Protein 5TED (pdb70)

Solvent-accessible surface area: 18696 Å² total; per-residue (Å²): 62,147,36,64,0,36,0,0,1,14,19,23,7,1,18,92,19,1,1,62,0,0,66,35,0,30,124,71,141,62,24,102,107,9,64,4,20,3,70,21,6,8,1,80,62,2,8,67,34,2,92,77,107,128,14,59,0,0,0,0,4,112,16,133,139,38,101,87,3,48,28,58,64,0,10,93,28,86,14,1,0,0,0,6,96,139,15,63,8,17,157,106,112,45,4,47,0,100,66,1,37,113,61,49,1,1,6,6,20,110,56,12,9,7,37,78,35,1,55,56,4,4,72,97,36,138,33,172,31,118,64,27,4,80,0,35,3,11,23,1,0,0,0,1,0,24,31,84,44,8,1,0,4,0,2,118,36,68,28,3,85,90,31,85,21,59,41,0,46,29,86,99,2,54,104,102,16,79,0,42,1,0,7,37,99,158,87,170,52,34,92,0,1,96,27,0,28,46,26,0,34,157,33,0,163,163,98,32,34,107,69,171,20,69,0,38,0,0,0,14,20,26,6,0,20,91,20,1,2,57,0,0,78,24,0,22,135,70,142,63,29,99,101,7,58,4,22,4,53,18,8,7,1,90,55,5,10,69,33,1,93,94,100,104,11,52,0,0,0,0,3,67,35,134,138,38,100,85,5,52,21,31,0,0,10,106,27,72,0,0,0,0,0,2,104,104,19,71,8,16,145,105,107,44,5,37,0,97,72,0,32,107,56,50,2,1,6,6,18,98,51,12,12,7,33,80,42,2,56,56,5,6,71,120,36,117,41,150,29,110,67,31,3,78,0,32,4,12,25,1,0,0,0,2,0,30,43,58,50,7,1,0,4,0,2,116,36,65,29,4,88,91,33,83,22,55,40,0,44,19,62,82,4,139,42,108,17,30,0,9,0,0,6,37,96,161,85,66,67,48,119,6,0,96,35,0,28,50,21,0,19,154,26,0,88,170,97,32,30,98,27,42,46,66,0,90,80,133

Radius of gyration: 21.79 Å; Cα contacts (8 Å, |Δi|>4): 888; chains: 3; bounding box: 47×62×54 Å

Secondary structure (DSSP, 8-state):
---EEEEEEEGGGTTTHHHHHHHHHHTSGGGTT-EEEEEEE-HHHHHHHHHTTS-SEEEE---SS-TTEEEEEEEEE-EEEEEETTSGGGG-SEE-GGGGTTSEEEEEPTT-TTHHHHHHHHHHTT---EEEEEESSHHHHHHHHHTTS-BEEEE--GGGGGSSEEEEEE-SS---EEEEEEEETT----HHHHHHHHHHHHHHHHHT-/--SEEEEEEEGGGTTTHHHHHHHHHHTSGGGTT-EEEEEEE-HHHHHHHHHTTS-SEEEE---SS-TTEEEEEEEEE-EEEEEETTSGGGG-SEE-GGGGTTSEEEEEPTT-TTHHHHHHHHHHTT---EEEEEESSHHHHHHHHHTTS-BEEEE--GGGGGSSEEEEEE-SS---EEEEEEEETT----HHHHHHHHHHHHHIIIII--/--HHHHT--

Nearest PDB structures (foldseek):
  5ted-assembly1_A  TM=1.002E+00  e=2.212E-44  Listeria monocytogenes EGD-e
  5y2w-assembly1_A-2  TM=8.712E-01  e=2.936E-18  Synechocystis sp. PCC 6803 substr. Kazusa
  2hxr-assembly1_B  TM=7.813E-01  e=2.391E-17  Escherichia coli K-12
  5z49-assembly1_A  TM=7.690E-01  e=1.213E-17  Synechococcus elongatus PCC 7942 = FACHB-805
  5y2v-assembly1_C  TM=7.749E-01  e=4.084E-16  Synechocystis sp. PCC 6803 substr. Kazusa

Organism: Listeria monocytogenes serovar 1/2a (strain ATCC BAA-679 / EGD-e) (NCBI:txid169963)

Foldseek 3Di:
DAEEFEEEEEPQCPPPPVVVLVVVLCVDPVQVHYYYDYHYDAPLVVVVCQVVVVGQKYKYADDPPPVQKDWDFFFWFAKWKKAACPDPVVVDQADAPVVCQVWEEAEEDPSHSCVVVVVVQCVVVPGDHHYPHYDHHDVVRLVCRLVRVTMYIDTDHPCNVVGRIRIHHHDPPDDIGTMTIMHGPPDDHDPNRVSSVVSSRVCRVVPGYD/DAEEFEEEEEDQCPPPPVVVLCVVLCVPPVNVHYYYDYHYDAPLVVVVCQVVPVGQKYKYADDPPPVQKDWAFQFWFAKWKKAACPDPCVVDAADAPVVCQVWEEAAEDPSHSCCVQVVVQCVVVVGDHHYDYYDHHDVVRLVCRLVRVTMYIDTDHPCNVVGNMHIHHHDPDDDIGTMTIMHGPPDDHDPSSVSSVVSSRVVRVVPHD/DCPVVVVDD

InterPro domains:
  IPR000847 LysR, HTH, N-terminal domain [PF00126] (3-62)
  IPR000847 LysR, HTH, N-terminal domain [PR00039] (18-29)
  IPR000847 LysR, HTH, N-terminal domain [PR00039] (29-39)
  IPR000847 LysR, HTH, N-terminal domain [PR00039] (39-50)
  IPR000847 LysR, HTH, N-terminal domain [PS50931] (1-58)
  IPR005119 LysR, substrate-binding [PF03466] (89-290)
  IPR036388 Winged helix-like DNA-binding domain superfamily [G3DSA:1.10.10.10] (1-90)
  IPR036390 Winged helix DNA-binding domain superfamily [SSF46785] (1-85)
  IPR050950 HTH-type LysR transcriptional regulators [PTHR30419] (1-294)

Sequence (428 aa):
SHGNIDLGFIYTMGAHTVPELVQNFTKVESHKDITFSFFQGATKSIIPDLKNEKFDLAICSYVENEPDIEFLPLTKQELVVVVAENHPLAKYDSIDLQDTADYSYIFFSDTSGLRPLIDSLFAEINIQPKIGCYVEEDTAMVGLVSVDYGISIMPKISSLAHYNVKVLSINEPKHDRFIYLASLKNHYISPASKAFKDFALRYGKKHFLRSHGNIDLGFIYTMGAHTVPELVQNFTKVESHKDITFSFFQGATKSIIPDLKNEKFDLAICSYVENEPDIEFLPLTKQELVVVVAENHPLAKYDSIDLQDTADYSYIFFSDTSGLRPLIDSLFAEINIQPKIGCYVEEDTAMVGLVSVDYGISIMPKISSLAHYNVKVLSINEPKHDRFIYLASLKNHYISPASKAFKDFALRYGKKHFLGAYGAGLAH

B-factor: mean 26.2, std 11.28, range [9.27, 82.82]

Structure (mmCIF, N/CA/C/O backbone):
data_5TED
#
_entry.id   5TED
#
_cell.length_a   50.890
_cell.length_b   92.849
_cell.length_c   113.915
_cell.angle_alpha   90.00
_cell.angle_beta   90.00
_cell.angle_gamma   90.00
#
_symmetry.space_group_name_H-M   'P 21 21 21'
#
loop_
_entity.id
_entity.type
_entity.pdbx_description
1 polymer 'Lmo0488 protein'
2 polymer 'His Tag peptide'
3 non-polymer '(3R,4S,5R)-3,4,5-TRIHYDROXYCYCLOHEX-1-ENE-1-CARBOXYLIC ACID'
4 water water
#
loop_
_atom_site.group_PDB
_atom_site.id
_atom_site.type_symbol
_atom_site.label_atom_id
_atom_site.label_alt_id
_atom_site.label_comp_id
_atom_site.label_asym_id
_atom_site.label_entity_id
_atom_site.label_seq_id
_atom_site.pdbx_PDB_ins_code
_atom_site.Cartn_x
_atom_site.Cartn_y
_atom_site.Cartn_z
_atom_site.occupancy
_atom_site.B_iso_or_equiv
_atom_site.auth_seq_id
_atom_site.auth_comp_id
_atom_site.auth_asym_id
_atom_site.auth_atom_id
_atom_site.pdbx_PDB_model_num
ATOM 1 N N . SER A 1 1 ? -27.200 32.679 -0.998 1.00 41.39 89 SER B N 1
ATOM 2 C CA . SER A 1 1 ? -27.966 31.446 -1.123 1.00 41.69 89 SER B CA 1
ATOM 3 C C . SER A 1 1 ? -28.529 30.973 0.220 1.00 37.06 89 SER B C 1
ATOM 4 O O . SER A 1 1 ? -27.926 31.176 1.277 1.00 40.56 89 SER B O 1
ATOM 7 N N . HIS A 1 2 ? -29.703 30.349 0.177 1.00 27.87 90 HIS B N 1
ATOM 8 C CA . HIS A 1 2 ? -30.290 29.776 1.379 1.00 25.96 90 HIS B CA 1
ATOM 9 C C . HIS A 1 2 ? -31.133 28.576 0.966 1.00 24.12 90 HIS B C 1
ATOM 10 O O . HIS A 1 2 ? -31.134 28.163 -0.194 1.00 26.34 90 HIS B O 1
ATOM 17 N N . GLY A 1 3 ? -31.840 27.996 1.914 1.00 24.26 91 GLY B N 1
ATOM 18 C CA . GLY A 1 3 ? -32.528 26.756 1.630 1.00 20.33 91 GLY B CA 1
ATOM 19 C C . GLY A 1 3 ? -31.733 25.554 2.092 1.00 19.34 91 GLY B C 1
ATOM 20 O O . GLY A 1 3 ? -30.603 25.647 2.586 1.00 18.75 91 GLY B O 1
ATOM 21 N N . ASN A 1 4 ? -32.362 24.403 1.901 1.00 19.44 92 ASN B N 1
ATOM 22 C CA . ASN A 1 4 ? -31.852 23.124 2.352 1.00 18.43 92 ASN B CA 1
ATOM 23 C C . ASN A 1 4 ? -31.506 22.249 1.160 1.00 21.45 92 ASN B C 1
ATOM 24 O O . ASN A 1 4 ? -32.108 22.366 0.092 1.00 17.78 92 ASN B O 1
ATOM 29 N N . ILE A 1 5 ? -30.519 21.379 1.355 1.00 19.44 93 ILE B N 1
ATOM 30 C CA . ILE A 1 5 ? -30.124 20.393 0.360 1.00 16.53 93 ILE B CA 1
ATOM 31 C C . ILE A 1 5 ? -30.226 19.022 1.005 1.00 15.75 93 ILE B C 1
ATOM 32 O O . ILE A 1 5 ? -29.573 18.753 2.024 1.00 19.20 93 ILE B O 1
ATOM 37 N N . ASP A 1 6 ? -31.047 18.159 0.425 1.00 16.25 94 ASP B N 1
ATOM 38 C CA . ASP A 1 6 ? -31.105 16.771 0.862 1.00 17.03 94 ASP B CA 1
ATOM 39 C C . ASP A 1 6 ? -30.176 15.968 -0.030 1.00 16.59 94 ASP B C 1
ATOM 40 O O . ASP A 1 6 ? -30.449 15.782 -1.221 1.00 12.87 94 ASP B O 1
ATOM 45 N N . LEU A 1 7 ? -29.091 15.472 0.552 1.00 11.42 95 LEU B N 1
ATOM 46 C CA . LEU A 1 7 ? -28.055 14.786 -0.208 1.00 11.11 95 LEU B CA 1
ATOM 47 C C . LEU A 1 7 ? -27.999 13.330 0.231 1.00 10.88 95 LEU B C 1
ATOM 48 O O . LEU A 1 7 ? -27.721 13.041 1.401 1.00 17.37 95 LEU B O 1
ATOM 53 N N . GLY A 1 8 ? -28.225 12.418 -0.705 1.00 13.19 96 GLY B N 1
ATOM 54 C CA . GLY A 1 8 ? -28.115 10.984 -0.451 1.00 16.10 96 GLY B CA 1
ATOM 55 C C . GLY A 1 8 ? -26.855 10.436 -1.096 1.00 17.50 96 GLY B C 1
ATOM 56 O O . GLY A 1 8 ? -26.498 10.844 -2.197 1.00 18.16 96 GLY B O 1
ATOM 57 N N . PHE A 1 9 ? -26.189 9.507 -0.409 1.00 17.29 97 PHE B N 1
ATOM 58 C CA . PHE A 1 9 ? -24.930 9.007 -0.945 1.00 14.00 97 PHE B CA 1
ATOM 59 C C . PHE A 1 9 ? -24.621 7.590 -0.475 1.00 16.13 97 PHE B C 1
ATOM 60 O O . PHE A 1 9 ? -25.116 7.117 0.555 1.00 15.37 97 PHE B O 1
ATOM 68 N N . ILE A 1 10 ? -23.780 6.918 -1.267 1.00 14.81 98 ILE B N 1
ATOM 69 C CA . ILE A 1 10 ? -23.343 5.568 -0.937 1.00 10.13 98 ILE B CA 1
ATOM 70 C C . ILE A 1 10 ? -22.370 5.635 0.232 1.00 13.98 98 ILE B C 1
ATOM 71 O O . ILE A 1 10 ? -21.625 6.611 0.399 1.00 10.76 98 ILE B O 1
ATOM 76 N N . TYR A 1 11 ? -22.384 4.575 1.047 1.00 11.26 99 TYR B N 1
ATOM 77 C CA . TYR A 1 11 ? -21.757 4.591 2.363 1.00 13.20 99 TYR B CA 1
ATOM 78 C C . TYR A 1 11 ? -20.322 5.101 2.337 1.00 13.12 99 TYR B C 1
ATOM 79 O O . TYR A 1 11 ? -19.891 5.824 3.249 1.00 15.44 99 TYR B O 1
ATOM 88 N N . THR A 1 12 ? -19.520 4.640 1.376 1.00 12.92 100 THR B N 1
ATOM 89 C CA . THR A 1 12 ? -18.108 4.987 1.512 1.00 9.71 100 THR B CA 1
ATOM 90 C C . THR A 1 12 ? -17.876 6.488 1.387 1.00 10.02 100 THR B C 1
ATOM 91 O O . THR A 1 12 ? -16.783 6.952 1.711 1.00 13.66 100 THR B O 1
ATOM 95 N N . MET A 1 13 ? -18.861 7.255 0.924 1.00 13.19 101 MET B N 1
ATOM 96 C CA . MET A 1 13 ? -18.631 8.688 0.784 1.00 17.04 101 MET B CA 1
ATOM 97 C C . MET A 1 13 ? -18.729 9.447 2.107 1.00 15.08 101 MET B C 1
ATOM 98 O O . MET A 1 13 ? -18.350 10.622 2.149 1.00 15.58 101 MET B O 1
ATOM 103 N N . GLY A 1 14 ? -19.199 8.809 3.184 1.00 10.20 102 GLY B N 1
ATOM 104 C CA . GLY A 1 14 ? -19.399 9.541 4.437 1.00 9.27 102 GLY B CA 1
ATOM 105 C C . GLY A 1 14 ? -18.108 9.868 5.159 1.00 15.20 102 GLY B C 1
ATOM 106 O O . GLY A 1 14 ? -17.982 10.929 5.775 1.00 14.39 102 GLY B O 1
ATOM 107 N N . ALA A 1 15 ? -17.128 8.969 5.089 1.00 13.64 103 ALA B N 1
ATOM 108 C CA . ALA A 1 15 ? -15.928 9.118 5.913 1.00 15.42 103 ALA B CA 1
ATOM 109 C C . ALA A 1 15 ? -15.163 10.394 5.569 1.00 15.49 103 ALA B C 1
ATOM 110 O O . ALA A 1 15 ? -14.713 11.116 6.466 1.00 17.50 103 ALA B O 1
ATOM 112 N N . HIS A 1 16 ? -14.984 10.678 4.274 1.00 13.87 104 HIS B N 1
ATOM 113 C CA . HIS A 1 16 ? -14.096 11.763 3.855 1.00 18.90 104 HIS B CA 1
ATOM 114 C C . HIS A 1 16 ? -14.616 12.624 2.712 1.00 13.50 104 HIS B C 1
ATOM 115 O O . HIS A 1 16 ? -14.412 13.845 2.724 1.00 17.19 104 HIS B O 1
ATOM 122 N N . THR A 1 17 ? -15.221 12.010 1.690 1.00 12.04 105 THR B N 1
ATOM 123 C CA . THR A 1 17 ? -15.535 12.764 0.474 1.00 15.12 105 THR B CA 1
ATOM 124 C C . THR A 1 17 ? -16.633 13.791 0.715 1.00 14.53 105 THR B C 1
ATOM 125 O O . THR A 1 17 ? -16.466 14.971 0.388 1.00 13.39 105 THR B O 1
ATOM 129 N N . VAL A 1 18 ? -17.775 13.370 1.266 1.00 12.09 106 VAL B N 1
ATOM 130 C CA . VAL A 1 18 ? -18.839 14.334 1.565 1.00 12.53 106 VAL B CA 1
ATOM 131 C C . VAL A 1 18 ? -18.377 15.389 2.564 1.00 9.71 106 VAL B C 1
ATOM 132 O O . VAL A 1 18 ? -18.585 16.585 2.303 1.00 14.02 106 VAL B O 1
ATOM 136 N N . PRO A 1 19 ? -17.725 15.038 3.683 1.00 13.61 107 PRO B N 1
ATOM 137 C CA . PRO A 1 19 ? -17.183 16.074 4.583 1.00 9.88 107 PRO B CA 1
ATOM 138 C C . PRO A 1 19 ? -16.287 17.079 3.877 1.00 16.02 107 PRO B C 1
ATOM 139 O O . PRO A 1 19 ? -16.398 18.288 4.123 1.00 14.63 107 PRO B O 1
ATOM 143 N N . GLU A 1 20 ? -15.405 16.604 2.988 1.00 12.59 108 GLU B N 1
ATOM 144 C CA . GLU A 1 20 ? -14.508 17.502 2.261 1.00 11.74 108 GLU B CA 1
ATOM 145 C C . GLU A 1 20 ? -15.283 18.463 1.368 1.00 10.27 108 GLU B C 1
ATOM 146 O O . GLU A 1 20 ? -14.982 19.663 1.314 1.00 11.65 108 GLU B O 1
ATOM 152 N N . LEU A 1 21 ? -16.276 17.948 0.645 1.00 14.09 109 LEU B N 1
ATOM 153 C CA . LEU A 1 21 ? -17.111 18.788 -0.212 1.00 13.68 109 LEU B CA 1
ATOM 154 C C . LEU A 1 21 ? -17.909 19.800 0.604 1.00 18.06 109 LEU B C 1
ATOM 155 O O . LEU A 1 21 ? -17.971 20.987 0.260 1.00 14.42 109 LEU B O 1
ATOM 160 N N . VAL A 1 22 ? -18.537 19.347 1.690 1.00 14.94 110 VAL B N 1
ATOM 161 C CA . VAL A 1 22 ? -19.384 20.236 2.488 1.00 14.57 110 VAL B CA 1
ATOM 162 C C . VAL A 1 22 ? -18.549 21.310 3.167 1.00 13.62 110 VAL B C 1
ATOM 163 O O . VAL A 1 22 ? -18.919 22.490 3.189 1.00 15.15 110 VAL B O 1
ATOM 167 N N . GLN A 1 23 ? -17.405 20.924 3.726 1.00 12.25 111 GLN B N 1
ATOM 168 C CA . GLN A 1 23 ? -16.556 21.895 4.403 1.00 12.20 111 GLN B CA 1
ATOM 169 C C . GLN A 1 23 ? -16.071 22.967 3.425 1.00 15.81 111 GLN B C 1
ATOM 170 O O . GLN A 1 23 ? -16.139 24.165 3.720 1.00 15.62 111 GLN B O 1
ATOM 176 N N . ASN A 1 24 ? -15.597 22.555 2.242 1.00 16.59 112 ASN B N 1
ATOM 177 C CA . ASN A 1 24 ? -15.095 23.530 1.276 1.00 19.79 112 ASN B CA 1
ATOM 178 C C . ASN A 1 24 ? -16.226 24.375 0.691 1.00 15.71 112 ASN B C 1
ATOM 179 O O . ASN A 1 24 ? -16.078 25.594 0.533 1.00 16.75 112 ASN B O 1
ATOM 184 N N . PHE A 1 25 ? -17.376 23.766 0.413 1.00 13.81 113 PHE B N 1
ATOM 185 C CA . PHE A 1 25 ? -18.532 24.536 -0.046 1.00 13.40 113 PHE B CA 1
ATOM 186 C C . PHE A 1 25 ? -18.915 25.632 0.945 1.00 17.97 113 PHE B C 1
ATOM 187 O O . PHE A 1 25 ? -19.188 26.779 0.555 1.00 15.34 113 PHE B O 1
ATOM 195 N N . THR A 1 26 ? -18.923 25.304 2.233 1.00 18.27 114 THR B N 1
ATOM 196 C CA . THR A 1 26 ? -19.458 26.180 3.271 1.00 19.18 114 THR B CA 1
ATOM 197 C C . THR A 1 26 ? -18.493 27.280 3.681 1.00 22.56 114 THR B C 1
ATOM 198 O O . THR A 1 26 ? -18.883 28.166 4.460 1.00 19.20 114 THR B O 1
ATOM 202 N N . LYS A 1 27 ? -17.248 27.252 3.193 1.00 19.24 115 LYS B N 1
ATOM 203 C CA . LYS A 1 27 ? -16.340 28.358 3.468 1.00 22.03 115 LYS B CA 1
ATOM 204 C C . LYS A 1 27 ? -16.799 29.632 2.784 1.00 23.01 115 LYS B C 1
ATOM 205 O O . LYS A 1 27 ? -16.519 30.732 3.275 1.00 25.06 115 LYS B O 1
ATOM 211 N N . VAL A 1 28 ? -17.521 29.503 1.670 1.00 18.39 116 VAL B N 1
ATOM 212 C CA . VAL A 1 28 ? -17.989 30.668 0.918 1.00 29.26 116 VAL B CA 1
ATOM 213 C C . VAL A 1 28 ? -19.084 31.395 1.684 1.00 31.52 116 VAL B C 1
ATOM 214 O O . VAL A 1 28 ? -20.037 30.777 2.178 1.00 24.09 116 VAL B O 1
ATOM 218 N N . GLU A 1 29 ? -18.967 32.727 1.759 1.00 24.04 117 GLU B N 1
ATOM 219 C CA . GLU A 1 29 ? -19.908 33.513 2.552 1.00 28.10 117 GLU B CA 1
ATOM 220 C C . GLU A 1 29 ? -21.350 33.284 2.107 1.00 25.72 117 GLU B C 1
ATOM 221 O O . GLU A 1 29 ? -22.247 33.149 2.944 1.00 22.20 117 GLU B O 1
ATOM 227 N N . SER A 1 30 ? -21.595 33.247 0.792 1.00 20.37 118 SER B N 1
ATOM 228 C CA . SER A 1 30 ? -22.950 33.092 0.256 1.00 25.43 118 SER B CA 1
ATOM 229 C C . SER A 1 30 ? -23.513 31.684 0.441 1.00 27.23 118 SER B C 1
ATOM 230 O O . SER A 1 30 ? -24.653 31.432 0.031 1.00 29.61 118 SER B O 1
ATOM 233 N N . HIS A 1 31 ? -22.739 30.761 1.005 1.00 23.85 119 HIS B N 1
ATOM 234 C CA . HIS A 1 31 ? -23.202 29.414 1.298 1.00 21.80 119 HIS B CA 1
ATOM 235 C C . HIS A 1 31 ? -23.399 29.136 2.786 1.00 23.42 119 HIS B C 1
ATOM 236 O O . HIS A 1 31 ? -23.897 28.060 3.138 1.00 22.08 119 HIS B O 1
ATOM 243 N N . LYS A 1 32 ? -23.026 30.069 3.666 1.00 20.24 120 LYS B N 1
ATOM 244 C CA . LYS A 1 32 ? -23.076 29.809 5.103 1.00 20.15 120 LYS B CA 1
ATOM 245 C C . LYS A 1 32 ? -24.480 29.438 5.575 1.00 23.11 120 LYS B C 1
ATOM 246 O O . LYS A 1 32 ? -24.625 28.676 6.534 1.00 21.72 120 LYS B O 1
ATOM 252 N N . ASP A 1 33 ? -25.515 30.010 4.969 1.00 19.27 121 ASP B N 1
ATOM 253 C CA . ASP A 1 33 ? -26.876 29.814 5.449 1.00 23.84 121 ASP B CA 1
ATOM 254 C C . ASP A 1 33 ? -27.560 28.593 4.843 1.00 22.84 121 ASP B C 1
ATOM 255 O O . ASP A 1 33 ? -28.705 28.309 5.199 1.00 28.74 121 ASP B O 1
ATOM 260 N N . ILE A 1 34 ? -26.918 27.901 3.902 1.00 16.11 122 ILE B N 1
ATOM 261 C CA . ILE A 1 34 ? -27.520 26.695 3.342 1.00 13.92 122 ILE B CA 1
ATOM 262 C C . ILE A 1 34 ? -27.486 25.586 4.390 1.00 23.67 122 ILE B C 1
ATOM 263 O O . ILE A 1 34 ? -26.532 25.479 5.170 1.00 20.75 122 ILE B O 1
ATOM 268 N N . THR A 1 35 ? -28.533 24.770 4.447 1.00 18.45 123 THR B N 1
ATOM 269 C CA . THR A 1 35 ? -28.526 23.646 5.374 1.00 17.00 123 THR B CA 1
ATOM 270 C C . THR A 1 35 ? -28.571 22.340 4.592 1.00 20.54 123 THR B C 1
ATOM 271 O O . THR A 1 35 ? -28.952 22.315 3.422 1.00 20.34 123 THR B O 1
ATOM 275 N N . PHE A 1 36 ? -28.181 21.247 5.250 1.00 19.07 124 PHE B N 1
ATOM 276 C CA . PHE A 1 36 ? -28.151 19.930 4.631 1.00 17.15 124 PHE B CA 1
ATOM 277 C C . PHE A 1 36 ? -28.842 18.909 5.524 1.00 16.51 124 PHE B C 1
ATOM 278 O O . PHE A 1 36 ? -28.837 19.027 6.754 1.00 17.97 124 PHE B O 1
ATOM 286 N N . SER A 1 37 ? -29.395 17.879 4.889 1.00 16.06 125 SER B N 1
ATOM 287 C CA . SER A 1 37 ? -29.656 16.598 5.533 1.00 19.67 125 SER B CA 1
ATOM 288 C C . SER A 1 37 ? -28.972 15.522 4.704 1.00 22.37 125 SER B C 1
ATOM 289 O O . SER A 1 37 ? -28.967 15.604 3.472 1.00 20.67 125 SER B O 1
ATOM 292 N N . PHE A 1 38 ? -28.302 14.586 5.378 1.00 16.71 126 PHE B N 1
ATOM 293 C CA . PHE A 1 38 ? -27.456 13.590 4.731 1.00 13.96 126 PHE B CA 1
ATOM 294 C C . PHE A 1 38 ? -28.041 12.196 4.904 1.00 20.00 126 PHE B C 1
ATOM 295 O O . PHE A 1 38 ? -28.296 11.765 6.034 1.00 24.37 126 PHE B O 1
ATOM 303 N N . PHE A 1 39 ? -28.198 11.478 3.800 1.00 15.66 127 PHE B N 1
ATOM 304 C CA . PHE A 1 39 ? -28.745 10.126 3.802 1.00 16.88 127 PHE B CA 1
ATOM 305 C C . PHE A 1 39 ? -27.710 9.149 3.249 1.00 18.13 127 PHE B C 1
ATOM 306 O O . PHE A 1 39 ? -26.947 9.503 2.348 1.00 15.54 127 PHE B O 1
ATOM 314 N N . GLN A 1 40 ? -27.663 7.930 3.814 1.00 11.33 128 GLN B N 1
ATOM 315 C CA . GLN A 1 40 ? -26.686 6.902 3.449 1.00 11.60 128 GLN B CA 1
ATOM 316 C C . GLN A 1 40 ? -27.407 5.649 2.958 1.00 19.54 128 GLN B C 1
ATOM 317 O O . GLN A 1 40 ? -28.446 5.271 3.509 1.00 21.86 128 GLN B O 1
ATOM 323 N N . GLY A 1 41 ? -26.865 5.002 1.928 1.00 15.86 129 GLY B N 1
ATOM 324 C CA . GLY A 1 41 ? -27.460 3.759 1.459 1.00 17.72 129 GLY B CA 1
ATOM 325 C C . GLY A 1 41 ? -26.733 3.201 0.249 1.00 19.05 129 GLY B C 1
ATOM 326 O O . GLY A 1 41 ? -25.679 3.707 -0.158 1.00 18.31 129 GLY B O 1
ATOM 327 N N . ALA A 1 42 ? -27.300 2.129 -0.309 1.00 15.46 130 ALA B N 1
ATOM 328 C CA . ALA A 1 42 ? -26.791 1.508 -1.531 1.00 17.56 130 ALA B CA 1
ATOM 329 C C . ALA A 1 42 ? -27.457 2.135 -2.763 1.00 12.31 130 ALA B C 1
ATOM 330 O O . ALA A 1 42 ? -28.557 2.692 -2.688 1.00 15.98 130 ALA B O 1
ATOM 332 N N . THR A 1 43 ? -26.766 2.031 -3.907 1.00 15.33 131 THR B N 1
ATOM 333 C CA . THR A 1 43 ? -27.206 2.690 -5.137 1.00 18.62 131 THR B CA 1
ATOM 334 C C . THR A 1 43 ? -28.636 2.316 -5.516 1.00 23.91 131 THR B C 1
ATOM 335 O O . THR A 1 43 ? -29.415 3.166 -5.969 1.00 20.16 131 THR B O 1
ATOM 339 N N . LYS A 1 44 ? -28.995 1.043 -5.381 1.00 25.64 132 LYS B N 1
ATOM 340 C CA . LYS A 1 44 ? -30.303 0.632 -5.876 1.00 26.03 132 LYS B CA 1
ATOM 341 C C . LYS A 1 44 ? -31.439 1.237 -5.044 1.00 24.79 132 LYS B C 1
ATOM 342 O O . LYS A 1 44 ? -32.500 1.552 -5.590 1.00 19.22 132 LYS B O 1
ATOM 348 N N . SER A 1 45 ? -31.218 1.484 -3.749 1.00 22.18 133 SER B N 1
ATOM 349 C CA . SER A 1 45 ? -32.211 2.222 -2.970 1.00 26.88 133 SER B CA 1
ATOM 350 C C . SER A 1 45 ? -32.169 3.723 -3.262 1.00 27.36 133 SER B C 1
ATOM 351 O O . SER A 1 45 ? -33.217 4.379 -3.278 1.00 26.76 133 SER B O 1
ATOM 354 N N . ILE A 1 46 ? -30.979 4.271 -3.528 1.00 21.79 134 ILE B N 1
ATOM 355 C CA . ILE A 1 46 ? -30.811 5.714 -3.708 1.00 21.59 134 ILE B CA 1
ATOM 356 C C . ILE A 1 46 ? -31.564 6.208 -4.938 1.00 19.49 134 ILE B C 1
ATOM 357 O O . ILE A 1 46 ? -32.129 7.311 -4.936 1.00 19.26 134 ILE B O 1
ATOM 362 N N . ILE A 1 47 ? -31.566 5.420 -6.013 1.00 20.51 135 ILE B N 1
ATOM 363 C CA . ILE A 1 47 ? -32.196 5.869 -7.258 1.00 25.25 135 ILE B CA 1
ATOM 364 C C . ILE A 1 47 ? -33.673 6.199 -7.070 1.00 26.31 135 ILE B C 1
ATOM 365 O O . ILE A 1 47 ? -34.100 7.286 -7.499 1.00 23.55 135 ILE B O 1
ATOM 370 N N . PRO A 1 48 ? -34.506 5.321 -6.490 1.00 27.18 136 PRO B N 1
ATOM 371 C CA . PRO A 1 48 ? -35.914 5.696 -6.267 1.00 25.71 136 PRO B CA 1
ATOM 372 C C . PRO A 1 48 ? -36.076 6.951 -5.429 1.00 24.25 136 PRO B C 1
ATOM 373 O O . PRO A 1 48 ? -37.031 7.709 -5.645 1.00 21.36 136 PRO B O 1
ATOM 377 N N . ASP A 1 49 ? -35.194 7.176 -4.446 1.00 20.28 137 ASP B N 1
ATOM 378 C CA . ASP A 1 49 ? -35.328 8.360 -3.601 1.00 20.98 137 ASP B CA 1
ATOM 379 C C . ASP A 1 49 ? -34.909 9.632 -4.317 1.00 20.94 137 ASP B C 1
ATOM 380 O O . ASP A 1 49 ? -35.280 10.731 -3.878 1.00 23.01 137 ASP B O 1
ATOM 385 N N . LEU A 1 50 ? -34.157 9.517 -5.412 1.00 22.38 138 LEU B N 1
ATOM 386 C CA . LEU A 1 50 ? -33.980 10.662 -6.296 1.00 22.75 138 LEU B CA 1
ATOM 387 C C . LEU A 1 50 ? -35.251 10.913 -7.089 1.00 25.39 138 LEU B C 1
ATOM 388 O O . LEU A 1 50 ? -35.706 12.058 -7.206 1.00 20.84 138 LEU B O 1
ATOM 393 N N . LYS A 1 51 ? -35.847 9.845 -7.635 1.00 27.90 139 LYS B N 1
ATOM 394 C CA . LYS A 1 51 ? -37.037 10.003 -8.464 1.00 28.91 139 LYS B CA 1
ATOM 395 C C . LYS A 1 51 ? -38.212 10.530 -7.651 1.00 25.83 139 LYS B C 1
ATOM 396 O O . LYS A 1 51 ? -39.001 11.337 -8.153 1.00 24.31 139 LYS B O 1
ATOM 402 N N . ASN A 1 52 ? -38.361 10.071 -6.408 1.00 17.45 140 ASN B N 1
ATOM 403 C CA . ASN A 1 52 ? -39.443 10.542 -5.555 1.00 24.97 140 ASN B CA 1
ATOM 404 C C . ASN A 1 52 ? -39.079 11.818 -4.817 1.00 26.69 140 ASN B C 1
ATOM 405 O O . ASN A 1 52 ? -39.826 12.245 -3.934 1.00 23.93 140 ASN B O 1
ATOM 410 N N . GLU A 1 53 ? -37.938 12.421 -5.149 1.00 19.43 141 GLU B N 1
ATOM 411 C CA . GLU A 1 53 ? -37.526 13.739 -4.684 1.00 16.82 141 GLU B CA 1
ATOM 412 C C . GLU A 1 53 ? -37.212 13.785 -3.199 1.00 24.53 141 GLU B C 1
ATOM 413 O O . GLU A 1 53 ? -37.105 14.882 -2.641 1.00 22.02 141 GLU B O 1
ATOM 419 N N . LYS A 1 54 ? -37.044 12.632 -2.540 1.00 25.26 142 LYS B N 1
ATOM 420 C CA . LYS A 1 54 ? -36.548 12.651 -1.167 1.00 27.27 142 LYS B CA 1
ATOM 421 C C . LYS A 1 54 ? -35.160 13.271 -1.102 1.00 21.47 142 LYS B C 1
ATOM 422 O O . LYS A 1 54 ? -34.827 13.969 -0.134 1.00 16.77 142 LYS B O 1
ATOM 428 N N . PHE A 1 55 ? -34.332 13.010 -2.116 1.00 20.09 143 PHE B N 1
ATOM 429 C CA . PHE A 1 55 ? -33.018 13.617 -2.270 1.00 14.71 143 PHE B CA 1
ATOM 430 C C . PHE A 1 55 ? -33.077 14.665 -3.380 1.00 16.62 143 PHE B C 1
ATOM 431 O O . PHE A 1 55 ? -33.702 14.442 -4.424 1.00 19.57 143 PHE B O 1
ATOM 439 N N . ASP A 1 56 ? -32.440 15.816 -3.143 1.00 19.32 144 ASP B N 1
ATOM 440 C CA . ASP A 1 56 ? -32.210 16.799 -4.202 1.00 20.09 144 ASP B CA 1
ATOM 441 C C . ASP A 1 56 ? -31.089 16.348 -5.136 1.00 19.52 144 ASP B C 1
ATOM 442 O O . ASP A 1 56 ? -31.130 16.604 -6.346 1.00 15.20 144 ASP B O 1
ATOM 447 N N . LEU A 1 57 ? -30.076 15.694 -4.575 1.00 14.54 145 LEU B N 1
ATOM 448 C CA . LEU A 1 57 ? -28.899 15.239 -5.306 1.00 13.43 145 LEU B CA 1
ATOM 449 C C . LEU A 1 57 ? -28.438 13.934 -4.682 1.00 11.88 145 LEU B C 1
ATOM 450 O O . LEU A 1 57 ? -28.658 13.698 -3.492 1.00 20.78 145 LEU B O 1
ATOM 455 N N . ALA A 1 58 ? -27.748 13.111 -5.470 1.00 12.36 146 ALA B N 1
ATOM 456 C CA . ALA A 1 58 ? -27.204 11.876 -4.932 1.00 18.00 146 ALA B CA 1
ATOM 457 C C . ALA A 1 58 ? -25.784 11.679 -5.439 1.00 15.25 146 ALA B C 1
ATOM 458 O O . ALA A 1 58 ? -25.396 12.205 -6.482 1.00 17.43 146 ALA B O 1
ATOM 460 N N . ILE A 1 59 ? -25.006 10.937 -4.663 1.00 15.91 147 ILE B N 1
ATOM 461 C CA . ILE A 1 59 ? -23.677 10.495 -5.049 1.00 15.11 147 ILE B CA 1
ATOM 462 C C . ILE A 1 59 ? -23.692 8.973 -5.016 1.00 17.70 147 ILE B C 1
ATOM 463 O O . ILE A 1 59 ? -23.864 8.378 -3.938 1.00 11.47 147 ILE B O 1
ATOM 468 N N . CYS A 1 60 ? -23.516 8.341 -6.177 1.00 13.11 148 CYS B N 1
ATOM 469 C CA . CYS A 1 60 ? -23.722 6.894 -6.238 1.00 15.25 148 CYS B CA 1
ATOM 470 C C . CYS A 1 60 ? -23.077 6.317 -7.501 1.00 15.03 148 CYS B C 1
ATOM 471 O O . CYS A 1 60 ? -22.382 7.015 -8.250 1.00 16.58 148 CYS B O 1
ATOM 474 N N . SER A 1 61 ? -23.301 5.018 -7.722 1.00 15.47 149 SER B N 1
ATOM 475 C CA . SER A 1 61 ? -22.803 4.323 -8.902 1.00 17.03 149 SER B CA 1
ATOM 476 C C . SER A 1 61 ? -23.679 4.635 -10.108 1.00 19.94 149 SER B C 1
ATOM 477 O O . SER A 1 61 ? -24.874 4.929 -9.983 1.00 16.55 149 SER B O 1
ATOM 480 N N . TYR A 1 62 ? -23.076 4.562 -11.286 1.00 23.92 150 TYR B N 1
ATOM 481 C CA . TYR A 1 62 ? -23.848 4.641 -12.518 1.00 20.61 150 TYR B CA 1
ATOM 482 C C . TYR A 1 62 ? -24.786 3.444 -12.627 1.00 27.47 150 TYR B C 1
ATOM 483 O O . TYR A 1 62 ? -24.434 2.324 -12.246 1.00 24.53 150 TYR B O 1
ATOM 492 N N . VAL A 1 63 ? -25.981 3.673 -13.169 1.00 22.80 151 VAL B N 1
ATOM 493 C CA . VAL A 1 63 ? -26.960 2.614 -13.380 1.00 25.43 151 VAL B CA 1
ATOM 494 C C . VAL A 1 63 ? -27.443 2.706 -14.817 1.00 23.66 151 VAL B C 1
ATOM 495 O O . VAL A 1 63 ? -27.911 3.760 -15.252 1.00 26.72 151 VAL B O 1
ATOM 499 N N . GLU A 1 64 ? -27.333 1.603 -15.553 1.00 21.92 152 GLU B N 1
ATOM 500 C CA . GLU A 1 64 ? -27.764 1.604 -16.939 1.00 22.27 152 GLU B CA 1
ATOM 501 C C . GLU A 1 64 ? -29.283 1.669 -17.036 1.00 31.05 152 GLU B C 1
ATOM 502 O O . GLU A 1 64 ? -30.007 1.239 -16.131 1.00 29.28 152 GLU B O 1
ATOM 508 N N . ASN A 1 65 ? -29.758 2.234 -18.150 1.00 34.22 153 ASN B N 1
ATOM 509 C CA . ASN A 1 65 ? -31.184 2.303 -18.470 1.00 38.84 153 ASN B C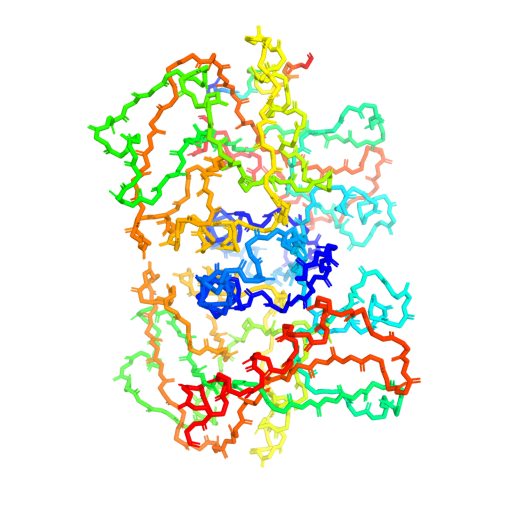A 1
ATOM 510 C C . ASN A 1 65 ? -31.958 3.112 -17.437 1.00 33.95 153 ASN B C 1
ATOM 511 O O . ASN A 1 65 ? -33.047 2.731 -17.009 1.00 31.57 153 ASN B O 1
ATOM 516 N N . GLU A 1 66 ? -31.400 4.256 -17.058 1.00 32.49 154 GLU B N 1
ATOM 517 C CA . GLU A 1 66 ? -32.068 5.223 -16.193 1.00 27.71 154 GLU B CA 1
ATOM 518 C C . GLU A 1 66 ? -32.070 6.563 -16.908 1.00 28.19 154 GLU B C 1
ATOM 519 O O . GLU A 1 66 ? -31.401 7.513 -16.487 1.00 30.84 154 GLU B O 1
ATOM 525 N N . PRO A 1 67 ? -32.828 6.673 -18.001 1.00 28.45 155 PRO B N 1
ATOM 526 C CA . PRO A 1 67 ? -32.770 7.892 -18.821 1.00 22.87 155 PRO B CA 1
ATOM 527 C C . PRO A 1 67 ? -33.262 9.141 -18.104 1.00 28.25 155 PRO B C 1
ATOM 528 O O . PRO A 1 67 ? -32.959 10.254 -18.552 1.00 30.40 155 PRO B O 1
ATOM 532 N N . ASP A 1 68 ? -34.027 8.994 -17.021 1.00 29.06 156 ASP B N 1
ATOM 533 C CA . ASP A 1 68 ? -34.498 10.142 -16.258 1.00 28.63 156 ASP B CA 1
ATOM 534 C C . ASP A 1 68 ? -33.442 10.715 -15.327 1.00 27.83 156 ASP B C 1
ATOM 535 O O . ASP A 1 68 ? -33.652 11.803 -14.773 1.00 24.03 156 ASP B O 1
ATOM 540 N N . ILE A 1 69 ? -32.324 10.020 -15.133 1.00 24.47 157 ILE B N 1
ATOM 541 C CA . ILE A 1 69 ? -31.300 10.441 -14.185 1.00 19.84 157 ILE B CA 1
ATOM 542 C C . ILE A 1 69 ? -30.067 10.866 -14.960 1.00 20.93 157 ILE B C 1
ATOM 543 O O . ILE A 1 69 ? -29.625 10.159 -15.873 1.00 22.21 157 ILE B O 1
ATOM 548 N N . GLU A 1 70 ? -29.527 12.025 -14.609 1.00 22.86 158 GLU B N 1
ATOM 549 C CA . GLU A 1 70 ? -28.270 12.497 -15.166 1.00 19.81 158 GLU B CA 1
ATOM 550 C C . GLU A 1 70 ? -27.138 12.089 -14.237 1.00 20.76 158 GLU B C 1
ATOM 551 O O . GLU A 1 70 ? -27.150 12.446 -13.059 1.00 21.88 158 GLU B O 1
ATOM 557 N N . PHE A 1 71 ? -26.158 11.358 -14.763 1.00 19.67 159 PHE B N 1
ATOM 558 C CA . PHE A 1 71 ? -24.975 10.959 -14.009 1.00 18.30 159 PHE B CA 1
ATOM 559 C C . PHE A 1 71 ? -23.775 11.730 -14.550 1.00 22.41 159 PHE B C 1
ATOM 560 O O . PHE A 1 71 ? -23.514 11.689 -15.755 1.00 19.46 159 PHE B O 1
ATOM 568 N N . LEU A 1 72 ? -23.079 12.464 -13.681 1.00 17.28 160 LEU B N 1
ATOM 569 C CA . LEU A 1 72 ? -21.864 13.177 -14.063 1.00 19.80 160 LEU B CA 1
ATOM 570 C C . LEU A 1 72 ? -20.708 12.730 -13.177 1.00 18.67 160 LEU B C 1
ATOM 571 O O . LEU A 1 72 ? -20.865 12.651 -11.947 1.00 15.10 160 LEU B O 1
ATOM 576 N N . PRO A 1 73 ? -19.534 12.462 -13.748 1.00 25.27 161 PRO B N 1
ATOM 577 C CA . PRO A 1 73 ? -18.440 11.888 -12.954 1.00 13.53 161 PRO B CA 1
ATOM 578 C C . PRO A 1 73 ? -18.038 12.822 -11.819 1.00 15.31 161 PRO B C 1
ATOM 579 O O . PRO A 1 73 ? -17.918 14.033 -12.004 1.00 16.12 161 PRO B O 1
ATOM 583 N N . LEU A 1 74 ? -17.868 12.256 -10.622 1.00 16.01 162 LEU B N 1
ATOM 584 C CA . LEU A 1 74 ? -17.494 13.042 -9.448 1.00 13.39 162 LEU B CA 1
ATOM 585 C C . LEU A 1 74 ? -16.184 12.584 -8.831 1.00 11.92 162 LEU B C 1
ATOM 586 O O . LEU A 1 74 ? -15.301 13.416 -8.600 1.00 15.93 162 LEU B O 1
ATOM 591 N N . THR A 1 75 ? -16.012 11.287 -8.580 1.00 14.96 163 THR B N 1
ATOM 592 C CA . THR A 1 75 ? -14.766 10.783 -8.000 1.00 12.41 163 THR B CA 1
ATOM 593 C C . THR A 1 75 ? -14.578 9.338 -8.460 1.00 15.38 163 THR B C 1
ATOM 594 O O . THR A 1 75 ? -15.303 8.849 -9.328 1.00 13.99 163 THR B O 1
ATOM 598 N N . LYS A 1 76 ? -13.586 8.653 -7.893 1.00 15.57 164 LYS B N 1
ATOM 599 C CA . LYS A 1 76 ? -13.303 7.279 -8.295 1.00 16.73 164 LYS B CA 1
ATOM 600 C C . LYS A 1 76 ? -12.719 6.519 -7.116 1.00 13.67 164 LYS B C 1
ATOM 601 O O . LYS A 1 76 ? -12.287 7.114 -6.126 1.00 14.37 164 LYS B O 1
ATOM 607 N N . GLN A 1 77 ? -12.706 5.189 -7.231 1.00 16.90 165 GLN B N 1
ATOM 608 C CA . GLN A 1 77 ? -12.091 4.347 -6.210 1.00 12.62 165 GLN B CA 1
ATOM 609 C C . GLN A 1 77 ? -11.273 3.257 -6.877 1.00 13.20 165 GLN B C 1
ATOM 610 O O . GLN A 1 77 ? -11.461 2.941 -8.055 1.00 14.65 165 GLN B O 1
ATOM 616 N N . GLU A 1 78 ? -10.361 2.683 -6.101 1.00 16.71 166 GLU B N 1
ATOM 617 C CA . GLU A 1 78 ? -9.563 1.547 -6.533 1.00 15.07 166 GLU B CA 1
ATOM 618 C C . GLU A 1 78 ? -10.135 0.286 -5.890 1.00 15.91 166 GLU B C 1
ATOM 619 O O . GLU A 1 78 ? -10.255 0.214 -4.664 1.00 21.59 166 GLU B O 1
ATOM 625 N N . LEU A 1 79 ? -10.478 -0.703 -6.709 1.00 20.36 167 LEU B N 1
ATOM 626 C CA . LEU A 1 79 ? -10.877 -1.998 -6.177 1.00 17.89 167 LEU B CA 1
ATOM 627 C C . LEU A 1 79 ? -9.648 -2.801 -5.758 1.00 16.90 167 LEU B C 1
ATOM 628 O O . LEU A 1 79 ? -8.647 -2.842 -6.475 1.00 21.16 167 LEU B O 1
ATOM 633 N N . VAL A 1 80 ? -9.725 -3.421 -4.573 1.00 14.67 168 VAL B N 1
ATOM 634 C CA . VAL A 1 80 ? -8.657 -4.249 -4.032 1.00 15.15 168 VAL B CA 1
ATOM 635 C C . VAL A 1 80 ? -9.260 -5.562 -3.552 1.00 21.29 168 VAL B C 1
ATOM 636 O O . VAL A 1 80 ? -10.469 -5.680 -3.360 1.00 16.55 168 VAL B O 1
ATOM 640 N N . VAL A 1 81 ? -8.396 -6.546 -3.327 1.00 19.51 169 VAL B N 1
ATOM 641 C CA . VAL A 1 81 ? -8.793 -7.785 -2.668 1.00 18.13 169 VAL B CA 1
ATOM 642 C C . VAL A 1 81 ? -8.284 -7.738 -1.231 1.00 18.89 169 VAL B C 1
ATOM 643 O O . VAL A 1 81 ? -7.121 -7.376 -0.987 1.00 16.86 169 VAL B O 1
ATOM 647 N N . VAL A 1 82 ? -9.165 -8.072 -0.278 1.00 17.70 170 VAL B N 1
ATOM 648 C CA . VAL A 1 82 ? -8.882 -7.988 1.149 1.00 18.96 170 VAL B CA 1
ATOM 649 C C . VAL A 1 82 ? -9.009 -9.386 1.749 1.00 18.71 170 VAL B C 1
ATOM 650 O O . VAL A 1 82 ? -10.001 -10.084 1.518 1.00 18.13 170 VAL B O 1
ATOM 654 N N . VAL A 1 83 ? -8.001 -9.793 2.516 1.00 16.77 171 VAL B N 1
ATOM 655 C CA . VAL A 1 83 ? -7.931 -11.137 3.062 1.00 17.12 171 VAL B CA 1
ATOM 656 C C . VAL A 1 83 ? -7.476 -11.030 4.502 1.00 22.33 171 VAL B C 1
ATOM 657 O O . VAL A 1 83 ? -6.840 -10.046 4.890 1.00 21.02 171 VAL B O 1
ATOM 661 N N . ALA A 1 84 ? -7.826 -12.034 5.307 1.00 18.11 172 ALA B N 1
ATOM 662 C CA . ALA A 1 84 ? -7.348 -12.034 6.681 1.00 19.78 172 ALA B CA 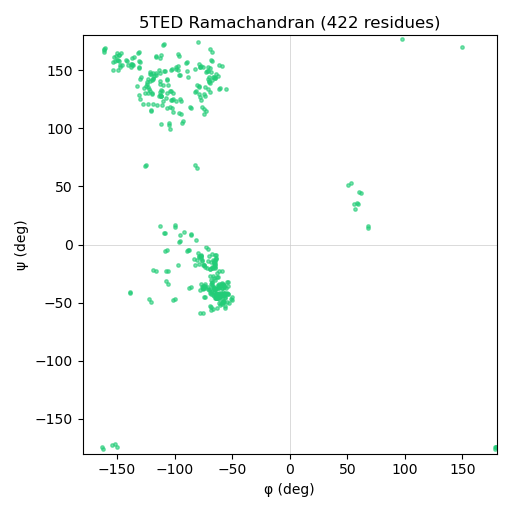1
ATOM 663 C C . ALA A 1 84 ? -5.822 -12.028 6.685 1.00 22.89 172 ALA B C 1
ATOM 664 O O . ALA A 1 84 ? -5.172 -12.489 5.745 1.00 24.55 172 ALA B O 1
ATOM 666 N N . GLU A 1 85 ? -5.246 -11.501 7.761 1.00 23.53 173 GLU B N 1
ATOM 667 C CA . GLU A 1 85 ? -3.809 -11.268 7.778 1.00 32.52 173 GLU B CA 1
ATOM 668 C C . GLU A 1 85 ? -2.995 -12.557 7.736 1.00 27.33 173 GLU B C 1
ATOM 669 O O . GLU A 1 85 ? -1.811 -12.508 7.400 1.00 32.63 173 GLU B O 1
ATOM 675 N N . ASN A 1 86 ? -3.598 -13.712 8.011 1.00 25.82 174 ASN B N 1
ATOM 676 C CA . ASN A 1 86 ? -2.886 -14.982 7.916 1.00 33.85 174 ASN B CA 1
ATOM 677 C C . ASN A 1 86 ? -3.421 -15.856 6.791 1.00 35.03 174 ASN B C 1
ATOM 678 O O . ASN A 1 86 ? -3.139 -17.058 6.751 1.00 34.95 174 ASN B O 1
ATOM 683 N N . HIS A 1 87 ? -4.182 -15.267 5.875 1.00 30.10 175 HIS B N 1
ATOM 684 C CA . HIS A 1 87 ? -4.716 -15.991 4.739 1.00 27.11 175 HIS B CA 1
ATOM 685 C C . HIS A 1 87 ? -3.583 -16.395 3.793 1.00 27.59 175 HIS B C 1
ATOM 686 O O . HIS A 1 87 ? -2.563 -15.702 3.695 1.00 29.15 175 HIS B O 1
ATOM 693 N N . PRO A 1 88 ? -3.722 -17.525 3.098 1.00 24.95 176 PRO B N 1
ATOM 694 C CA . PRO A 1 88 ? -2.679 -17.903 2.130 1.00 25.39 176 PRO B CA 1
ATOM 695 C C . PRO A 1 88 ? -2.364 -16.811 1.125 1.00 26.25 176 PRO B C 1
ATOM 696 O O . PRO A 1 88 ? -1.214 -16.705 0.697 1.00 24.92 176 PRO B O 1
ATOM 700 N N . LEU A 1 89 ? -3.336 -15.985 0.734 1.00 27.91 177 LEU B N 1
ATOM 701 C CA . LEU A 1 89 ? -3.029 -14.950 -0.245 1.00 30.36 177 LEU B CA 1
ATOM 702 C C . LEU A 1 89 ? -2.269 -13.780 0.364 1.00 25.76 177 LEU B C 1
ATOM 703 O O . LEU A 1 89 ? -1.709 -12.964 -0.380 1.00 23.67 177 LEU B O 1
ATOM 708 N N . ALA A 1 90 ? -2.223 -13.688 1.694 1.00 29.52 178 ALA B N 1
ATOM 709 C CA . ALA A 1 90 ? -1.526 -12.586 2.347 1.00 33.73 178 ALA B CA 1
ATOM 710 C C . ALA A 1 90 ? -0.021 -12.611 2.080 1.00 38.53 178 ALA B C 1
ATOM 711 O O . ALA A 1 90 ? 0.662 -11.615 2.351 1.00 32.94 178 ALA B O 1
ATOM 713 N N . LYS A 1 91 ? 0.521 -13.730 1.579 1.00 33.51 179 LYS B N 1
ATOM 714 C CA . LYS A 1 91 ? 1.945 -13.769 1.264 1.00 39.45 179 LYS B CA 1
ATOM 715 C C . LYS A 1 91 ? 2.302 -12.808 0.144 1.00 36.39 179 LYS B C 1
ATOM 716 O O . LYS A 1 91 ? 3.478 -12.474 -0.015 1.00 35.87 179 LYS B O 1
ATOM 722 N N . TYR A 1 92 ? 1.328 -12.398 -0.658 1.00 30.78 180 TYR B N 1
ATOM 723 C CA . TYR A 1 92 ? 1.556 -11.539 -1.807 1.00 28.51 180 TYR B CA 1
ATOM 724 C C . TYR A 1 92 ? 1.283 -10.083 -1.453 1.00 37.65 180 TYR B C 1
ATOM 725 O O . TYR A 1 92 ? 0.650 -9.770 -0.441 1.00 33.51 180 TYR B O 1
ATOM 734 N N . ASP A 1 93 ? 1.768 -9.189 -2.315 1.00 35.54 181 ASP B N 1
ATOM 735 C CA . ASP A 1 93 ? 1.401 -7.785 -2.235 1.00 31.17 181 ASP B CA 1
ATOM 736 C C . ASP A 1 93 ? 0.440 -7.390 -3.337 1.00 31.23 181 ASP B C 1
ATOM 737 O O . ASP A 1 93 ? -0.295 -6.416 -3.172 1.00 31.18 181 ASP B O 1
ATOM 742 N N . SER A 1 94 ? 0.420 -8.130 -4.442 1.00 35.32 182 SER B N 1
ATOM 743 C CA . SER A 1 94 ? -0.513 -7.911 -5.536 1.00 34.17 182 SER B CA 1
ATOM 744 C C . SER A 1 94 ? -0.836 -9.260 -6.157 1.00 37.89 182 SER B C 1
ATOM 745 O O . SER A 1 94 ? -0.009 -10.175 -6.138 1.00 35.25 182 SER B O 1
ATOM 748 N N . ILE A 1 95 ? -2.023 -9.366 -6.752 1.00 21.57 183 ILE B N 1
ATOM 749 C CA . ILE A 1 95 ? -2.515 -10.622 -7.311 1.00 31.10 183 ILE B CA 1
ATOM 750 C C . ILE A 1 95 ? -3.355 -10.305 -8.537 1.00 22.17 183 ILE B C 1
ATOM 751 O O . ILE A 1 95 ? -3.744 -9.166 -8.769 1.00 24.18 183 ILE B O 1
ATOM 756 N N . ASP A 1 96 ? -3.608 -11.331 -9.334 1.00 26.94 184 ASP B N 1
ATOM 757 C CA . ASP A 1 96 ? -4.624 -11.317 -10.372 1.00 27.39 184 ASP B CA 1
ATOM 758 C C . ASP A 1 96 ? -5.924 -11.790 -9.751 1.00 29.70 184 ASP B C 1
ATOM 759 O O . ASP A 1 96 ? -5.914 -12.568 -8.793 1.00 26.11 184 ASP B O 1
ATOM 764 N N . LEU A 1 97 ? -7.049 -11.283 -10.262 1.00 24.99 185 LEU B N 1
ATOM 765 C CA . LEU A 1 97 ? -8.322 -11.683 -9.666 1.00 25.47 185 LEU B CA 1
ATOM 766 C C . LEU A 1 97 ? -8.494 -13.197 -9.718 1.00 28.69 185 LEU B C 1
ATOM 767 O O . LEU A 1 97 ? -9.029 -13.803 -8.779 1.00 22.45 185 LEU B O 1
ATOM 772 N N . GLN A 1 98 ? -8.003 -13.836 -10.786 1.00 31.58 186 GLN B N 1
ATOM 773 C CA . GLN A 1 98 ? -8.145 -15.282 -10.874 1.00 32.36 186 GLN B CA 1
ATOM 774 C C . GLN A 1 98 ? -7.351 -16.007 -9.791 1.00 30.60 186 GLN B C 1
ATOM 775 O O . GLN A 1 98 ? -7.593 -17.195 -9.560 1.00 30.68 186 GLN B O 1
ATOM 781 N N . ASP A 1 99 ? -6.399 -15.339 -9.134 1.00 24.90 187 ASP B N 1
ATOM 782 C CA . ASP A 1 99 ? -5.696 -16.000 -8.037 1.00 27.06 187 ASP B CA 1
ATOM 783 C C . ASP A 1 99 ? -6.603 -16.263 -6.843 1.00 27.35 187 ASP B C 1
ATOM 784 O O . ASP A 1 99 ? -6.173 -16.950 -5.906 1.00 23.20 187 ASP B O 1
ATOM 789 N N . THR A 1 100 ? -7.831 -15.734 -6.850 1.00 23.06 188 THR B N 1
ATOM 790 C CA . THR A 1 100 ? -8.780 -15.908 -5.749 1.00 24.78 188 THR B CA 1
ATOM 791 C C . THR A 1 100 ? -9.752 -17.054 -5.981 1.00 29.94 188 THR B C 1
ATOM 792 O O . THR A 1 100 ? -10.638 -17.272 -5.144 1.00 27.24 188 THR B O 1
ATOM 796 N N . ALA A 1 101 ? -9.608 -17.781 -7.094 1.00 27.73 189 ALA B N 1
ATOM 797 C CA . ALA A 1 101 ? -10.641 -18.719 -7.524 1.00 28.94 189 ALA B CA 1
ATOM 798 C C . ALA A 1 101 ? -10.993 -19.730 -6.441 1.00 24.90 189 ALA B C 1
ATOM 799 O O . ALA A 1 101 ? -12.159 -20.113 -6.298 1.00 29.14 189 ALA B O 1
ATOM 801 N N . ASP A 1 102 ? -10.003 -20.183 -5.671 1.00 31.21 190 ASP B N 1
ATOM 802 C CA . ASP A 1 102 ? -10.243 -21.256 -4.712 1.00 29.88 190 ASP B CA 1
ATOM 803 C C . ASP A 1 102 ? -10.954 -20.799 -3.437 1.00 33.03 190 ASP B C 1
ATOM 804 O O . ASP A 1 102 ? -11.374 -21.653 -2.652 1.00 29.45 190 ASP B O 1
ATOM 809 N N . TYR A 1 103 ? -11.107 -19.496 -3.206 1.00 27.13 191 TYR B N 1
ATOM 810 C CA . TYR A 1 103 ? -11.450 -18.987 -1.883 1.00 27.74 191 TYR B CA 1
ATOM 811 C C . TYR A 1 103 ? -12.869 -18.439 -1.810 1.00 24.03 191 TYR B C 1
ATOM 812 O O . TYR A 1 103 ? -13.416 -17.936 -2.794 1.00 25.88 191 TYR B O 1
ATOM 821 N N . SER A 1 104 ? -13.462 -18.558 -0.620 1.00 26.32 192 SER B N 1
ATOM 822 C CA . SER A 1 104 ? -14.845 -18.142 -0.393 1.00 26.85 192 SER B CA 1
ATOM 823 C C . SER A 1 104 ? -14.955 -16.635 -0.144 1.00 23.34 192 SER B C 1
ATOM 824 O O . SER A 1 104 ? -14.251 -16.077 0.709 1.00 18.85 192 SER B O 1
ATOM 827 N N . TYR A 1 105 ? -15.884 -15.986 -0.852 1.00 19.42 193 TYR B N 1
ATOM 828 C CA . TYR A 1 105 ? -16.048 -14.543 -0.787 1.00 22.52 193 TYR B CA 1
ATOM 829 C C . TYR A 1 105 ? -17.124 -14.127 0.201 1.00 18.88 193 TYR B C 1
ATOM 830 O O . TYR A 1 105 ? -18.142 -14.805 0.382 1.00 18.63 193 TYR B O 1
ATOM 839 N N . ILE A 1 106 ? -16.874 -12.980 0.820 1.00 18.49 194 ILE B N 1
ATOM 840 C CA . ILE A 1 106 ? -17.901 -12.126 1.397 1.00 16.48 194 ILE B CA 1
ATOM 841 C C . ILE A 1 106 ? -18.215 -11.137 0.282 1.00 22.55 194 ILE B C 1
ATOM 842 O O . ILE A 1 106 ? -17.414 -10.246 -0.017 1.00 20.73 194 ILE B O 1
ATOM 847 N N . PHE A 1 107 ? -19.353 -11.335 -0.374 1.00 18.94 195 PHE B N 1
ATOM 848 C CA . PHE A 1 107 ? -19.714 -10.655 -1.610 1.00 16.68 195 PHE B CA 1
ATOM 849 C C . PHE A 1 107 ? -20.706 -9.532 -1.337 1.00 23.44 195 PHE B C 1
ATOM 850 O O . PHE A 1 107 ? -21.474 -9.587 -0.373 1.00 20.48 195 PHE B O 1
ATOM 858 N N . PHE A 1 108 ? -20.676 -8.500 -2.182 1.00 21.37 196 PHE B N 1
ATOM 859 C CA . PHE A 1 108 ? -21.687 -7.452 -2.087 1.00 21.95 196 PHE B CA 1
ATOM 860 C C . PHE A 1 108 ? -23.044 -7.972 -2.538 1.00 19.52 196 PHE B C 1
ATOM 861 O O . PHE A 1 108 ? -23.144 -8.710 -3.522 1.00 19.68 196 PHE B O 1
ATOM 869 N N . SER A 1 109 ? -24.095 -7.575 -1.821 1.00 19.86 197 SER B N 1
ATOM 870 C CA . SER A 1 109 ? -25.451 -7.956 -2.201 1.00 27.36 197 SER B CA 1
ATOM 871 C C . SER A 1 109 ? -25.862 -7.255 -3.495 1.00 24.84 197 SER B C 1
ATOM 872 O O . SER A 1 109 ? -25.211 -6.321 -3.961 1.00 17.77 197 SER B O 1
ATOM 875 N N . ASP A 1 110 ? -26.980 -7.722 -4.067 1.00 19.55 198 ASP B N 1
ATOM 876 C CA . ASP A 1 110 ? -27.509 -7.195 -5.322 1.00 22.24 198 ASP B CA 1
ATOM 877 C C . ASP A 1 110 ? -27.874 -5.720 -5.241 1.00 17.97 198 ASP B C 1
ATOM 878 O O . ASP A 1 110 ? -27.994 -5.072 -6.283 1.00 24.42 198 ASP B O 1
ATOM 883 N N . THR A 1 111 ? -28.129 -5.195 -4.040 1.00 21.69 199 THR B N 1
ATOM 884 C CA . THR A 1 111 ? -28.442 -3.777 -3.902 1.00 26.43 199 THR B CA 1
ATOM 885 C C . THR A 1 111 ? -27.241 -2.881 -4.201 1.00 22.36 199 THR B C 1
ATOM 886 O O . THR A 1 111 ? -27.417 -1.674 -4.401 1.00 21.74 199 THR B O 1
ATOM 890 N N . SER A 1 112 ? -26.033 -3.439 -4.247 1.00 21.75 200 SER B N 1
ATOM 891 C CA . SER A 1 112 ? -24.819 -2.639 -4.385 1.00 17.29 200 SER B CA 1
ATOM 892 C C . SER A 1 112 ? -24.636 -2.180 -5.826 1.00 17.57 200 SER B C 1
ATOM 893 O O . SER A 1 112 ? -24.569 -3.006 -6.744 1.00 19.14 200 SER B O 1
ATOM 896 N N . GLY A 1 113 ? -24.512 -0.865 -6.020 1.00 17.19 201 GLY B N 1
ATOM 897 C CA . GLY A 1 113 ? -24.165 -0.333 -7.322 1.00 14.80 201 GLY B CA 1
ATOM 898 C C . GLY A 1 113 ? -22.781 -0.725 -7.804 1.00 13.46 201 GLY B C 1
ATOM 899 O O . GLY A 1 113 ? -22.468 -0.493 -8.977 1.00 18.91 201 GLY B O 1
ATOM 900 N N . LEU A 1 114 ? -21.958 -1.338 -6.945 1.00 18.25 202 LEU B N 1
ATOM 901 C CA . LEU A 1 114 ? -20.667 -1.867 -7.375 1.00 20.35 202 LEU B CA 1
ATOM 902 C C . LEU A 1 114 ? -20.788 -3.203 -8.102 1.00 20.63 202 LEU B C 1
ATOM 903 O O . LEU A 1 114 ? -19.841 -3.613 -8.781 1.00 19.59 202 LEU B O 1
ATOM 908 N N . ARG A 1 115 ? -21.921 -3.903 -7.976 1.00 18.76 203 ARG B N 1
ATOM 909 C CA . ARG A 1 115 ? -21.962 -5.274 -8.480 1.00 22.87 203 ARG B CA 1
ATOM 910 C C . ARG A 1 115 ? -21.820 -5.390 -9.994 1.00 23.40 203 ARG B C 1
ATOM 911 O O . ARG A 1 115 ? -21.177 -6.337 -10.460 1.00 26.81 203 ARG B O 1
ATOM 919 N N . PRO A 1 116 ? -22.376 -4.476 -10.805 1.00 23.56 204 PRO B N 1
ATOM 920 C CA . PRO A 1 116 ? -22.108 -4.556 -12.255 1.00 24.03 204 PRO B CA 1
ATOM 921 C C . PRO A 1 116 ? -20.627 -4.609 -12.603 1.00 24.00 204 PRO B C 1
ATOM 922 O O . PRO A 1 116 ? -20.206 -5.486 -13.366 1.00 21.88 204 PRO B O 1
ATOM 926 N N . LEU A 1 117 ? -19.819 -3.697 -12.057 1.00 23.43 205 LEU B N 1
ATOM 927 C CA . LEU A 1 117 ? -18.377 -3.733 -12.299 1.00 23.11 205 LEU B CA 1
ATOM 928 C C . LEU A 1 117 ? -17.759 -5.031 -11.790 1.00 25.50 205 LEU B C 1
ATOM 929 O O . LEU A 1 117 ? -17.011 -5.707 -12.511 1.00 26.00 205 LEU B O 1
ATOM 934 N N . ILE A 1 118 ? -18.042 -5.389 -10.539 1.00 17.05 206 ILE B N 1
ATOM 935 C CA . ILE A 1 118 ? -17.435 -6.587 -9.965 1.00 19.83 206 ILE B CA 1
ATOM 936 C C . ILE A 1 118 ? -17.806 -7.817 -10.785 1.00 21.12 206 ILE B C 1
ATOM 937 O O . ILE A 1 118 ? -16.939 -8.613 -11.167 1.00 20.11 206 ILE B O 1
ATOM 942 N N . ASP A 1 119 ? -19.100 -7.997 -11.068 1.00 23.11 207 ASP B N 1
ATOM 943 C CA . ASP A 1 119 ? -19.512 -9.162 -11.852 1.00 24.57 207 ASP B CA 1
ATOM 944 C C . ASP A 1 119 ? -18.833 -9.179 -13.218 1.00 32.47 207 ASP B C 1
ATOM 945 O O . ASP A 1 119 ? -18.474 -10.248 -13.731 1.00 31.86 207 ASP B O 1
ATOM 950 N N . SER A 1 120 ? -18.661 -8.010 -13.836 1.00 28.34 208 SER B N 1
ATOM 951 C CA . SER A 1 120 ? -18.023 -8.010 -15.147 1.00 27.08 208 SER B CA 1
ATOM 952 C C . SER A 1 120 ? -16.555 -8.408 -15.050 1.00 26.43 208 SER B C 1
ATOM 953 O O . SER A 1 120 ? -16.045 -9.098 -15.941 1.00 27.43 208 SER B O 1
ATOM 956 N N . LEU A 1 121 ? -15.877 -8.044 -13.958 1.00 24.68 209 LEU B N 1
ATOM 957 C CA . LEU A 1 121 ? -14.484 -8.447 -13.786 1.00 22.98 209 LEU B CA 1
ATOM 958 C C . LEU A 1 121 ? -14.357 -9.966 -13.699 1.00 28.54 209 LEU B C 1
ATOM 959 O O . LEU A 1 121 ? -13.444 -10.555 -14.288 1.00 27.05 209 LEU B O 1
ATOM 964 N N . PHE A 1 122 ? -15.255 -10.616 -12.955 1.00 25.31 210 PHE B N 1
ATOM 965 C CA . PHE A 1 122 ? -15.209 -12.073 -12.856 1.00 26.70 210 PHE B CA 1
ATOM 966 C C . PHE A 1 122 ? -15.628 -12.726 -14.164 1.00 31.87 210 PHE B C 1
ATOM 967 O O . PHE A 1 122 ? -15.066 -13.755 -14.560 1.00 33.77 210 PHE B O 1
ATOM 975 N N . ALA A 1 123 ? -16.629 -12.160 -14.839 1.00 30.16 211 ALA B N 1
ATOM 976 C CA . ALA A 1 123 ? -17.030 -12.707 -16.131 1.00 34.08 211 ALA B CA 1
ATOM 977 C C . ALA A 1 123 ? -15.920 -12.540 -17.164 1.00 38.21 211 ALA B C 1
ATOM 978 O O . ALA A 1 123 ? -15.708 -13.421 -18.006 1.00 39.50 211 ALA B O 1
ATOM 980 N N . GLU A 1 124 ? -15.202 -11.416 -17.118 1.00 36.68 212 GLU B N 1
ATOM 981 C CA . GLU A 1 124 ? -14.112 -11.195 -18.066 1.00 36.42 212 GLU B CA 1
ATOM 982 C C . GLU A 1 124 ? -13.069 -12.301 -17.981 1.00 37.19 212 GLU B C 1
ATOM 983 O O . GLU A 1 124 ? -12.576 -12.780 -19.008 1.00 39.88 212 GLU B O 1
ATOM 989 N N . ILE A 1 125 ? -12.713 -12.711 -16.765 1.00 34.91 213 ILE B N 1
ATOM 990 C CA . ILE A 1 125 ? -11.705 -13.745 -16.560 1.00 38.31 213 ILE B CA 1
ATOM 991 C C . ILE A 1 125 ? -12.389 -15.108 -16.473 1.00 39.69 213 ILE B C 1
ATOM 992 O O . ILE A 1 125 ? -11.768 -16.106 -16.089 1.00 39.61 213 ILE B O 1
ATOM 997 N N . ASN A 1 126 ? -13.678 -15.149 -16.815 1.00 38.70 214 ASN B N 1
ATOM 998 C CA . ASN A 1 126 ? -14.455 -16.392 -16.887 1.00 46.25 214 ASN B CA 1
ATOM 999 C C . ASN A 1 126 ? -14.321 -17.228 -15.612 1.00 44.39 214 ASN B C 1
ATOM 1000 O O . ASN A 1 126 ? -14.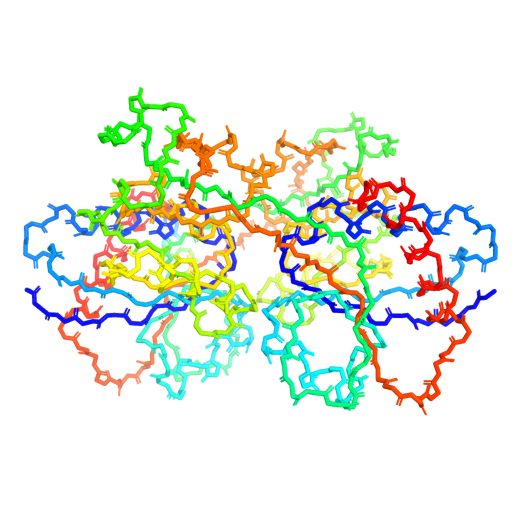039 -18.425 -15.651 1.00 45.42 214 ASN B O 1
ATOM 1005 N N . ILE A 1 127 ? -14.553 -16.591 -14.468 1.00 41.65 215 ILE B N 1
ATOM 1006 C CA . ILE A 1 127 ? -14.504 -17.243 -13.164 1.00 36.99 215 ILE B CA 1
ATOM 1007 C C . ILE A 1 127 ? -15.833 -17.028 -12.458 1.00 33.27 215 ILE B C 1
ATOM 1008 O O . ILE A 1 127 ? -16.401 -15.929 -12.504 1.00 26.23 215 ILE B O 1
ATOM 1013 N N . GLN A 1 128 ? -16.326 -18.086 -11.812 1.00 29.80 216 GLN B N 1
ATOM 1014 C CA . GLN A 1 128 ? -17.550 -18.049 -11.020 1.00 31.36 216 GLN B CA 1
ATOM 1015 C C . GLN A 1 128 ? -17.141 -18.039 -9.555 1.00 31.63 216 GLN B C 1
ATOM 1016 O O . GLN A 1 128 ? -16.815 -19.097 -8.993 1.00 32.54 216 GLN B O 1
ATOM 1022 N N . PRO A 1 129 ? -17.125 -16.890 -8.888 1.00 24.66 217 PRO B N 1
ATOM 1023 C CA . PRO A 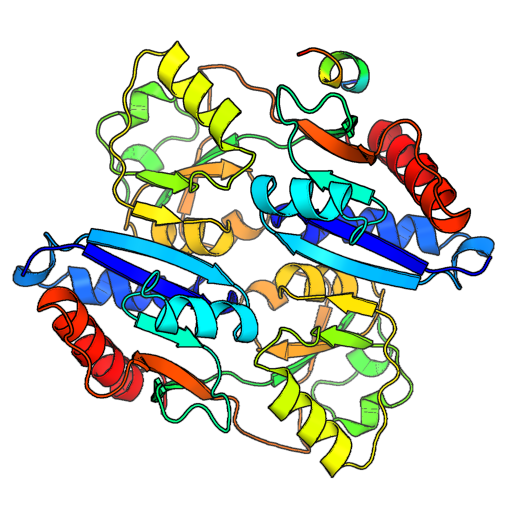1 129 ? -16.570 -16.857 -7.532 1.00 24.18 217 PRO B CA 1
ATOM 1024 C C . PRO A 1 129 ? -17.399 -17.703 -6.571 1.00 22.08 217 PRO B C 1
ATOM 1025 O O . PRO A 1 129 ? -18.621 -17.797 -6.695 1.00 28.57 217 PRO B O 1
ATOM 1029 N N . LYS A 1 130 ? -16.715 -18.357 -5.635 1.00 25.77 218 LYS B N 1
ATOM 1030 C CA . LYS A 1 130 ? -17.401 -19.030 -4.532 1.00 30.43 218 LYS B CA 1
ATOM 1031 C C . LYS A 1 130 ? -17.847 -17.977 -3.533 1.00 24.88 218 LYS B C 1
ATOM 1032 O O . LYS A 1 130 ? -17.012 -17.255 -2.983 1.00 30.22 218 LYS B O 1
ATOM 1038 N N . ILE A 1 131 ? -19.153 -17.870 -3.317 1.00 28.06 219 ILE B N 1
ATOM 1039 C CA . ILE A 1 131 ? -19.720 -16.859 -2.432 1.00 28.09 219 ILE B CA 1
ATOM 1040 C C . ILE A 1 131 ? -20.192 -17.530 -1.152 1.00 24.09 219 ILE B C 1
ATOM 1041 O O . ILE A 1 131 ? -21.092 -18.380 -1.177 1.00 23.03 219 ILE B O 1
ATOM 1046 N N . GLY A 1 132 ? -19.583 -17.145 -0.035 1.00 20.35 220 GLY B N 1
ATOM 1047 C CA . GLY A 1 132 ? -19.931 -17.683 1.260 1.00 24.69 220 GLY B CA 1
ATOM 1048 C C . GLY A 1 132 ? -21.089 -16.941 1.896 1.00 23.97 220 GLY B C 1
ATOM 1049 O O . GLY A 1 132 ? -21.937 -17.559 2.544 1.00 23.99 220 GLY B O 1
ATOM 1050 N N . CYS A 1 133 ? -21.153 -15.626 1.706 1.00 24.41 221 CYS B N 1
ATOM 1051 C CA . CYS A 1 133 ? -22.222 -14.820 2.285 1.00 27.17 221 CYS B CA 1
ATOM 1052 C C . CYS A 1 133 ? -22.305 -13.498 1.533 1.00 29.38 221 CYS B C 1
ATOM 1053 O O . CYS A 1 133 ? -21.416 -13.145 0.755 1.00 22.53 221 CYS B O 1
ATOM 1056 N N . TYR A 1 134 ? -23.394 -12.770 1.763 1.00 25.85 222 TYR B N 1
ATOM 1057 C CA . TYR A 1 134 ? -23.546 -11.433 1.207 1.00 19.50 222 TYR B CA 1
ATOM 1058 C C . TYR A 1 134 ? -23.623 -10.405 2.327 1.00 22.38 222 TYR B C 1
ATOM 1059 O O . TYR A 1 134 ? -24.132 -10.688 3.423 1.00 16.73 222 TYR B O 1
ATOM 1068 N N . VAL A 1 135 ? -23.099 -9.206 2.043 1.00 16.43 223 VAL B N 1
ATOM 1069 C CA . VAL A 1 135 ? -23.258 -8.035 2.905 1.00 17.46 223 VAL B CA 1
ATOM 1070 C C . VAL A 1 135 ? -23.457 -6.825 2.001 1.00 20.72 223 VAL B C 1
ATOM 1071 O O . VAL A 1 135 ? -23.054 -6.814 0.834 1.00 17.70 223 VAL B O 1
ATOM 1075 N N . GLU A 1 136 ? -24.054 -5.779 2.565 1.00 14.14 224 GLU B N 1
ATOM 1076 C CA . GLU A 1 136 ? -24.276 -4.545 1.823 1.00 25.90 224 GLU B CA 1
ATOM 1077 C C . GLU A 1 136 ? -23.238 -3.474 2.131 1.00 25.09 224 GLU B C 1
ATOM 1078 O O . GLU A 1 136 ? -22.677 -2.874 1.212 1.00 34.12 224 GLU B O 1
ATOM 1084 N N . GLU A 1 137 ? -22.951 -3.242 3.399 1.00 20.11 225 GLU B N 1
ATOM 1085 C CA . GLU A 1 137 ? -22.134 -2.113 3.812 1.00 17.35 225 GLU B CA 1
ATOM 1086 C C . GLU A 1 137 ? -20.682 -2.534 4.060 1.00 17.90 225 GLU B C 1
ATOM 1087 O O . GLU A 1 137 ? -20.396 -3.683 4.402 1.00 14.62 225 GLU B O 1
ATOM 1093 N N . ASP A 1 138 ? -19.757 -1.581 3.883 1.00 16.36 226 ASP B N 1
ATOM 1094 C CA . ASP A 1 138 ? -18.343 -1.937 3.757 1.00 16.92 226 ASP B CA 1
ATOM 1095 C C . ASP A 1 138 ? -17.725 -2.317 5.088 1.00 14.84 226 ASP B C 1
ATOM 1096 O O . ASP A 1 138 ? -16.881 -3.215 5.136 1.00 16.31 226 ASP B O 1
ATOM 1101 N N . THR A 1 139 ? -18.101 -1.648 6.183 1.00 11.02 227 THR B N 1
ATOM 1102 C CA . THR A 1 139 ? -17.455 -2.025 7.436 1.00 14.44 227 THR B CA 1
ATOM 1103 C C . THR A 1 139 ? -17.869 -3.430 7.857 1.00 13.25 227 THR B C 1
ATOM 1104 O O . THR A 1 139 ? -17.042 -4.163 8.406 1.00 12.44 227 THR B O 1
ATOM 1108 N N . ALA A 1 140 ? -19.116 -3.840 7.563 1.00 12.46 228 ALA B N 1
ATOM 1109 C CA . ALA A 1 140 ? -19.524 -5.221 7.828 1.00 15.18 228 ALA B CA 1
ATOM 1110 C C . ALA A 1 140 ? -18.691 -6.205 7.010 1.00 20.31 228 ALA B C 1
ATOM 1111 O O . ALA A 1 140 ? -18.396 -7.317 7.467 1.00 16.59 228 ALA B O 1
ATOM 1113 N N . MET A 1 141 ? -18.315 -5.817 5.789 1.00 13.35 229 MET B N 1
ATOM 1114 C CA . MET A 1 141 ? -17.512 -6.690 4.938 1.00 15.56 229 MET B CA 1
ATOM 1115 C C . MET A 1 141 ? -16.106 -6.872 5.499 1.00 11.81 229 MET B C 1
ATOM 1116 O O . MET A 1 141 ? -15.651 -8.002 5.707 1.00 16.48 229 MET B O 1
ATOM 1121 N N . VAL A 1 142 ? -15.377 -5.771 5.721 1.00 14.38 230 VAL B N 1
ATOM 1122 C CA . VAL A 1 142 ? -14.027 -5.949 6.249 1.00 16.43 230 VAL B CA 1
ATOM 1123 C C . VAL A 1 142 ? -14.071 -6.539 7.662 1.00 15.92 230 VAL B C 1
ATOM 1124 O O . VAL A 1 142 ? -13.160 -7.285 8.067 1.00 15.92 230 VAL B O 1
ATOM 1128 N N . GLY A 1 143 ? -15.141 -6.270 8.413 1.00 12.84 231 GLY B N 1
ATOM 1129 C CA . GLY A 1 143 ? -15.290 -6.902 9.717 1.00 13.45 231 GLY B CA 1
ATOM 1130 C C . GLY A 1 143 ? -15.235 -8.415 9.621 1.00 14.94 231 GLY B C 1
ATOM 1131 O O . GLY A 1 143 ? -14.526 -9.075 10.387 1.00 17.74 231 GLY B O 1
ATOM 1132 N N . LEU A 1 144 ? -15.954 -8.985 8.649 1.00 14.76 232 LEU B N 1
ATOM 1133 C CA . LEU A 1 144 ? -15.963 -10.437 8.485 1.00 19.05 232 LEU B CA 1
ATOM 1134 C C . LEU A 1 144 ? -14.651 -10.945 7.894 1.00 14.50 232 LEU B C 1
ATOM 1135 O O . LEU A 1 144 ? -14.198 -12.043 8.258 1.00 15.23 232 LEU B O 1
ATOM 1140 N N . VAL A 1 145 ? -14.009 -10.174 7.004 1.00 16.51 233 VAL B N 1
ATOM 1141 C CA . VAL A 1 145 ? -12.707 -10.617 6.503 1.00 13.76 233 VAL B CA 1
ATOM 1142 C C . VAL A 1 145 ? -11.719 -10.708 7.650 1.00 16.64 233 VAL B C 1
ATOM 1143 O O . VAL A 1 145 ? -10.900 -11.632 7.717 1.00 17.40 233 VAL B O 1
ATOM 1147 N N . SER A 1 146 ? -11.816 -9.765 8.595 1.00 17.67 234 SER B N 1
ATOM 1148 C CA . SER A 1 146 ? -10.883 -9.677 9.708 1.00 23.65 234 SER B CA 1
ATOM 1149 C C . SER A 1 146 ? -10.934 -10.902 10.618 1.00 25.32 234 SER B C 1
ATOM 1150 O O . SER A 1 146 ? -9.941 -11.195 11.299 1.00 20.45 234 SER B O 1
ATOM 1153 N N . VAL A 1 147 ? -12.050 -11.627 10.643 1.00 17.24 235 VAL B N 1
ATOM 1154 C CA . VAL A 1 147 ? -12.129 -12.886 11.374 1.00 19.07 235 VAL B CA 1
ATOM 1155 C C . VAL A 1 147 ? -11.956 -14.078 10.433 1.00 22.43 235 VAL B C 1
ATOM 1156 O O . VAL A 1 147 ? -12.306 -15.207 10.782 1.00 20.08 235 VAL B O 1
ATOM 1160 N N . ASP A 1 148 ? -11.438 -13.833 9.228 1.00 21.01 236 ASP B N 1
ATOM 1161 C CA . ASP A 1 148 ? -11.167 -14.879 8.244 1.00 16.35 236 ASP B CA 1
ATOM 1162 C C . ASP A 1 148 ? -12.415 -15.700 7.941 1.00 23.10 236 ASP B C 1
ATOM 1163 O O . ASP A 1 148 ? -12.340 -16.908 7.692 1.00 25.98 236 ASP B O 1
ATOM 1168 N N . TYR A 1 149 ? -13.573 -15.040 7.960 1.00 22.42 237 TYR B N 1
ATOM 1169 C CA . TYR A 1 149 ? -14.803 -15.675 7.517 1.00 20.58 237 TYR B CA 1
ATOM 1170 C C . TYR A 1 149 ? -14.859 -15.780 5.995 1.00 23.83 237 TYR B C 1
ATOM 1171 O O . TYR A 1 149 ? -15.634 -16.581 5.464 1.00 17.53 237 TYR B O 1
ATOM 1180 N N . GLY A 1 150 ? -14.034 -15.014 5.293 1.00 18.50 238 GLY B N 1
ATOM 1181 C CA . GLY A 1 150 ? -13.957 -15.079 3.847 1.00 19.69 238 GLY B CA 1
ATOM 1182 C C . GLY A 1 150 ? -12.955 -14.051 3.370 1.00 23.34 238 GLY B C 1
ATOM 1183 O O . GLY A 1 150 ? -12.295 -13.380 4.171 1.00 15.40 238 GLY B O 1
ATOM 1184 N N . ILE A 1 151 ? -12.842 -13.930 2.050 1.00 21.14 239 ILE B N 1
ATOM 1185 C CA . ILE A 1 151 ? -12.081 -12.848 1.435 1.00 15.84 239 ILE B CA 1
ATOM 1186 C C . ILE A 1 151 ? -13.073 -11.904 0.764 1.00 17.26 239 ILE B C 1
ATOM 1187 O O . ILE A 1 151 ? -14.257 -12.205 0.635 1.00 17.13 239 ILE B O 1
ATOM 1192 N N . SER A 1 152 ? -12.574 -10.764 0.286 1.00 15.06 240 SER B N 1
ATOM 1193 C CA . SER A 1 152 ? -13.490 -9.864 -0.405 1.00 18.33 240 SER B CA 1
ATOM 1194 C C . SER A 1 152 ? -12.755 -9.057 -1.471 1.00 21.42 240 SER B C 1
ATOM 1195 O O . SER A 1 152 ? -11.534 -8.906 -1.432 1.00 19.16 240 SER B O 1
ATOM 1198 N N . ILE A 1 153 ? -13.530 -8.554 -2.436 1.00 15.81 241 ILE B N 1
ATOM 1199 C CA . ILE A 1 153 ? -13.113 -7.476 -3.328 1.00 18.77 241 ILE B CA 1
ATOM 1200 C C . ILE A 1 153 ? -13.966 -6.261 -2.990 1.00 19.25 241 ILE B C 1
ATOM 1201 O O . ILE A 1 153 ? -15.194 -6.365 -2.922 1.00 16.56 241 ILE B O 1
ATOM 1206 N N . MET A 1 154 ? -13.331 -5.116 -2.763 1.00 14.66 242 MET B N 1
ATOM 1207 C CA . MET A 1 154 ? -14.054 -3.950 -2.264 1.00 12.89 242 MET B CA 1
ATOM 1208 C C . MET A 1 154 ? -13.226 -2.708 -2.556 1.00 17.03 242 MET B C 1
ATOM 1209 O O . MET A 1 154 ? -12.055 -2.811 -2.924 1.00 14.33 242 MET B O 1
ATOM 1214 N N . PRO A 1 155 ? -13.805 -1.517 -2.389 1.00 13.85 243 PRO B N 1
ATOM 1215 C CA . PRO A 1 155 ? -13.024 -0.290 -2.593 1.00 20.37 243 PRO B CA 1
ATOM 1216 C C . PRO A 1 155 ? -11.932 -0.162 -1.547 1.00 18.45 243 PRO B C 1
ATOM 1217 O O . PRO A 1 155 ? -12.128 -0.488 -0.375 1.00 14.59 243 PRO B O 1
ATOM 1221 N N . LYS A 1 156 ? -10.786 0.372 -1.962 1.00 13.34 244 LYS B N 1
ATOM 1222 C CA . LYS A 1 156 ? -9.748 0.694 -0.997 1.00 12.79 244 LYS B CA 1
ATOM 1223 C C . LYS A 1 156 ? -10.191 1.922 -0.205 1.00 15.77 244 LYS B C 1
ATOM 1224 O O . LYS A 1 156 ? -10.401 2.991 -0.778 1.00 20.73 244 LYS B O 1
ATOM 1230 N N . ILE A 1 157 ? -10.421 1.748 1.097 1.00 20.63 245 ILE B N 1
ATOM 1231 C CA . ILE A 1 157 ? -10.898 2.811 1.968 1.00 18.19 245 ILE B CA 1
ATOM 1232 C C . ILE A 1 157 ? -10.014 2.848 3.204 1.00 22.81 245 ILE B C 1
ATOM 1233 O O . ILE A 1 157 ? -9.351 1.866 3.557 1.00 15.33 245 ILE B O 1
ATOM 1238 N N . SER A 1 158 ? -10.006 4.016 3.862 1.00 24.11 246 SER B N 1
ATOM 1239 C CA . SER A 1 158 ? -9.018 4.281 4.906 1.00 23.13 246 SER B CA 1
ATOM 1240 C C . SER A 1 158 ? -9.149 3.324 6.085 1.00 19.87 246 SER B C 1
ATOM 1241 O O . SER A 1 158 ? -8.161 3.079 6.787 1.00 23.34 246 SER B O 1
ATOM 1244 N N . SER A 1 159 ? -10.354 2.801 6.338 1.00 18.03 247 SER B N 1
ATOM 1245 C CA . SER A 1 159 ? -10.577 1.940 7.496 1.00 21.90 247 SER B CA 1
ATOM 1246 C C . SER A 1 159 ? -9.890 0.578 7.379 1.00 16.21 247 SER B C 1
ATOM 1247 O O . SER A 1 159 ? -9.676 -0.082 8.401 1.00 18.46 247 SER B O 1
ATOM 1250 N N . LEU A 1 160 ? -9.550 0.134 6.166 1.00 16.77 248 LEU B N 1
ATOM 1251 C CA . LEU A 1 160 ? -8.983 -1.205 6.008 1.00 15.13 248 LEU B CA 1
ATOM 1252 C C . LEU A 1 160 ? -7.687 -1.354 6.803 1.00 16.30 248 LEU B C 1
ATOM 1253 O O . LEU A 1 160 ? -7.407 -2.428 7.349 1.00 17.75 248 LEU B O 1
ATOM 1258 N N . ALA A 1 161 ? -6.906 -0.280 6.915 1.00 21.27 249 ALA B N 1
ATOM 1259 C CA . ALA A 1 161 ? -5.630 -0.347 7.622 1.00 20.95 249 ALA B CA 1
ATOM 1260 C C . ALA A 1 161 ? -5.780 -0.661 9.108 1.00 23.16 249 ALA B C 1
ATOM 1261 O O . ALA A 1 161 ? -4.781 -1.006 9.748 1.00 27.68 249 ALA B O 1
ATOM 1263 N N . HIS A 1 162 ? -6.994 -0.598 9.664 1.00 24.81 250 HIS B N 1
ATOM 1264 C CA . HIS A 1 162 ? -7.199 -0.766 11.097 1.00 26.01 250 HIS B CA 1
ATOM 1265 C C . HIS A 1 162 ? -7.877 -2.083 11.450 1.00 24.78 250 HIS B C 1
ATOM 1266 O O . HIS A 1 162 ? -8.244 -2.297 12.611 1.00 23.19 250 HIS B O 1
ATOM 1273 N N . TYR A 1 163 ? -8.011 -2.986 10.491 1.00 20.65 251 TYR B N 1
ATOM 1274 C CA . TYR A 1 163 ? -8.455 -4.344 10.746 1.00 20.86 251 TYR B CA 1
ATOM 1275 C C . TYR A 1 163 ? -7.297 -5.300 10.496 1.00 26.67 251 TYR B C 1
ATOM 1276 O O . TYR A 1 163 ? -6.295 -4.945 9.875 1.00 27.01 251 TYR B O 1
ATOM 1285 N N . ASN A 1 164 ? -7.436 -6.520 11.008 1.00 22.44 252 ASN B N 1
ATOM 1286 C CA . ASN A 1 164 ? -6.384 -7.532 10.879 1.00 24.35 252 ASN B CA 1
ATOM 1287 C C . ASN A 1 164 ? -6.471 -8.180 9.498 1.00 25.32 252 ASN B C 1
ATOM 1288 O O . ASN A 1 164 ? -6.766 -9.370 9.349 1.00 27.65 252 ASN B O 1
ATOM 1293 N N . VAL A 1 165 ? -6.196 -7.365 8.472 1.00 20.03 253 VAL B N 1
ATOM 1294 C CA . VAL A 1 165 ? -6.334 -7.785 7.080 1.00 21.27 253 VAL B CA 1
ATOM 1295 C C . VAL A 1 165 ? -5.148 -7.284 6.267 1.00 23.38 253 VAL B C 1
ATOM 1296 O O . VAL A 1 165 ? -4.492 -6.297 6.616 1.00 23.96 253 VAL B O 1
ATOM 1300 N N . LYS A 1 166 ? -4.876 -7.984 5.175 1.00 21.54 254 LYS B N 1
ATOM 1301 C CA . LYS A 1 166 ? -3.894 -7.578 4.180 1.00 19.09 254 LYS B CA 1
ATOM 1302 C C . LYS A 1 166 ? -4.645 -7.087 2.955 1.00 19.60 254 LYS B C 1
ATOM 1303 O O . LYS A 1 166 ? -5.534 -7.787 2.462 1.00 23.70 254 LYS B O 1
ATOM 1309 N N . VAL A 1 167 ? -4.284 -5.906 2.450 1.00 16.94 255 VAL B N 1
ATOM 1310 C CA . VAL A 1 167 ? -4.935 -5.333 1.276 1.00 22.43 255 VAL B CA 1
ATOM 1311 C C . VAL A 1 167 ? -4.056 -5.615 0.065 1.00 21.58 255 VAL B C 1
ATOM 1312 O O . VAL A 1 167 ? -2.871 -5.255 0.052 1.00 24.00 255 VAL B O 1
ATOM 1316 N N . LEU A 1 168 ? -4.623 -6.265 -0.951 1.00 20.15 256 LEU B N 1
ATOM 1317 C CA . LEU A 1 168 ? -3.882 -6.686 -2.139 1.00 22.58 256 LEU B CA 1
ATOM 1318 C C . LEU A 1 168 ? -4.346 -5.881 -3.335 1.00 17.39 256 LEU B C 1
ATOM 1319 O O . LEU A 1 168 ? -5.546 -5.840 -3.632 1.00 17.98 256 LEU B O 1
ATOM 1324 N N . SER A 1 169 ? -3.401 -5.272 -4.043 1.00 18.46 257 SER B N 1
ATOM 1325 C CA . SER A 1 169 ? -3.769 -4.588 -5.270 1.00 23.19 257 SER B CA 1
ATOM 1326 C C . SER A 1 169 ? -4.026 -5.621 -6.361 1.00 24.69 257 SER B C 1
ATOM 1327 O O . SER A 1 169 ? -3.483 -6.731 -6.333 1.00 23.56 257 SER B O 1
ATOM 1330 N N . ILE A 1 170 ? -4.883 -5.252 -7.311 1.00 22.67 258 ILE B N 1
ATOM 1331 C CA . ILE A 1 170 ? -5.332 -6.138 -8.378 1.00 21.78 258 ILE B CA 1
ATOM 1332 C C . ILE A 1 170 ? -4.565 -5.783 -9.647 1.00 30.35 258 ILE B C 1
ATOM 1333 O O . ILE A 1 170 ? -4.759 -4.709 -10.230 1.00 26.73 258 ILE B O 1
ATOM 1338 N N . ASN A 1 171 ? -3.735 -6.711 -10.116 1.00 28.31 259 ASN B N 1
ATOM 1339 C CA . ASN A 1 171 ? -3.019 -6.477 -11.365 1.00 29.62 259 ASN B CA 1
ATOM 1340 C C . ASN A 1 171 ? -3.956 -6.639 -12.557 1.00 32.31 259 ASN B C 1
ATOM 1341 O O . ASN A 1 171 ? -4.169 -5.696 -13.320 1.00 36.76 259 ASN B O 1
ATOM 1346 N N . GLU A 1 172 ? -4.550 -7.819 -12.705 1.00 34.84 260 GLU B N 1
ATOM 1347 C CA . GLU A 1 172 ? -5.481 -8.106 -13.793 1.00 32.23 260 GLU B CA 1
ATOM 1348 C C . GLU A 1 172 ? -6.784 -8.742 -13.258 1.00 30.96 260 GLU B C 1
ATOM 1349 O O . GLU A 1 172 ? -6.747 -9.528 -12.309 1.00 32.84 260 GLU B O 1
ATOM 1355 N N . PRO A 1 173 ? -7.941 -8.385 -13.840 1.00 33.55 261 PRO B N 1
ATOM 1356 C CA . PRO A 1 173 ? -8.156 -7.357 -14.864 1.00 39.70 261 PRO B CA 1
ATOM 1357 C C . PRO A 1 173 ? -8.266 -5.970 -14.223 1.00 38.93 261 PRO B C 1
ATOM 1358 O O . PRO A 1 173 ? -8.687 -5.878 -13.080 1.00 31.84 261 PRO B O 1
ATOM 1362 N N . LYS A 1 174 ? -7.889 -4.912 -14.933 1.00 46.76 262 LYS B N 1
ATOM 1363 C CA . LYS A 1 174 ? -7.934 -3.563 -14.397 1.00 52.54 262 LYS B CA 1
ATOM 1364 C C . LYS A 1 174 ? -9.071 -2.784 -15.036 1.00 50.91 262 LYS B C 1
ATOM 1365 O O . LYS A 1 174 ? -9.169 -2.710 -16.263 1.00 51.97 262 LYS B O 1
ATOM 1366 N N . HIS A 1 175 ? -9.929 -2.217 -14.191 1.00 42.18 263 HIS B N 1
ATOM 1367 C CA . HIS A 1 175 ? -11.000 -1.367 -14.693 1.00 42.15 263 HIS B CA 1
ATOM 1368 C C . HIS A 1 175 ? -11.331 -0.301 -13.654 1.00 41.87 263 HIS B C 1
ATOM 1369 O O . HIS A 1 175 ? -11.197 -0.515 -12.445 1.00 48.03 263 HIS B O 1
ATOM 1376 N N . ASP A 1 176 ? -11.774 0.849 -14.150 1.00 31.56 264 ASP B N 1
ATOM 1377 C CA . ASP A 1 176 ? -12.011 2.013 -13.316 1.00 27.70 264 ASP B CA 1
ATOM 1378 C C . ASP A 1 176 ? -13.355 1.904 -12.606 1.00 18.33 264 ASP B C 1
ATOM 1379 O O . ASP A 1 176 ? -14.344 1.445 -13.182 1.00 23.95 264 ASP B O 1
ATOM 1384 N N . ARG A 1 177 ? -13.367 2.271 -11.333 1.00 19.67 265 ARG B N 1
ATOM 1385 C CA . ARG A 1 177 ? -14.587 2.372 -10.534 1.00 17.13 265 ARG B CA 1
ATOM 1386 C C . ARG A 1 177 ? -14.864 3.865 -10.395 1.00 15.81 265 ARG B C 1
ATOM 1387 O O . ARG A 1 177 ? -14.178 4.554 -9.647 1.00 13.40 265 ARG B O 1
ATOM 1395 N N . PHE A 1 178 ? -15.843 4.370 -11.137 1.00 19.54 266 PHE B N 1
ATOM 1396 C CA . PHE A 1 178 ? -16.228 5.771 -11.050 1.00 17.13 266 PHE B CA 1
ATOM 1397 C C . PHE A 1 178 ? -17.457 5.928 -10.165 1.00 21.96 266 PHE B C 1
ATOM 1398 O O . PHE A 1 178 ? -18.290 5.021 -10.066 1.00 15.10 266 PHE B O 1
ATOM 1406 N N . ILE A 1 179 ? -17.551 7.094 -9.529 1.00 17.00 267 ILE B N 1
ATOM 1407 C CA . ILE A 1 179 ? -18.692 7.485 -8.706 1.00 15.32 267 ILE B CA 1
ATOM 1408 C C . ILE A 1 179 ? -19.234 8.802 -9.248 1.00 16.73 267 ILE B C 1
ATOM 1409 O O . ILE A 1 179 ? -18.460 9.697 -9.614 1.00 16.24 267 ILE B O 1
ATOM 1414 N N . TYR A 1 180 ? -20.559 8.929 -9.281 1.00 12.92 268 TYR B N 1
ATOM 1415 C CA . TYR A 1 180 ? -21.225 9.989 -10.023 1.00 14.81 268 TYR B CA 1
ATOM 1416 C C . TYR A 1 180 ? -22.092 10.841 -9.114 1.00 18.39 268 TYR B C 1
ATOM 1417 O O . TYR A 1 180 ? -22.620 10.367 -8.108 1.00 16.52 268 TYR B O 1
ATOM 1426 N N . LEU A 1 181 ? -22.203 12.117 -9.468 1.00 14.47 269 LEU B N 1
ATOM 1427 C CA . LEU A 1 181 ? -23.210 12.993 -8.903 1.00 12.07 269 LEU B CA 1
ATOM 1428 C C . LEU A 1 181 ? -24.462 12.824 -9.755 1.00 17.74 269 LEU B C 1
ATOM 1429 O O . LEU A 1 181 ? -24.426 13.045 -10.972 1.00 17.10 269 LEU B O 1
ATOM 1434 N N . ALA A 1 182 ? -25.541 12.365 -9.137 1.00 14.95 270 ALA B N 1
ATOM 1435 C CA . ALA A 1 182 ? -26.759 12.029 -9.862 1.00 14.80 270 ALA B CA 1
ATOM 1436 C C . ALA A 1 182 ? -27.875 13.000 -9.491 1.00 18.00 270 ALA B C 1
ATOM 1437 O O . ALA A 1 182 ? -27.998 13.402 -8.327 1.00 14.85 270 ALA B O 1
ATOM 1439 N N . SER A 1 183 ? -28.673 13.386 -10.495 1.00 18.66 271 SER B N 1
ATOM 1440 C CA . SER A 1 183 ? -29.803 14.289 -10.313 1.00 18.60 271 SER B CA 1
ATOM 1441 C C . SER A 1 183 ? -30.867 13.971 -11.359 1.00 26.67 271 SER B C 1
ATOM 1442 O O . SER A 1 183 ? -30.594 13.307 -12.365 1.00 24.80 271 SER B O 1
ATOM 1445 N N . LEU A 1 184 ? -32.091 14.449 -11.109 1.00 20.64 272 LEU B N 1
ATOM 1446 C CA . LEU A 1 184 ? -33.179 14.245 -12.063 1.00 21.98 272 LEU B CA 1
ATOM 1447 C C . LEU A 1 184 ? -32.978 15.139 -13.273 1.00 26.37 272 LEU B C 1
ATOM 1448 O O . LEU A 1 184 ? -32.842 16.357 -13.142 1.00 30.50 272 LEU B O 1
ATOM 1453 N N . LYS A 1 185 ? -33.012 14.539 -14.458 1.00 26.66 273 LYS B N 1
ATOM 1454 C CA . LYS A 1 185 ? -32.784 15.290 -15.679 1.00 22.41 273 LYS B CA 1
ATOM 1455 C C . LYS A 1 185 ? -33.925 16.272 -15.947 1.00 24.20 273 LYS B C 1
ATOM 1456 O O . LYS A 1 185 ? -35.100 15.966 -15.723 1.00 30.01 273 LYS B O 1
ATOM 1462 N N . ASN A 1 186 ? -33.564 17.459 -16.439 1.00 27.13 274 ASN B N 1
ATOM 1463 C CA . ASN A 1 186 ? -34.511 18.487 -16.892 1.00 29.30 274 ASN B CA 1
ATOM 1464 C C . ASN A 1 186 ? -35.502 18.892 -15.799 1.00 27.17 274 ASN B C 1
ATOM 1465 O O . ASN A 1 186 ? -36.599 19.367 -16.084 1.00 29.78 274 ASN B O 1
ATOM 1470 N N . HIS A 1 187 ? -35.091 18.828 -14.545 1.00 34.52 275 HIS B N 1
ATOM 1471 C CA . HIS A 1 187 ? -35.977 19.074 -13.421 1.00 24.31 275 HIS B CA 1
ATOM 1472 C C . HIS A 1 187 ? -35.547 20.358 -12.726 1.00 26.98 275 HIS B C 1
ATOM 1473 O O . HIS A 1 187 ? -34.359 20.693 -12.698 1.00 26.26 275 HIS B O 1
ATOM 1480 N N . TYR A 1 188 ? -36.518 21.085 -12.177 1.00 25.41 276 TYR B N 1
ATOM 1481 C CA . TYR A 1 188 ? -36.178 22.264 -11.397 1.00 23.14 276 TYR B CA 1
ATOM 1482 C C . TYR A 1 188 ? -35.202 21.881 -10.291 1.00 22.90 276 TYR B C 1
ATOM 1483 O O . TYR A 1 188 ? -35.395 20.879 -9.596 1.00 23.48 276 TYR B O 1
ATOM 1492 N N . ILE A 1 189 ? -34.150 22.679 -10.135 1.00 20.90 277 ILE B N 1
ATOM 1493 C CA . ILE A 1 189 ? -33.171 22.495 -9.070 1.00 26.18 277 ILE B CA 1
ATOM 1494 C C . ILE A 1 189 ? -33.051 23.826 -8.334 1.00 23.31 277 ILE B C 1
ATOM 1495 O O . ILE A 1 189 ? -33.015 24.887 -8.964 1.00 21.21 277 ILE B O 1
ATOM 1500 N N . SER A 1 190 ? -33.048 23.778 -7.001 1.00 18.20 278 SER B N 1
ATOM 1501 C CA . SER A 1 190 ? -33.045 25.000 -6.209 1.00 23.39 278 SER B CA 1
ATOM 1502 C C . SER A 1 190 ? -31.721 25.747 -6.356 1.00 19.70 278 SER B C 1
ATOM 1503 O O . SER A 1 190 ? -30.705 25.162 -6.739 1.00 19.36 278 SER B O 1
ATOM 1506 N N . PRO A 1 191 ? -31.706 27.051 -6.058 1.00 18.61 279 PRO B N 1
ATOM 1507 C CA . PRO A 1 191 ? -30.440 27.789 -6.154 1.00 23.80 279 PRO B CA 1
ATOM 1508 C C . PRO A 1 191 ? -29.336 27.181 -5.305 1.00 21.72 279 PRO B C 1
ATOM 1509 O O . PRO A 1 191 ? -28.191 27.099 -5.764 1.00 20.14 279 PRO B O 1
ATOM 1513 N N . ALA A 1 192 ? -29.648 26.748 -4.078 1.00 19.89 280 ALA B N 1
ATOM 1514 C CA . ALA A 1 192 ? -28.640 26.117 -3.227 1.00 19.29 280 ALA B CA 1
ATOM 1515 C C . ALA A 1 192 ? -28.160 24.796 -3.815 1.00 18.02 280 ALA B C 1
ATOM 1516 O O . ALA A 1 192 ? -26.948 24.534 -3.863 1.00 17.09 280 ALA B O 1
ATOM 1518 N N . SER A 1 193 ? -29.095 23.947 -4.275 1.00 15.79 281 SER B N 1
ATOM 1519 C CA . SER A 1 193 ? -28.708 22.645 -4.821 1.00 20.87 281 SER B CA 1
ATOM 1520 C C . SER A 1 193 ? -27.877 22.811 -6.076 1.00 18.35 281 SER B C 1
ATOM 1521 O O . SER A 1 193 ? -26.907 22.077 -6.289 1.00 16.99 281 SER B O 1
ATOM 1524 N N . LYS A 1 194 ? -28.269 23.750 -6.938 1.00 21.88 282 LYS B N 1
ATOM 1525 C CA . LYS A 1 194 ? -27.482 24.034 -8.129 1.00 22.08 282 LYS B CA 1
ATOM 1526 C C . LYS A 1 194 ? -26.090 24.531 -7.763 1.00 21.04 282 LYS B C 1
ATOM 1527 O O . LYS A 1 194 ? -25.092 24.089 -8.338 1.00 19.46 282 LYS B O 1
ATOM 1533 N N . ALA A 1 195 ? -25.997 25.430 -6.788 1.00 17.64 283 ALA B N 1
ATOM 1534 C CA . ALA A 1 195 ? -24.688 25.912 -6.381 1.00 21.59 283 ALA B CA 1
ATOM 1535 C C . ALA A 1 195 ? -23.829 24.758 -5.894 1.00 19.57 283 ALA B C 1
ATOM 1536 O O . ALA A 1 195 ? -22.650 24.663 -6.249 1.00 19.80 283 ALA B O 1
ATOM 1538 N N . PHE A 1 196 ? -24.416 23.843 -5.115 1.00 13.84 284 PHE B N 1
ATOM 1539 C CA . PHE A 1 196 ? -23.636 22.717 -4.626 1.00 12.20 284 PHE B CA 1
ATOM 1540 C C . PHE A 1 196 ? -23.263 21.745 -5.741 1.00 21.90 284 PHE B C 1
ATOM 1541 O O . PHE A 1 196 ? -22.140 21.226 -5.762 1.00 19.27 284 PHE B O 1
ATOM 1549 N N . LYS A 1 197 ? -24.199 21.451 -6.647 1.00 24.25 285 LYS B N 1
ATOM 1550 C CA . LYS A 1 197 ? -23.887 20.570 -7.768 1.00 20.35 285 LYS B CA 1
ATOM 1551 C C . LYS A 1 197 ? -22.707 21.106 -8.569 1.00 15.67 285 LYS B C 1
ATOM 1552 O O . LYS A 1 197 ? -21.736 20.382 -8.820 1.00 16.45 285 LYS B O 1
ATOM 1558 N N . ASP A 1 198 ? -22.779 22.374 -8.988 1.00 20.57 286 ASP B N 1
ATOM 1559 C CA . ASP A 1 198 ? -21.690 22.953 -9.771 1.00 24.01 286 ASP B CA 1
ATOM 1560 C C . ASP A 1 198 ? -20.379 22.950 -8.991 1.00 15.91 286 ASP B C 1
ATOM 1561 O O . ASP A 1 198 ? -19.316 22.618 -9.538 1.00 19.96 286 ASP B O 1
ATOM 1566 N N . PHE A 1 199 ? -20.432 23.329 -7.716 1.00 16.07 287 PHE B N 1
ATOM 1567 C CA . PHE A 1 199 ? -19.230 23.307 -6.894 1.00 12.27 287 PHE B CA 1
ATOM 1568 C C . PHE A 1 199 ? -18.618 21.916 -6.843 1.00 11.96 287 PHE B C 1
ATOM 1569 O O . PHE A 1 199 ? -17.400 21.747 -7.024 1.00 12.59 287 PHE B O 1
ATOM 1577 N N . ALA A 1 200 ? -19.449 20.903 -6.574 1.00 14.95 288 ALA B N 1
ATOM 1578 C CA . ALA A 1 200 ? -18.933 19.551 -6.387 1.00 12.93 288 ALA B CA 1
ATOM 1579 C C . ALA A 1 200 ? -18.331 18.993 -7.666 1.00 15.77 288 ALA B C 1
ATOM 1580 O O . ALA A 1 200 ? -17.284 18.342 -7.625 1.00 13.80 288 ALA B O 1
ATOM 1582 N N . LEU A 1 201 ? -18.969 19.233 -8.813 1.00 12.13 289 LEU B N 1
ATOM 1583 C CA . LEU A 1 201 ? -18.404 18.725 -10.064 1.00 18.72 289 LEU B CA 1
ATOM 1584 C C . LEU A 1 201 ? -17.061 19.380 -10.379 1.00 22.62 289 LEU B C 1
ATOM 1585 O O . LEU A 1 201 ? -16.113 18.707 -10.828 1.00 15.74 289 LEU B O 1
ATOM 1590 N N . ARG A 1 202 ? -16.970 20.699 -10.179 1.00 12.73 290 ARG B N 1
ATOM 1591 C CA . ARG A 1 202 ? -15.702 21.400 -10.368 1.00 17.34 290 ARG B CA 1
ATOM 1592 C C . ARG A 1 202 ? -14.634 20.852 -9.434 1.00 15.57 290 ARG B C 1
ATOM 1593 O O . ARG A 1 202 ? -13.485 20.636 -9.840 1.00 13.65 290 ARG B O 1
ATOM 1601 N N . TYR A 1 203 ? -14.995 20.654 -8.163 1.00 17.15 291 TYR B N 1
ATOM 1602 C CA . TYR A 1 203 ? -14.050 20.157 -7.165 1.00 13.38 291 TYR B CA 1
ATOM 1603 C C . TYR A 1 203 ? -13.563 18.753 -7.517 1.00 16.23 291 TYR B C 1
ATOM 1604 O O . TYR A 1 203 ? -12.363 18.461 -7.446 1.00 17.41 291 TYR B O 1
ATOM 1613 N N . GLY A 1 204 ? -14.492 17.867 -7.885 1.00 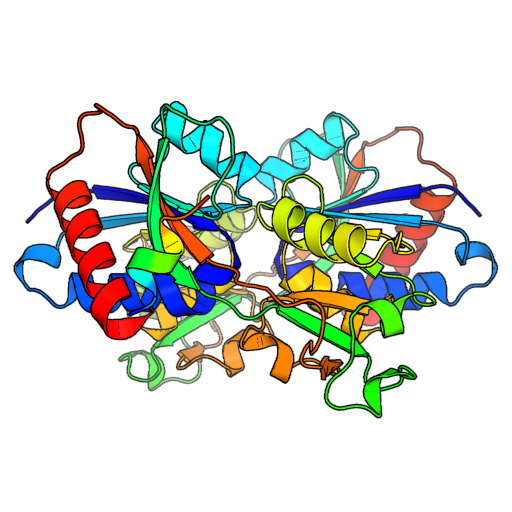13.96 292 GLY B N 1
ATOM 1614 C CA . GLY A 1 204 ? -14.112 16.510 -8.264 1.00 11.96 292 GLY B CA 1
ATOM 1615 C C . GLY A 1 204 ? -13.202 16.480 -9.479 1.00 18.78 292 GLY B C 1
ATOM 1616 O O . GLY A 1 204 ? -12.240 15.709 -9.534 1.00 16.32 292 GLY B O 1
ATOM 1617 N N . LYS A 1 205 ? -13.499 17.312 -10.475 1.00 13.40 293 LYS B N 1
ATOM 1618 C CA . LYS A 1 205 ? -12.624 17.401 -11.637 1.00 15.54 293 LYS B CA 1
ATOM 1619 C C . LYS A 1 205 ? -11.213 17.796 -11.220 1.00 14.51 293 LYS B C 1
ATOM 1620 O O . LYS A 1 205 ? -10.235 17.229 -11.705 1.00 16.88 293 LYS B O 1
ATOM 1626 N N . LYS A 1 206 ? -11.095 18.758 -10.301 1.00 16.24 294 LYS B N 1
ATOM 1627 C CA . LYS A 1 206 ? -9.793 19.286 -9.913 1.00 16.43 294 LYS B CA 1
ATOM 1628 C C . LYS A 1 206 ? -9.048 18.349 -8.966 1.00 16.57 294 LYS B C 1
ATOM 1629 O O . LYS A 1 206 ? -7.829 18.178 -9.096 1.00 20.19 294 LYS B O 1
ATOM 1635 N N . HIS A 1 207 ? -9.751 17.712 -8.024 1.00 14.60 295 HIS B N 1
ATOM 1636 C CA . HIS A 1 207 ? -9.076 17.005 -6.947 1.00 19.38 295 HIS B CA 1
ATOM 1637 C C . HIS A 1 207 ? -9.337 15.513 -6.876 1.00 23.94 295 HIS B C 1
ATOM 1638 O O . HIS A 1 207 ? -8.548 14.814 -6.234 1.00 20.17 295 HIS B O 1
ATOM 1645 N N . PHE A 1 208 ? -10.435 15.014 -7.450 1.00 12.81 296 PHE B N 1
ATOM 1646 C CA . PHE A 1 208 ? -10.826 13.616 -7.278 1.00 20.13 296 PHE B CA 1
ATOM 1647 C C . PHE A 1 208 ? -10.577 12.741 -8.503 1.00 23.05 296 PHE B C 1
ATOM 1648 O O . PHE A 1 208 ? -10.226 11.567 -8.348 1.00 24.20 296 PHE B O 1
ATOM 1656 N N . LEU A 1 209 ? -10.708 13.277 -9.715 1.00 17.99 297 LEU B N 1
ATOM 1657 C CA . LEU A 1 209 ? -10.752 12.416 -10.891 1.00 18.26 297 LEU B CA 1
ATOM 1658 C C . LEU A 1 209 ? -9.415 12.262 -11.603 1.00 31.70 297 LEU B C 1
ATOM 1659 O O . LEU A 1 209 ? -9.259 11.309 -12.369 1.00 36.06 297 LEU B O 1
ATOM 1664 N N . ARG A 1 210 ? -8.452 13.143 -11.363 1.00 31.53 298 ARG B N 1
ATOM 1665 C CA . ARG A 1 210 ? -7.123 12.978 -11.935 1.00 37.23 298 ARG B CA 1
ATOM 1666 C C . ARG A 1 210 ? -7.080 13.105 -13.446 1.00 46.10 298 ARG B C 1
ATOM 1667 O O . ARG A 1 210 ? -8.102 13.370 -14.082 1.00 49.11 298 ARG B O 1
ATOM 1668 N N . SER B 1 1 ? -26.351 -28.692 11.714 1.00 26.17 89 SER A N 1
ATOM 1669 C CA . SER B 1 1 ? -25.674 -29.037 10.471 1.00 36.38 89 SER A CA 1
ATOM 1670 C C . SER B 1 1 ? -25.831 -28.081 9.288 1.00 41.72 89 SER A C 1
ATOM 1671 O O . SER B 1 1 ? -24.919 -27.309 8.975 1.00 36.22 89 SER A O 1
ATOM 1672 N N . HIS B 1 2 ? -26.984 -28.130 8.622 1.00 38.27 90 HIS A N 1
ATOM 1673 C CA . HIS B 1 2 ? -27.218 -27.406 7.377 1.00 35.07 90 HIS A CA 1
ATOM 1674 C C . HIS B 1 2 ? -28.351 -26.403 7.558 1.00 33.28 90 HIS A C 1
ATOM 1675 O O . HIS B 1 2 ? -29.310 -26.665 8.288 1.00 39.82 90 HIS A O 1
ATOM 1682 N N . GLY B 1 3 ? -28.240 -25.263 6.897 1.00 25.22 91 GLY A N 1
ATOM 1683 C CA . GLY B 1 3 ? -29.316 -24.288 6.884 1.00 22.26 91 GLY A CA 1
ATOM 1684 C C . GLY B 1 3 ? -28.784 -22.879 6.755 1.00 27.43 91 GLY A C 1
ATOM 1685 O O . GLY B 1 3 ? -27.586 -22.618 6.863 1.00 26.04 91 GLY A O 1
ATOM 1686 N N . ASN B 1 4 ? -29.712 -21.951 6.518 1.00 25.05 92 ASN A N 1
ATOM 1687 C CA . ASN B 1 4 ? -29.361 -20.563 6.262 1.00 22.83 92 ASN A CA 1
ATOM 1688 C C . ASN B 1 4 ? -29.972 -19.657 7.321 1.00 23.08 92 ASN A C 1
ATOM 1689 O O . ASN B 1 4 ? -31.064 -19.925 7.821 1.00 29.93 92 ASN A O 1
ATOM 1694 N N . ILE B 1 5 ? -29.268 -18.567 7.633 1.00 27.38 93 ILE A N 1
ATOM 1695 C CA . ILE B 1 5 ? -29.710 -17.572 8.608 1.00 25.39 93 ILE A CA 1
ATOM 1696 C C . ILE B 1 5 ? -29.656 -16.194 7.957 1.00 16.50 93 ILE A C 1
ATOM 1697 O O . ILE B 1 5 ? -28.588 -15.747 7.530 1.00 16.98 93 ILE A O 1
ATOM 1702 N N . ASP B 1 6 ? -30.799 -15.512 7.896 1.00 22.84 94 ASP A N 1
ATOM 1703 C CA . ASP B 1 6 ? -30.853 -14.123 7.447 1.00 20.86 94 ASP A CA 1
ATOM 1704 C C . ASP B 1 6 ? -30.842 -13.238 8.696 1.00 17.37 94 ASP A C 1
ATOM 1705 O O . ASP B 1 6 ? -31.764 -13.285 9.519 1.00 21.46 94 ASP A O 1
ATOM 1710 N N . LEU B 1 7 ? -29.763 -12.491 8.866 1.00 23.16 95 LEU A N 1
ATOM 1711 C CA . LEU B 1 7 ? -29.521 -11.688 10.058 1.00 18.09 95 LEU A CA 1
ATOM 1712 C C . LEU B 1 7 ? -29.433 -10.229 9.641 1.00 12.55 95 LEU A C 1
ATOM 1713 O O . LEU B 1 7 ? -28.579 -9.873 8.829 1.00 21.69 95 LEU A O 1
ATOM 1718 N N . GLY B 1 8 ? -30.306 -9.388 10.181 1.00 17.45 96 GLY A N 1
ATOM 1719 C CA . GLY B 1 8 ? -30.228 -7.944 9.980 1.00 15.97 96 GLY A CA 1
ATOM 1720 C C . GLY B 1 8 ? -29.734 -7.289 11.258 1.00 18.46 96 GLY A C 1
ATOM 1721 O O . GLY B 1 8 ? -30.067 -7.746 12.353 1.00 16.92 96 GLY A O 1
ATOM 1722 N N . PHE B 1 9 ? -28.902 -6.251 11.120 1.00 17.27 97 PHE A N 1
ATOM 1723 C CA . PHE B 1 9 ? -28.351 -5.604 12.305 1.00 20.49 97 PHE A CA 1
ATOM 1724 C C . PHE B 1 9 ? -28.024 -4.135 12.056 1.00 19.07 97 PHE A C 1
ATOM 1725 O O . PHE B 1 9 ? -27.807 -3.695 10.919 1.00 20.12 97 PHE A O 1
ATOM 1733 N N . ILE B 1 10 ? -27.974 -3.383 13.160 1.00 23.49 98 ILE A N 1
ATOM 1734 C CA . ILE B 1 10 ? -27.630 -1.970 13.117 1.00 15.78 98 ILE A CA 1
ATOM 1735 C C . ILE B 1 10 ? -26.146 -1.800 12.809 1.00 19.69 98 ILE A C 1
ATOM 1736 O O . ILE B 1 10 ? -25.301 -2.627 13.197 1.00 14.12 98 ILE A O 1
ATOM 1741 N N . TYR B 1 11 ? -25.827 -0.683 12.137 1.00 11.38 99 TYR A N 1
ATOM 1742 C CA . TYR B 1 11 ? -24.532 -0.494 11.488 1.00 17.08 99 TYR A CA 1
ATOM 1743 C C . TYR B 1 11 ? -23.337 -0.794 12.389 1.00 11.80 99 TYR A C 1
ATOM 1744 O O . TYR B 1 11 ? -22.360 -1.417 11.947 1.00 13.86 99 TYR A O 1
ATOM 1753 N N . THR B 1 12 ? -23.333 -0.262 13.619 1.00 11.53 100 THR A N 1
ATOM 1754 C CA . THR B 1 12 ? -22.101 -0.403 14.393 1.00 12.33 100 THR A CA 1
ATOM 1755 C C . THR B 1 12 ? -21.794 -1.857 14.739 1.00 13.87 100 THR A C 1
ATOM 1756 O O . THR B 1 12 ? -20.669 -2.158 15.156 1.00 16.14 100 THR A O 1
ATOM 1760 N N . MET B 1 13 ? -22.750 -2.765 14.582 1.00 13.73 101 MET A N 1
ATOM 1761 C CA . MET B 1 13 ? -22.460 -4.156 14.892 1.00 16.44 101 MET A CA 1
ATOM 1762 C C . MET B 1 13 ? -21.639 -4.840 13.797 1.00 16.91 101 MET A C 1
ATOM 1763 O O . MET B 1 13 ? -21.115 -5.938 14.026 1.00 16.80 101 MET A O 1
ATOM 1768 N N . GLY B 1 14 ? -21.459 -4.203 12.634 1.00 17.03 102 GLY A N 1
ATOM 1769 C CA . GLY B 1 14 ? -20.755 -4.871 11.545 1.00 12.91 102 GLY A CA 1
ATOM 1770 C C . GLY B 1 14 ? -19.258 -4.971 11.782 1.00 18.06 102 GLY A C 1
ATOM 1771 O O . GLY B 1 14 ? -18.623 -5.960 11.400 1.00 17.34 102 GLY A O 1
ATOM 1772 N N . ALA B 1 15 ? -18.670 -3.952 12.409 1.00 18.08 103 ALA A N 1
ATOM 1773 C CA . ALA B 1 15 ? -17.217 -3.883 12.505 1.00 18.58 103 ALA A CA 1
ATOM 1774 C C . ALA B 1 15 ? -16.635 -5.041 13.314 1.00 19.30 103 ALA A C 1
ATOM 1775 O O . ALA B 1 15 ? -15.623 -5.635 12.922 1.00 19.97 103 ALA A O 1
ATOM 1777 N N . HIS B 1 16 ? -17.227 -5.349 14.470 1.00 16.25 104 HIS A N 1
ATOM 1778 C CA . HIS B 1 16 ? -16.585 -6.289 15.389 1.00 18.80 104 HIS A CA 1
ATOM 1779 C C . HIS B 1 16 ? -17.538 -7.287 16.036 1.00 17.56 104 HIS A C 1
ATOM 1780 O O . HIS B 1 16 ? -17.173 -8.454 16.216 1.00 15.92 104 HIS A O 1
ATOM 1787 N N . THR B 1 17 ? -18.732 -6.839 16.437 1.00 16.04 105 THR A N 1
ATOM 1788 C CA . THR B 1 17 ? -19.614 -7.700 17.227 1.00 16.20 105 THR A CA 1
ATOM 1789 C C . THR B 1 17 ? -20.146 -8.863 16.400 1.00 18.73 105 THR A C 1
ATOM 1790 O O . THR B 1 17 ? -20.008 -10.027 16.793 1.00 19.12 105 THR A O 1
ATOM 1794 N N . VAL B 1 18 ? -20.759 -8.586 15.246 1.00 17.34 106 VAL A N 1
ATOM 1795 C CA . VAL B 1 18 ? -21.253 -9.683 14.411 1.00 15.29 106 VAL A CA 1
ATOM 1796 C C . VAL B 1 18 ? -20.111 -10.588 13.966 1.00 18.90 106 VAL A C 1
ATOM 1797 O O . VAL B 1 18 ? -20.257 -11.818 14.054 1.00 15.81 106 VAL A O 1
ATOM 1801 N N . PRO B 1 19 ? -18.969 -10.074 13.498 1.00 12.25 107 PRO A N 1
ATOM 1802 C CA . PRO B 1 19 ? -17.856 -10.983 13.184 1.00 16.70 107 PRO A CA 1
ATOM 1803 C C . PRO B 1 19 ? -17.448 -11.860 14.356 1.00 16.69 107 PRO A C 1
ATOM 1804 O O . PRO B 1 19 ? -17.200 -13.055 14.165 1.00 16.24 107 PRO A O 1
ATOM 1808 N N . GLU B 1 20 ? -17.375 -11.301 15.571 1.00 14.35 108 GLU A N 1
ATOM 1809 C CA . GLU B 1 20 ? -17.003 -12.113 16.723 1.00 19.33 108 GLU A CA 1
ATOM 1810 C C . GLU B 1 20 ? -18.023 -13.218 16.973 1.00 18.57 108 GLU A C 1
ATOM 1811 O O . GLU B 1 20 ? -17.647 -14.353 17.282 1.00 14.75 108 GLU A O 1
ATOM 1817 N N . LEU B 1 21 ? -19.317 -12.900 16.872 1.00 13.47 109 LEU A N 1
ATOM 1818 C CA . LEU B 1 21 ? -20.362 -13.910 17.060 1.00 15.67 109 LEU A CA 1
ATOM 1819 C C . LEU B 1 21 ? -20.279 -14.990 15.989 1.00 15.43 109 LEU A C 1
ATOM 1820 O O . LEU B 1 21 ? -20.370 -16.191 16.277 1.00 14.46 109 LEU A O 1
ATOM 1825 N N . VAL B 1 22 ? -20.123 -14.574 14.738 1.00 13.75 110 VAL A N 1
ATOM 1826 C CA . VAL B 1 22 ? -20.092 -15.523 13.631 1.00 14.02 110 VAL A CA 1
ATOM 1827 C C . VAL B 1 22 ? -18.828 -16.381 13.699 1.00 14.52 110 VAL A C 1
ATOM 1828 O O . VAL B 1 22 ? -18.875 -17.602 13.509 1.00 18.11 110 VAL A O 1
ATOM 1832 N N . GLN B 1 23 ? -17.690 -15.764 13.996 1.00 17.60 111 GLN A N 1
ATOM 1833 C CA . GLN B 1 23 ? -16.438 -16.518 14.099 1.00 17.42 111 GLN A CA 1
ATOM 1834 C C . GLN B 1 23 ? -16.545 -17.612 15.143 1.00 16.79 111 GLN A C 1
ATOM 1835 O O . GLN B 1 23 ? -16.176 -18.764 14.904 1.00 21.14 111 GLN A O 1
ATOM 1841 N N . ASN B 1 24 ? -17.056 -17.264 16.313 1.00 20.41 112 ASN A N 1
ATOM 1842 C CA . ASN B 1 24 ? -17.134 -18.233 17.391 1.00 21.55 112 ASN A CA 1
ATOM 1843 C C . ASN B 1 24 ? -18.238 -19.251 17.157 1.00 19.04 112 ASN A C 1
ATOM 1844 O O . ASN B 1 24 ? -18.083 -20.423 17.519 1.00 18.28 112 ASN A O 1
ATOM 1849 N N . PHE B 1 25 ? -19.374 -18.827 16.588 1.00 17.14 113 PHE A N 1
ATOM 1850 C CA . PHE B 1 25 ? -20.426 -19.785 16.251 1.00 15.97 113 PHE A CA 1
ATOM 1851 C C . PHE B 1 25 ? -19.914 -20.843 15.289 1.00 21.80 113 PHE A C 1
ATOM 1852 O O . PHE B 1 25 ? -20.227 -22.032 15.441 1.00 18.10 113 PHE A O 1
ATOM 1860 N N . THR B 1 26 ? -19.138 -20.420 14.279 1.00 18.89 114 THR A N 1
ATOM 1861 C CA . THR B 1 26 ? -18.729 -21.263 13.162 1.00 23.37 114 THR A CA 1
ATOM 1862 C C . THR B 1 26 ? -17.513 -22.132 13.448 1.00 25.17 114 THR A C 1
ATOM 1863 O O . THR B 1 26 ? -17.238 -23.046 12.668 1.00 34.08 114 THR A O 1
ATOM 1867 N N . LYS B 1 27 ? -16.781 -21.905 14.538 1.00 28.86 115 LYS A N 1
ATOM 1868 C CA . LYS B 1 27 ? -15.705 -22.840 14.846 1.00 31.61 115 LYS A CA 1
ATOM 1869 C C . LYS B 1 27 ? -16.231 -24.182 15.342 1.00 30.54 115 LYS A C 1
ATOM 1870 O O . LYS B 1 27 ? -15.491 -25.171 15.297 1.00 34.54 115 LYS A O 1
ATOM 1876 N N . VAL B 1 28 ? -17.470 -24.248 15.832 1.00 27.26 116 VAL A N 1
ATOM 1877 C CA . VAL B 1 28 ? -18.036 -25.542 16.215 1.00 29.25 116 VAL A CA 1
ATOM 1878 C C . VAL B 1 28 ? -18.269 -26.365 14.952 1.00 35.21 116 VAL A C 1
ATOM 1879 O O . VAL B 1 28 ? -18.879 -25.885 13.988 1.00 26.78 116 VAL A O 1
ATOM 1883 N N . GLU B 1 29 ? -17.819 -27.625 14.960 1.00 34.22 117 GLU A N 1
ATOM 1884 C CA . GLU B 1 29 ? -17.839 -28.422 13.731 1.00 31.54 117 GLU A CA 1
ATOM 1885 C C . GLU B 1 29 ? -19.233 -28.503 13.122 1.00 28.31 117 GLU A C 1
ATOM 1886 O O . GLU B 1 29 ? -19.391 -28.388 11.901 1.00 33.18 117 GLU A O 1
ATOM 1892 N N . SER B 1 30 ? -20.254 -28.706 13.952 1.00 29.81 118 SER A N 1
ATOM 1893 C CA . SER B 1 30 ? -21.620 -28.862 13.464 1.00 35.08 118 SER A CA 1
ATOM 1894 C C . SER B 1 30 ? -22.221 -27.571 12.940 1.00 33.86 118 SER A C 1
ATOM 1895 O O . SER B 1 30 ? -23.350 -27.598 12.440 1.00 34.30 118 SER A O 1
ATOM 1898 N N . HIS B 1 31 ? -21.511 -26.452 13.040 1.00 28.46 119 HIS A N 1
ATOM 1899 C CA . HIS B 1 31 ? -21.986 -25.192 12.500 1.00 22.56 119 HIS A CA 1
ATOM 1900 C C . HIS B 1 31 ? -21.245 -24.777 11.244 1.00 27.70 119 HIS A C 1
ATOM 1901 O O . HIS B 1 31 ? -21.626 -23.781 10.622 1.00 33.44 119 HIS A O 1
ATOM 1908 N N . LYS B 1 32 ? -20.216 -25.524 10.840 1.00 25.65 120 LYS A N 1
ATOM 1909 C CA . LYS B 1 32 ? -19.377 -25.095 9.721 1.00 32.61 120 LYS A CA 1
ATOM 1910 C C . LYS B 1 32 ? -20.188 -24.869 8.448 1.00 34.98 120 LYS A C 1
ATOM 1911 O O . LYS B 1 32 ? -19.889 -23.953 7.674 1.00 34.97 120 LYS A O 1
ATOM 1917 N N . ASP B 1 33 ? -21.209 -25.697 8.200 1.00 38.72 121 ASP A N 1
ATOM 1918 C CA . ASP B 1 33 ? -21.947 -25.634 6.941 1.00 39.25 121 ASP A CA 1
ATOM 1919 C C . ASP B 1 33 ? -23.123 -24.667 6.967 1.00 39.11 121 ASP A C 1
ATOM 1920 O O . ASP B 1 33 ? -23.755 -24.463 5.925 1.00 41.11 121 ASP A O 1
ATOM 1925 N N . ILE B 1 34 ? -23.440 -24.079 8.121 1.00 29.19 122 ILE A N 1
ATOM 1926 C CA . ILE B 1 34 ? -24.506 -23.090 8.173 1.00 24.34 122 ILE A CA 1
ATOM 1927 C C . ILE B 1 34 ? -24.045 -21.825 7.466 1.00 24.76 122 ILE A C 1
ATOM 1928 O O . ILE B 1 34 ? -22.880 -21.412 7.574 1.00 33.27 122 ILE A O 1
ATOM 1933 N N . THR B 1 35 ? -24.955 -21.210 6.722 1.00 26.71 123 THR A N 1
ATOM 1934 C CA . THR B 1 35 ? -24.665 -20.011 5.954 1.00 21.06 123 THR A CA 1
ATOM 1935 C C . THR B 1 35 ? -25.480 -18.831 6.473 1.00 17.85 123 THR A C 1
ATOM 1936 O O . THR B 1 35 ? -26.461 -18.995 7.199 1.00 23.38 123 THR A O 1
ATOM 1940 N N . PHE B 1 36 ? -25.043 -17.628 6.111 1.00 19.25 124 PHE A N 1
ATOM 1941 C CA . PHE B 1 36 ? -25.699 -16.398 6.530 1.00 19.29 124 PHE A CA 1
ATOM 1942 C C . PHE B 1 36 ? -25.930 -15.496 5.324 1.00 21.22 124 PHE A C 1
ATOM 1943 O O . PHE B 1 36 ? -25.159 -15.509 4.362 1.00 26.69 124 PHE A O 1
ATOM 1951 N N . SER B 1 37 ? -26.961 -14.664 5.412 1.00 23.65 125 SER A N 1
ATOM 1952 C CA . SER B 1 37 ? -27.011 -13.430 4.644 1.00 27.94 125 SER A CA 1
ATOM 1953 C C . SER B 1 37 ? -27.179 -12.286 5.633 1.00 25.19 125 SER A C 1
ATOM 1954 O O . SER B 1 37 ? -28.078 -12.330 6.477 1.00 23.67 125 SER A O 1
ATOM 1957 N N . PHE B 1 38 ? -26.339 -11.255 5.504 1.00 23.30 126 PHE A N 1
ATOM 1958 C CA . PHE B 1 38 ? -26.231 -10.182 6.486 1.00 20.75 126 PHE A CA 1
ATOM 1959 C C . PHE B 1 38 ? -26.758 -8.872 5.923 1.00 22.63 126 PHE A C 1
ATOM 1960 O O . PHE B 1 38 ? -26.285 -8.409 4.879 1.00 28.06 126 PHE A O 1
ATOM 1968 N N . PHE B 1 39 ? -27.668 -8.237 6.655 1.00 25.09 127 PHE A N 1
ATOM 1969 C CA . PHE B 1 39 ? -28.253 -6.962 6.256 1.00 21.59 127 PHE A CA 1
ATOM 1970 C C . PHE B 1 39 ? -27.933 -5.888 7.288 1.00 23.78 127 PHE A C 1
ATOM 1971 O O . PHE B 1 39 ? -27.949 -6.153 8.497 1.00 26.47 127 PHE A O 1
ATOM 1979 N N . GLN B 1 40 ? -27.674 -4.670 6.814 1.00 18.91 128 GLN A N 1
ATOM 1980 C CA . GLN B 1 40 ? -27.321 -3.545 7.676 1.00 17.90 128 GLN A CA 1
ATOM 1981 C C . GLN B 1 40 ? -28.364 -2.443 7.505 1.00 24.78 128 GLN A C 1
ATOM 1982 O O . GLN B 1 40 ? -28.855 -2.204 6.395 1.00 21.68 128 GLN A O 1
ATOM 1988 N N . GLY B 1 41 ? -28.710 -1.782 8.602 1.00 19.83 129 GLY A N 1
ATOM 1989 C CA . GLY B 1 41 ? -29.649 -0.673 8.533 1.00 18.82 129 GLY A CA 1
ATOM 1990 C C . GLY B 1 41 ? -29.892 -0.095 9.910 1.00 26.63 129 GLY A C 1
ATOM 1991 O O . GLY B 1 41 ? -29.257 -0.489 10.889 1.00 26.56 129 GLY A O 1
ATOM 1992 N N . ALA B 1 42 ? -30.829 0.848 9.972 1.00 22.14 130 ALA A N 1
ATOM 1993 C CA . ALA B 1 42 ? -31.237 1.469 11.221 1.00 22.68 130 ALA A CA 1
ATOM 1994 C C . ALA B 1 42 ? -32.379 0.674 11.852 1.00 19.42 130 ALA A C 1
ATOM 1995 O O . ALA B 1 42 ? -33.093 -0.066 11.172 1.00 23.01 130 ALA A O 1
ATOM 1997 N N . THR B 1 43 ? -32.532 0.816 13.174 1.00 17.85 131 THR A N 1
ATOM 1998 C CA . THR B 1 43 ? -33.540 0.025 13.888 1.00 19.50 131 THR A CA 1
ATOM 1999 C C . THR B 1 43 ? -34.927 0.169 13.270 1.00 27.96 131 THR A C 1
ATOM 2000 O O . THR B 1 43 ? -35.676 -0.808 13.169 1.00 24.17 131 THR A O 1
ATOM 2004 N N . LYS B 1 44 ? -35.312 1.389 12.896 1.00 24.75 132 LYS A N 1
ATOM 2005 C CA . LYS B 1 44 ? -36.678 1.579 12.431 1.00 30.07 132 LYS A CA 1
ATOM 2006 C C . LYS B 1 44 ? -36.905 0.904 11.085 1.00 27.23 132 LYS A C 1
ATOM 2007 O O . LYS B 1 44 ? -38.032 0.513 10.783 1.00 29.17 132 LYS A O 1
ATOM 2013 N N . SER B 1 45 ? -35.855 0.736 10.274 1.00 28.51 133 SER A N 1
ATOM 2014 C CA . SER B 1 45 ? -35.994 -0.067 9.060 1.00 32.59 133 SER A CA 1
ATOM 2015 C C . SER B 1 45 ? -36.017 -1.552 9.377 1.00 32.45 133 SER A C 1
ATOM 2016 O O . SER B 1 45 ? -36.726 -2.325 8.723 1.00 31.93 133 SER A O 1
ATOM 2019 N N . ILE B 1 46 ? -35.232 -1.962 10.370 1.00 25.83 134 ILE A N 1
ATOM 2020 C CA . ILE B 1 46 ? -35.063 -3.378 10.670 1.00 27.13 134 ILE A CA 1
ATOM 2021 C C . ILE B 1 46 ? -36.359 -3.987 11.196 1.00 26.92 134 ILE A C 1
ATOM 2022 O O . ILE B 1 46 ? -36.724 -5.111 10.827 1.00 29.62 134 ILE A O 1
ATOM 2027 N N . ILE B 1 47 ? -37.089 -3.260 12.044 1.00 24.74 135 ILE A N 1
ATOM 2028 C CA . ILE B 1 47 ? -38.285 -3.839 12.666 1.00 19.64 135 ILE A CA 1
ATOM 2029 C C . ILE B 1 47 ? -39.284 -4.316 11.616 1.00 23.79 135 ILE A C 1
ATOM 2030 O O . ILE B 1 47 ? -39.751 -5.463 11.712 1.00 27.02 135 ILE A O 1
ATOM 2035 N N . PRO B 1 48 ? -39.648 -3.520 10.608 1.00 28.76 136 PRO A N 1
ATOM 2036 C CA . PRO B 1 48 ? -40.548 -4.038 9.560 1.00 32.62 136 PRO A CA 1
ATOM 2037 C C . PRO B 1 48 ? -40.017 -5.279 8.861 1.00 29.98 136 PRO A C 1
ATOM 2038 O O . PRO B 1 48 ? -40.798 -6.161 8.479 1.00 28.33 136 PRO A O 1
ATOM 2042 N N . ASP B 1 49 ? -38.705 -5.360 8.654 1.00 26.42 137 ASP A N 1
ATOM 2043 C CA . ASP B 1 49 ? -38.130 -6.511 7.974 1.00 28.40 137 ASP A CA 1
ATOM 2044 C C . ASP B 1 49 ? -38.102 -7.752 8.858 1.00 30.44 137 ASP A C 1
ATOM 2045 O O . ASP B 1 49 ? -37.960 -8.866 8.338 1.00 34.83 137 ASP A O 1
ATOM 2050 N N . LEU B 1 50 ? -38.236 -7.585 10.174 1.00 27.08 138 LEU A N 1
ATOM 2051 C CA . LEU B 1 50 ? -38.487 -8.726 11.050 1.00 28.74 138 LEU A CA 1
ATOM 2052 C C . LEU B 1 50 ? -39.924 -9.203 10.905 1.00 27.60 138 LEU A C 1
ATOM 2053 O O . LEU B 1 50 ? -40.182 -10.405 10.821 1.00 30.31 138 LEU A O 1
ATOM 2058 N N . LYS B 1 51 ? -40.874 -8.265 10.898 1.00 28.25 139 LYS A N 1
ATOM 2059 C CA . LYS B 1 51 ? -42.290 -8.624 10.832 1.00 29.07 139 LYS A CA 1
ATOM 2060 C C . LYS B 1 51 ? -42.644 -9.279 9.504 1.00 30.18 139 LYS A C 1
ATOM 2061 O O . LYS B 1 51 ? -43.452 -10.212 9.468 1.00 38.34 139 LYS A O 1
ATOM 2067 N N . ASN B 1 52 ? -42.065 -8.816 8.403 1.00 31.85 140 ASN A N 1
ATOM 2068 C CA . ASN B 1 52 ? -42.337 -9.446 7.118 1.00 37.76 140 ASN A CA 1
ATOM 2069 C C . ASN B 1 52 ? -41.425 -10.640 6.853 1.00 41.95 140 ASN A C 1
ATOM 2070 O O . ASN B 1 52 ? -41.416 -11.160 5.731 1.00 33.03 140 ASN A O 1
ATOM 2075 N N . GLU B 1 53 ? -40.651 -11.069 7.857 1.00 32.46 141 GLU A N 1
ATOM 2076 C CA . GLU B 1 53 ? -39.864 -12.300 7.826 1.00 30.94 141 GLU A CA 1
ATOM 2077 C C . GLU B 1 53 ? -38.711 -12.255 6.840 1.00 31.57 141 GLU A C 1
ATOM 2078 O O . GLU B 1 53 ? -38.158 -13.302 6.492 1.00 34.77 141 GLU A O 1
ATOM 2084 N N . LYS B 1 54 ? -38.319 -11.070 6.371 1.00 24.01 142 LYS A N 1
ATOM 2085 C CA . LYS B 1 54 ? -37.091 -10.980 5.590 1.00 29.37 142 LYS A CA 1
ATOM 2086 C C . LYS B 1 54 ? -35.882 -11.419 6.413 1.00 26.91 142 LYS A C 1
ATOM 2087 O O . LYS B 1 54 ? -34.938 -12.018 5.877 1.00 27.75 142 LYS A O 1
ATOM 2093 N N . PHE B 1 55 ? -35.903 -11.139 7.705 1.00 26.92 143 PHE A N 1
ATOM 2094 C CA . PHE B 1 55 ? -34.842 -11.501 8.633 1.00 26.94 143 PHE A CA 1
ATOM 2095 C C . PHE B 1 55 ? -35.335 -12.590 9.571 1.00 19.33 143 PHE A C 1
ATOM 2096 O O . PHE B 1 55 ? -36.453 -12.516 10.086 1.00 27.60 143 PHE A O 1
ATOM 2104 N N . ASP B 1 56 ? -34.481 -13.588 9.814 1.00 22.74 144 ASP A N 1
ATOM 2105 C CA . ASP B 1 56 ? -34.772 -14.581 10.846 1.00 19.43 144 ASP A CA 1
ATOM 2106 C C . ASP B 1 56 ? -34.593 -13.991 12.241 1.00 20.46 144 ASP A C 1
ATOM 2107 O O . ASP B 1 56 ? -35.349 -14.305 13.170 1.00 19.60 144 ASP A O 1
ATOM 2112 N N . LEU B 1 57 ? -33.590 -13.139 12.397 1.00 18.59 145 LEU A N 1
ATOM 2113 C CA . LEU B 1 57 ? -33.198 -12.560 13.677 1.00 18.47 145 LEU A CA 1
ATOM 2114 C C . LEU B 1 57 ? -32.655 -11.169 13.407 1.00 15.33 145 LEU A C 1
ATOM 2115 O O . LEU B 1 57 ? -32.223 -10.865 12.291 1.00 18.47 145 LEU A O 1
ATOM 2120 N N . ALA B 1 58 ? -32.665 -10.322 14.434 1.00 16.36 146 ALA A N 1
ATOM 2121 C CA . ALA B 1 58 ? -32.085 -8.999 14.281 1.00 15.09 146 ALA A CA 1
ATOM 2122 C C . ALA B 1 58 ? -31.323 -8.606 15.539 1.00 14.82 146 ALA A C 1
ATOM 2123 O O . ALA B 1 58 ? -31.620 -9.071 16.641 1.00 22.24 146 ALA A O 1
ATOM 2125 N N . ILE B 1 59 ? -30.345 -7.726 15.361 1.00 17.09 147 ILE A N 1
ATOM 2126 C CA . ILE B 1 59 ? -29.631 -7.099 16.469 1.00 19.65 147 ILE A CA 1
ATOM 2127 C C . ILE B 1 59 ? -29.855 -5.602 16.327 1.00 21.23 147 ILE A C 1
ATOM 2128 O O . ILE B 1 59 ? -29.417 -5.005 15.338 1.00 13.08 147 ILE A O 1
ATOM 2133 N N . CYS B 1 60 ? -30.550 -4.995 17.288 1.00 17.18 148 CYS A N 1
ATOM 2134 C CA . CYS B 1 60 ? -30.944 -3.601 17.121 1.00 15.38 148 CYS A CA 1
ATOM 2135 C C . CYS B 1 60 ? -31.313 -3.007 18.469 1.00 17.06 148 CYS A C 1
ATOM 2136 O O . CYS B 1 60 ? -31.180 -3.649 19.519 1.00 17.12 148 CYS A O 1
ATOM 2139 N N . SER B 1 61 ? -31.774 -1.756 18.432 1.00 19.61 149 SER A N 1
ATOM 2140 C CA . SER B 1 61 ? -32.204 -1.093 19.643 1.00 14.61 149 SER A CA 1
ATOM 2141 C C . SER B 1 61 ? -33.591 -1.570 20.047 1.00 19.05 149 SER A C 1
ATOM 2142 O O . SER B 1 61 ? -34.399 -1.984 19.215 1.00 20.51 149 SER A O 1
ATOM 2145 N N . TYR B 1 62 ? -33.854 -1.506 21.344 1.00 21.30 150 TYR A N 1
ATOM 2146 C CA . TYR B 1 62 ? -35.201 -1.732 21.842 1.00 25.51 150 TYR A CA 1
ATOM 2147 C C . TYR B 1 62 ? -36.138 -0.673 21.274 1.00 29.26 150 TYR A C 1
ATOM 2148 O O . TYR B 1 62 ? -35.738 0.471 21.048 1.00 27.17 150 TYR A O 1
ATOM 2157 N N . VAL B 1 63 ? -37.382 -1.067 21.004 1.00 26.91 151 VAL A N 1
ATOM 2158 C CA . VAL B 1 63 ? -38.409 -0.156 20.506 1.00 26.56 151 VAL A CA 1
ATOM 2159 C C . VAL B 1 63 ? -39.665 -0.351 21.347 1.00 29.72 151 VAL A C 1
ATOM 2160 O O . VAL B 1 63 ? -40.111 -1.487 21.541 1.00 25.76 151 VAL A O 1
ATOM 2164 N N . GLU B 1 64 ? -40.218 0.746 21.865 1.00 30.49 152 GLU A N 1
ATOM 2165 C CA . GLU B 1 64 ? -41.431 0.650 22.674 1.00 38.40 152 GLU A CA 1
ATOM 2166 C C . GLU B 1 64 ? -42.640 0.266 21.820 1.00 32.64 152 GLU A C 1
ATOM 2167 O O . GLU B 1 64 ? -42.702 0.549 20.620 1.00 33.87 152 GLU A O 1
ATOM 2173 N N . ASN B 1 65 ? -43.605 -0.401 22.460 1.00 36.54 153 ASN A N 1
ATOM 2174 C CA . ASN B 1 65 ? -44.889 -0.738 21.836 1.00 47.33 153 ASN A CA 1
ATOM 2175 C C . ASN B 1 65 ? -44.719 -1.622 20.602 1.00 43.86 153 ASN A C 1
ATOM 2176 O O . ASN B 1 65 ? -45.323 -1.386 19.553 1.00 40.09 153 ASN A O 1
ATOM 2181 N N . GLU B 1 66 ? -43.878 -2.646 20.732 1.00 34.87 154 GLU A N 1
ATOM 2182 C CA . GLU B 1 66 ? -43.727 -3.683 19.709 1.00 31.23 154 GLU A CA 1
ATOM 2183 C C . GLU B 1 66 ? -43.946 -5.033 20.380 1.00 37.69 154 GLU A C 1
ATOM 2184 O O . GLU B 1 66 ? -43.017 -5.838 20.520 1.00 41.92 154 GLU A O 1
ATOM 2190 N N . PRO B 1 67 ? -45.182 -5.306 20.816 1.00 42.14 155 PRO A N 1
ATOM 2191 C CA . PRO B 1 67 ? -45.449 -6.532 21.587 1.00 40.74 155 PRO A CA 1
ATOM 2192 C C . PRO B 1 67 ? -45.250 -7.811 20.796 1.00 36.22 155 PRO A C 1
ATOM 2193 O O . PRO B 1 67 ? -45.123 -8.877 21.406 1.00 39.90 155 PRO A O 1
ATOM 2197 N N . ASP B 1 68 ? -45.243 -7.748 19.468 1.00 42.66 156 ASP A N 1
ATOM 2198 C CA . ASP B 1 68 ? -44.975 -8.930 18.662 1.00 47.52 156 ASP A CA 1
ATOM 2199 C C . ASP B 1 68 ? -43.494 -9.285 18.611 1.00 46.33 156 ASP A C 1
ATOM 2200 O O . ASP B 1 68 ? -43.148 -10.359 18.106 1.00 47.33 156 ASP A O 1
ATOM 2205 N N . ILE B 1 69 ? -42.619 -8.417 19.112 1.00 38.85 157 ILE A N 1
ATOM 2206 C CA . ILE B 1 69 ? -41.176 -8.593 19.014 1.00 31.20 157 ILE A CA 1
ATOM 2207 C C . ILE B 1 69 ? -40.613 -8.858 20.404 1.00 33.56 157 ILE A C 1
ATOM 2208 O O . ILE B 1 69 ? -40.977 -8.179 21.373 1.00 30.57 157 ILE A O 1
ATOM 2213 N N . GLU B 1 70 ? -39.759 -9.876 20.504 1.00 23.54 158 GLU A N 1
ATOM 2214 C CA . GLU B 1 70 ? -39.035 -10.175 21.728 1.00 25.56 158 GLU A CA 1
ATOM 2215 C C . GLU B 1 70 ? -37.664 -9.512 21.629 1.00 24.34 158 GLU A C 1
ATOM 2216 O O . GLU B 1 70 ? -36.950 -9.708 20.637 1.00 25.73 158 GLU A O 1
ATOM 2222 N N . PHE B 1 71 ? -37.323 -8.687 22.614 1.00 22.39 159 PHE A N 1
ATOM 2223 C CA . PHE B 1 71 ? -36.015 -8.042 22.696 1.00 21.27 159 PHE A CA 1
ATOM 2224 C C . PHE B 1 71 ? -35.271 -8.652 23.877 1.00 21.74 159 PHE A C 1
ATOM 2225 O O . PHE B 1 71 ? -35.728 -8.540 25.020 1.00 22.85 159 PHE A O 1
ATOM 2233 N N . LEU B 1 72 ? -34.116 -9.258 23.611 1.00 18.99 160 LEU A N 1
ATOM 2234 C CA . LEU B 1 72 ? -33.313 -9.879 24.649 1.00 21.78 160 LEU A CA 1
ATOM 2235 C C . LEU B 1 72 ? -31.927 -9.248 24.678 1.00 15.87 160 LEU A C 1
ATOM 2236 O O . LEU B 1 72 ? -31.280 -9.127 23.628 1.00 17.19 160 LEU A O 1
ATOM 2241 N N . PRO B 1 73 ? -31.426 -8.869 25.849 1.00 19.57 161 PRO A N 1
ATOM 2242 C CA . PRO B 1 73 ? -30.163 -8.120 25.913 1.00 15.59 161 PRO A CA 1
ATOM 2243 C C . PRO B 1 73 ? -29.009 -8.925 25.345 1.00 22.12 161 PRO A C 1
ATOM 2244 O O . PRO B 1 73 ? -28.846 -10.107 25.659 1.00 18.41 161 PRO A O 1
ATOM 2248 N N . LEU B 1 74 ? -28.203 -8.274 24.505 1.00 19.91 162 LEU A N 1
ATOM 2249 C CA . LEU B 1 74 ? -27.054 -8.917 23.869 1.00 14.36 162 LEU A CA 1
ATOM 2250 C C . LEU B 1 74 ? -25.744 -8.213 24.173 1.00 14.33 162 LEU A C 1
ATOM 2251 O O . LEU B 1 74 ? -24.740 -8.879 24.470 1.00 18.80 162 LEU A O 1
ATOM 2256 N N . THR B 1 75 ? -25.701 -6.889 24.060 1.00 15.09 163 THR A N 1
ATOM 2257 C CA . THR B 1 75 ? -24.476 -6.156 24.345 1.00 16.32 163 THR A CA 1
ATOM 2258 C C . THR B 1 75 ? -24.836 -4.726 24.769 1.00 17.66 163 THR A C 1
ATOM 2259 O O . THR B 1 75 ? -26.008 -4.383 24.961 1.00 19.14 163 THR A O 1
ATOM 2263 N N . LYS B 1 76 ? -23.822 -3.881 24.910 1.00 15.91 164 LYS A N 1
ATOM 2264 C CA . LYS B 1 76 ? -24.055 -2.503 25.321 1.00 15.33 164 LYS A CA 1
ATOM 2265 C C . LYS B 1 76 ? -22.996 -1.615 24.671 1.00 17.46 164 LYS A C 1
ATOM 2266 O O . LYS B 1 76 ? -21.972 -2.097 24.176 1.00 15.44 164 LYS A O 1
ATOM 2272 N N . GLN B 1 77 ? -23.260 -0.310 24.660 1.00 18.41 165 GLN A N 1
ATOM 2273 C CA . GLN B 1 77 ? -22.299 0.662 24.159 1.00 15.22 165 GLN A CA 1
ATOM 2274 C C . GLN B 1 77 ? -22.233 1.838 25.120 1.00 17.80 165 GLN A C 1
ATOM 2275 O O . GLN B 1 77 ? -23.137 2.053 25.931 1.00 19.19 165 GLN A O 1
ATOM 2281 N N . GLU B 1 78 ? -21.152 2.601 25.021 1.00 13.61 166 GLU A N 1
ATOM 2282 C CA . GLU B 1 78 ? -21.015 3.841 25.779 1.00 18.82 166 GLU A CA 1
ATOM 2283 C C . GLU B 1 78 ? -21.266 5.031 24.853 1.00 19.26 166 GLU A C 1
ATOM 2284 O O . GLU B 1 78 ? -20.604 5.163 23.823 1.00 18.12 166 GLU A O 1
ATOM 2290 N N . LEU B 1 79 ? -22.213 5.900 25.211 1.00 15.78 167 LEU A N 1
ATOM 2291 C CA . LEU B 1 79 ? -22.383 7.143 24.458 1.00 18.48 167 LEU A CA 1
ATOM 2292 C C . LEU B 1 79 ? -21.324 8.163 24.860 1.00 17.85 167 LEU A C 1
ATOM 2293 O O . LEU B 1 79 ? -21.051 8.356 26.048 1.00 19.75 167 LEU A O 1
ATOM 2298 N N . VAL B 1 80 ? -20.749 8.838 23.859 1.00 15.51 168 VAL A N 1
ATOM 2299 C CA . VAL B 1 80 ? -19.734 9.865 24.052 1.00 16.19 168 VAL A CA 1
ATOM 2300 C C . VAL B 1 80 ? -20.129 11.096 23.243 1.00 17.43 168 VAL A C 1
ATOM 2301 O O . VAL B 1 80 ? -20.979 11.042 22.354 1.00 18.39 168 VAL A O 1
ATOM 2305 N N . VAL B 1 81 ? -19.476 12.207 23.545 1.00 14.38 169 VAL A N 1
ATOM 2306 C CA . VAL B 1 81 ? -19.549 13.410 22.725 1.00 13.81 169 VAL A CA 1
ATOM 2307 C C . VAL B 1 81 ? -18.261 13.514 21.914 1.00 19.60 169 VAL A C 1
ATOM 2308 O O . VAL B 1 81 ? -17.159 13.351 22.455 1.00 16.34 169 VAL A O 1
ATOM 2312 N N . VAL B 1 82 ? -18.393 13.768 20.615 1.00 16.97 170 VAL A N 1
ATOM 2313 C CA . VAL B 1 82 ? -17.266 13.787 19.688 1.00 14.51 170 VAL A CA 1
ATOM 2314 C C . VAL B 1 82 ? -17.182 15.175 19.063 1.00 14.74 170 VAL A C 1
ATOM 2315 O O . VAL B 1 82 ? -18.189 15.703 18.572 1.00 14.07 170 VAL A O 1
ATOM 2319 N N . VAL B 1 83 ? -15.990 15.773 19.091 1.00 12.77 171 VAL A N 1
ATOM 2320 C CA . VAL B 1 83 ? -15.796 17.122 18.574 1.00 12.88 171 VAL A CA 1
ATOM 2321 C C . VAL B 1 83 ? -14.498 17.160 17.782 1.00 14.63 171 VAL A C 1
ATOM 2322 O O . VAL B 1 83 ? -13.578 16.380 18.038 1.00 15.52 171 VAL A O 1
ATOM 2326 N N . ALA B 1 84 ? -14.427 18.069 16.802 1.00 12.54 172 ALA A N 1
ATOM 2327 C CA . ALA B 1 84 ? -13.187 18.256 16.053 1.00 17.74 172 ALA A CA 1
ATOM 2328 C C . ALA B 1 84 ? -12.062 18.695 16.988 1.00 20.26 172 ALA A C 1
ATOM 2329 O O . ALA B 1 84 ? -12.296 19.288 18.047 1.00 18.64 172 ALA A O 1
ATOM 2331 N N . GLU B 1 85 ? -10.818 18.402 16.598 1.00 15.95 173 GLU A N 1
ATOM 2332 C CA . GLU B 1 85 ? -9.737 18.660 17.549 1.00 20.03 173 GLU A CA 1
ATOM 2333 C C . GLU B 1 85 ? -9.543 20.150 17.825 1.00 17.75 173 GLU A C 1
ATOM 2334 O O . GLU B 1 85 ? -8.948 20.505 18.849 1.00 22.74 173 GLU A O 1
ATOM 2340 N N . ASN B 1 86 ? -10.014 21.027 16.945 1.00 19.85 174 ASN A N 1
ATOM 2341 C CA . ASN B 1 86 ? -9.909 22.469 17.139 1.00 21.20 174 ASN A CA 1
ATOM 2342 C C . ASN B 1 86 ? -11.073 23.060 17.933 1.00 20.95 174 ASN A C 1
ATOM 2343 O O . ASN B 1 86 ? -11.050 24.255 18.241 1.00 18.89 174 ASN A O 1
ATOM 2348 N N . HIS B 1 87 ? -12.080 22.256 18.267 1.00 21.35 175 HIS A N 1
ATOM 2349 C CA . HIS B 1 87 ? -13.288 22.762 18.899 1.00 15.16 175 HIS A CA 1
ATOM 2350 C C . HIS B 1 87 ? -12.993 23.190 20.337 1.00 19.82 175 HIS A C 1
ATOM 2351 O O . HIS B 1 87 ? -12.113 22.625 20.994 1.00 20.59 175 HIS A O 1
ATOM 2358 N N . PRO B 1 88 ? -13.708 24.196 20.851 1.00 19.07 176 PRO A N 1
ATOM 2359 C CA . PRO B 1 88 ? -13.494 24.599 22.251 1.00 24.37 176 PRO A CA 1
ATOM 2360 C C . PRO B 1 88 ? -13.628 23.463 23.257 1.00 26.20 176 PRO A C 1
ATOM 2361 O O . PRO B 1 88 ? -12.951 23.486 24.296 1.00 22.19 176 PRO A O 1
ATOM 2365 N N . LEU B 1 89 ? -14.484 22.475 23.005 1.00 21.63 177 LEU A N 1
ATOM 2366 C CA . LEU B 1 89 ? -14.632 21.400 23.977 1.00 21.13 177 LEU A CA 1
ATOM 2367 C C . LEU B 1 89 ? -13.479 20.404 23.961 1.00 18.64 177 LEU A C 1
ATOM 2368 O O . LEU B 1 89 ? -13.365 19.616 24.911 1.00 20.91 177 LEU A O 1
ATOM 2373 N N . ALA B 1 90 ? -12.632 20.419 22.923 1.00 20.79 178 ALA A N 1
ATOM 2374 C CA . ALA B 1 90 ? -11.568 19.424 22.812 1.00 19.51 178 ALA A CA 1
ATOM 2375 C C . ALA B 1 90 ? -10.546 19.541 23.932 1.00 24.52 178 ALA A C 1
ATOM 2376 O O . ALA B 1 90 ? -9.795 18.586 24.167 1.00 24.65 178 ALA A O 1
ATOM 2378 N N . LYS B 1 91 ? -10.509 20.674 24.637 1.00 25.59 179 LYS A N 1
ATOM 2379 C CA . LYS B 1 91 ? -9.585 20.813 25.759 1.00 30.85 179 LYS A CA 1
ATOM 2380 C C . LYS B 1 91 ? -9.946 19.897 26.923 1.00 33.31 179 LYS A C 1
ATOM 2381 O O . LYS B 1 91 ? -9.082 19.612 27.760 1.00 36.54 179 LYS A O 1
ATOM 2387 N N . TYR B 1 92 ? -11.190 19.428 26.995 1.00 33.11 180 TYR A N 1
ATOM 2388 C CA . TYR B 1 92 ? -11.650 18.601 28.098 1.00 28.75 180 TYR A CA 1
ATOM 2389 C C . TYR B 1 92 ? -11.561 17.124 27.747 1.00 30.96 180 TYR A C 1
ATOM 2390 O O . TYR B 1 92 ? -11.462 16.741 26.580 1.00 31.18 180 TYR A O 1
ATOM 2399 N N . ASP B 1 93 ? -11.602 16.291 28.788 1.00 24.33 181 ASP A N 1
ATOM 2400 C CA . ASP B 1 93 ? -11.637 14.845 28.635 1.00 27.11 181 ASP A CA 1
ATOM 2401 C C . ASP B 1 93 ? -12.990 14.249 28.967 1.00 25.17 181 ASP A C 1
ATOM 2402 O O . ASP B 1 93 ? -13.291 13.147 28.512 1.00 24.37 181 ASP A O 1
ATOM 2407 N N . SER B 1 94 ? -13.794 14.941 29.764 1.00 26.74 182 SER A N 1
ATOM 2408 C CA . SER B 1 94 ? -15.149 14.517 30.065 1.00 25.50 182 SER A CA 1
ATOM 2409 C C . SER B 1 94 ? -15.979 15.775 30.247 1.00 29.45 182 SER A C 1
ATOM 2410 O O . SER B 1 94 ? -15.449 16.844 30.561 1.00 27.82 182 SER A O 1
ATOM 2413 N N . ILE B 1 95 ? -17.280 15.662 30.003 1.00 24.24 183 ILE A N 1
ATOM 2414 C CA . ILE B 1 95 ? -18.151 16.824 30.101 1.00 27.14 183 ILE A CA 1
ATOM 2415 C C . ILE B 1 95 ? -19.526 16.379 30.558 1.00 25.15 183 ILE A C 1
ATOM 2416 O O . ILE B 1 95 ? -19.882 15.198 30.495 1.00 28.63 183 ILE A O 1
ATOM 2421 N N . ASP B 1 96 ? -20.304 17.346 31.019 1.00 21.21 184 ASP A N 1
ATOM 2422 C CA . ASP B 1 96 ? -21.731 17.158 31.186 1.00 20.84 184 ASP A CA 1
ATOM 2423 C C . ASP B 1 96 ? -22.415 17.524 29.879 1.00 19.91 184 ASP A C 1
ATOM 2424 O O . ASP B 1 96 ? -21.992 18.447 29.178 1.00 19.29 184 ASP A O 1
ATOM 2429 N N . LEU B 1 97 ? -23.478 16.800 29.554 1.00 19.09 185 LEU A N 1
ATOM 2430 C CA . LEU B 1 97 ? -24.158 17.061 28.294 1.00 18.46 185 LEU A CA 1
ATOM 2431 C C . LEU B 1 97 ? -24.640 18.505 28.218 1.00 25.47 185 LEU A C 1
ATOM 2432 O O . LEU B 1 97 ? -24.623 19.119 27.146 1.00 22.34 185 LEU A O 1
ATOM 2437 N N . GLN B 1 98 ? -25.051 19.078 29.350 1.00 29.53 186 GLN A N 1
ATOM 2438 C CA . GLN B 1 98 ? -25.500 20.464 29.343 1.00 27.16 186 GLN A CA 1
ATOM 2439 C C . GLN B 1 98 ? -24.367 21.421 28.981 1.00 23.55 186 GLN A C 1
ATOM 2440 O O . GLN B 1 98 ? -24.631 22.558 28.580 1.00 24.06 186 GLN A O 1
ATOM 2446 N N . ASP B 1 99 ? -23.112 20.974 29.066 1.00 29.20 187 ASP A N 1
ATOM 2447 C CA . ASP B 1 99 ? -21.995 21.801 28.621 1.00 26.28 187 ASP A CA 1
ATOM 2448 C C . ASP B 1 99 ? -21.933 21.971 27.100 1.00 24.11 187 ASP A C 1
ATOM 2449 O O . ASP B 1 99 ? -21.142 22.786 26.623 1.00 21.80 187 ASP A O 1
ATOM 2454 N N . THR B 1 100 ? -22.729 21.234 26.330 1.00 22.49 188 THR A N 1
ATOM 2455 C CA . THR B 1 100 ? -22.706 21.327 24.869 1.00 21.18 188 THR A CA 1
ATOM 2456 C C . THR B 1 100 ? -23.768 22.278 24.330 1.00 23.50 188 THR A C 1
ATOM 2457 O O . THR B 1 100 ? -23.910 22.404 23.109 1.00 23.36 188 THR A O 1
ATOM 2461 N N . ALA B 1 101 ? -24.515 22.942 25.213 1.00 18.90 189 ALA A N 1
ATOM 2462 C CA . ALA B 1 101 ? -25.728 23.643 24.803 1.00 24.48 189 ALA A CA 1
ATOM 2463 C C . ALA B 1 101 ? -25.486 24.629 23.663 1.00 21.83 189 ALA A C 1
ATOM 2464 O O . ALA B 1 101 ? -26.353 24.817 22.808 1.00 23.74 189 ALA A O 1
ATOM 2466 N N . ASP B 1 102 ? -24.328 25.286 23.642 1.00 19.08 190 ASP A N 1
ATOM 2467 C CA . ASP B 1 102 ? -24.101 26.353 22.672 1.00 18.89 190 ASP A CA 1
ATOM 2468 C C . ASP B 1 102 ? -23.795 25.848 21.267 1.00 21.23 190 ASP A C 1
ATOM 2469 O O . ASP B 1 102 ? -23.782 26.659 20.332 1.00 21.97 190 ASP A O 1
ATOM 2474 N N . TYR B 1 103 ? -23.534 24.558 21.079 1.00 17.09 191 TYR A N 1
ATOM 2475 C CA . TYR B 1 103 ? -22.862 24.108 19.868 1.00 16.18 191 TYR A CA 1
ATOM 2476 C C . TYR B 1 103 ? -23.804 23.355 18.941 1.00 15.62 191 TYR A C 1
ATOM 2477 O O . TYR B 1 103 ? -24.727 22.680 19.390 1.00 19.26 191 TYR A O 1
ATOM 2486 N N . SER B 1 104 ? -23.536 23.459 17.634 1.00 16.35 192 SER A N 1
ATOM 2487 C CA . SER B 1 104 ? -24.385 22.854 16.609 1.00 21.14 192 SER A CA 1
ATOM 2488 C C . SER B 1 104 ? -24.111 21.360 16.477 1.00 17.98 192 SER A C 1
ATOM 2489 O O . SER B 1 104 ? -22.959 20.948 16.303 1.00 14.84 192 SER A O 1
ATOM 2492 N N . TYR B 1 105 ? -25.172 20.550 16.506 1.00 15.58 193 TYR A N 1
ATOM 2493 C CA . TYR B 1 105 ? -25.027 19.100 16.470 1.00 21.27 193 TYR A CA 1
ATOM 2494 C C . TYR B 1 105 ? -25.189 18.542 15.062 1.00 20.25 193 TYR A C 1
ATOM 2495 O O . TYR B 1 105 ? -26.004 19.022 14.269 1.00 18.61 193 TYR A O 1
ATOM 2504 N N . ILE B 1 106 ? -24.428 17.484 14.787 1.00 12.25 194 ILE A N 1
ATOM 2505 C CA . ILE B 1 106 ? -24.734 16.533 13.727 1.00 11.77 194 ILE A CA 1
ATOM 2506 C C . ILE B 1 106 ? -25.538 15.440 14.427 1.00 16.68 194 ILE A C 1
ATOM 2507 O O . ILE B 1 106 ? -24.996 14.692 15.248 1.00 18.77 194 ILE A O 1
ATOM 2512 N N . PHE B 1 107 ? -26.846 15.413 14.188 1.00 15.01 195 PHE A N 1
ATOM 2513 C CA . PHE B 1 107 ? -27.781 14.587 14.948 1.00 15.66 195 PHE A CA 1
ATOM 2514 C C . PHE B 1 107 ? -28.198 13.352 14.160 1.00 18.24 195 PHE A C 1
ATOM 2515 O O . PHE B 1 107 ? -28.249 13.364 12.925 1.00 19.73 195 PHE A O 1
ATOM 2523 N N . PHE B 1 108 ? -28.504 12.280 14.888 1.00 14.84 196 PHE A N 1
ATOM 2524 C CA . PHE B 1 108 ? -29.035 11.082 14.251 1.00 16.21 196 PHE A CA 1
ATOM 2525 C C . PHE B 1 108 ? -30.445 11.328 13.735 1.00 17.58 196 PHE A C 1
ATOM 2526 O O . PHE B 1 108 ? -31.270 11.961 14.401 1.00 20.93 196 PHE A O 1
ATOM 2534 N N . SER B 1 109 ? -30.728 10.810 12.542 1.00 14.74 197 SER A N 1
ATOM 2535 C CA . SER B 1 109 ? -32.067 10.973 11.998 1.00 17.86 197 SER A CA 1
ATOM 2536 C C . SER B 1 109 ? -33.089 10.176 12.817 1.00 21.51 197 SER A C 1
ATOM 2537 O O . SER B 1 109 ? -32.745 9.306 13.619 1.00 19.45 197 SER A O 1
ATOM 2540 N N . ASP B 1 110 ? -34.375 10.483 12.588 1.00 14.12 198 ASP A N 1
ATOM 2541 C CA . ASP B 1 110 ? -35.464 9.819 13.303 1.00 19.56 198 ASP A CA 1
ATOM 2542 C C . ASP B 1 110 ? -35.470 8.307 13.099 1.00 16.78 198 ASP A C 1
ATOM 2543 O O . ASP B 1 110 ? -36.018 7.592 13.940 1.00 25.72 198 ASP A O 1
ATOM 2548 N N . THR B 1 111 ? -34.871 7.799 12.016 1.00 21.61 199 THR A N 1
ATOM 2549 C CA . THR B 1 111 ? -34.826 6.353 11.813 1.00 20.37 199 THR A CA 1
ATOM 2550 C C . THR B 1 111 ? -33.962 5.633 12.847 1.00 31.08 199 THR A C 1
ATOM 2551 O O . THR B 1 111 ? -34.045 4.401 12.952 1.00 28.76 199 THR A O 1
ATOM 2555 N N . SER B 1 112 ? -33.152 6.358 13.615 1.00 24.09 200 SER A N 1
ATOM 2556 C CA . SER B 1 112 ? -32.163 5.732 14.485 1.00 21.90 200 SER A CA 1
ATOM 2557 C C . SER B 1 112 ? -32.806 5.183 15.754 1.00 21.83 200 SER A C 1
ATOM 2558 O O . SER B 1 112 ? -33.486 5.913 16.490 1.00 17.86 200 SER A O 1
ATOM 2561 N N . GLY B 1 113 ? -32.563 3.900 16.030 1.00 23.99 201 GLY A N 1
ATOM 2562 C CA . GLY B 1 113 ? -33.000 3.332 17.300 1.00 18.78 201 GLY A CA 1
ATOM 2563 C C . GLY B 1 113 ? -32.330 3.940 18.519 1.00 18.27 201 GLY A C 1
ATOM 2564 O O . GLY B 1 113 ? -32.755 3.654 19.643 1.00 21.61 201 GLY A O 1
ATOM 2565 N N . LEU B 1 114 ? -31.300 4.771 18.326 1.00 17.14 202 LEU A N 1
ATOM 2566 C CA . LEU B 1 114 ? -30.650 5.494 19.419 1.00 25.39 202 LEU A CA 1
ATOM 2567 C C . LEU B 1 114 ? -31.381 6.763 19.827 1.00 17.80 202 LEU A C 1
ATOM 2568 O O . LEU B 1 114 ? -31.101 7.304 20.901 1.00 20.00 202 LEU A O 1
ATOM 2573 N N . ARG B 1 115 ? -32.263 7.275 18.997 1.00 18.93 203 ARG A N 1
ATOM 2574 C CA . ARG B 1 115 ? -32.829 8.592 19.276 1.00 17.78 203 ARG A CA 1
ATOM 2575 C C . ARG B 1 115 ? -33.711 8.643 20.523 1.00 23.25 203 ARG A C 1
ATOM 2576 O O . ARG B 1 115 ? -33.699 9.661 21.226 1.00 24.92 203 ARG A O 1
ATOM 2584 N N . PRO B 1 116 ? -34.496 7.605 20.841 1.00 23.06 204 PRO A N 1
ATOM 2585 C CA . PRO B 1 116 ? -35.219 7.623 22.130 1.00 23.75 204 PRO A CA 1
ATOM 2586 C C . PRO B 1 116 ? -34.299 7.850 23.322 1.00 20.59 204 PRO A C 1
ATOM 2587 O O . PRO B 1 116 ? -34.572 8.728 24.145 1.00 21.06 204 PRO A O 1
ATOM 2591 N N . LEU B 1 117 ? -33.203 7.095 23.430 1.00 18.35 205 LEU A N 1
ATOM 2592 C CA . LEU B 1 117 ? -32.262 7.317 24.526 1.00 20.73 205 LEU A CA 1
ATOM 2593 C C . LEU B 1 117 ? -31.689 8.733 24.480 1.00 20.95 205 LEU A C 1
ATOM 2594 O O . LEU B 1 117 ? -31.768 9.477 25.462 1.00 24.09 205 LEU A O 1
ATOM 2599 N N . ILE B 1 118 ? -31.152 9.143 23.322 1.00 18.37 206 ILE A N 1
ATOM 2600 C CA . ILE B 1 118 ? -30.505 10.458 23.211 1.00 19.34 206 ILE A CA 1
ATOM 2601 C C . ILE B 1 118 ? -31.490 11.571 23.575 1.00 20.49 206 ILE A C 1
ATOM 2602 O O . ILE B 1 118 ? -31.178 12.467 24.375 1.00 17.05 206 ILE A O 1
ATOM 2607 N N . ASP B 1 119 ? -32.691 11.540 22.982 1.00 21.36 207 ASP A N 1
ATOM 2608 C CA . ASP B 1 119 ? -33.683 12.573 23.268 1.00 19.23 207 ASP A CA 1
ATOM 2609 C C . ASP B 1 119 ? -34.031 12.619 24.749 1.00 24.64 207 ASP A C 1
ATOM 2610 O O . ASP B 1 119 ? -34.289 13.702 25.297 1.00 26.24 207 ASP A O 1
ATOM 2615 N N . SER B 1 120 ? -34.090 11.451 25.406 1.00 26.01 208 SER A N 1
ATOM 2616 C CA . SER B 1 120 ? -34.422 11.426 26.830 1.00 25.75 208 SER A CA 1
ATOM 2617 C C . SER B 1 120 ? -33.325 12.068 27.665 1.00 27.73 208 SER A C 1
ATOM 2618 O O . SER B 1 120 ? -33.609 12.660 28.713 1.00 25.30 208 SER A O 1
ATOM 2621 N N . LEU B 1 121 ? -32.069 11.944 27.226 1.00 25.76 209 LEU A N 1
ATOM 2622 C CA . LEU B 1 121 ? -30.962 12.561 27.951 1.00 25.04 209 LEU A CA 1
ATOM 2623 C C . LEU B 1 121 ? -31.055 14.079 27.921 1.00 28.49 209 LEU A C 1
ATOM 2624 O O . LEU B 1 121 ? -30.853 14.744 28.948 1.00 21.86 209 LEU A O 1
ATOM 2629 N N . PHE B 1 122 ? -31.352 14.640 26.747 1.00 25.99 210 PHE A N 1
ATOM 2630 C CA . PHE B 1 122 ? -31.485 16.086 26.618 1.00 26.47 210 PHE A CA 1
ATOM 2631 C C . PHE B 1 122 ? -32.727 16.588 27.337 1.00 25.71 210 PHE A C 1
ATOM 2632 O O . PHE B 1 122 ? -32.701 17.655 27.964 1.00 24.35 210 PHE A O 1
ATOM 2640 N N . ALA B 1 123 ? -33.818 15.826 27.271 1.00 25.12 211 ALA A N 1
ATOM 2641 C CA . ALA B 1 123 ? -35.024 16.205 28.000 1.00 30.81 211 ALA A CA 1
ATOM 2642 C C . ALA B 1 123 ? -34.776 16.185 29.499 1.00 33.87 211 ALA A C 1
ATOM 2643 O O . ALA B 1 123 ? -35.261 17.053 30.233 1.00 39.71 211 ALA A O 1
ATOM 2645 N N . GLU B 1 124 ? -34.008 15.207 29.970 1.00 28.75 212 GLU A N 1
ATOM 2646 C CA . GLU B 1 124 ? -33.733 15.103 31.396 1.00 33.73 212 GLU A CA 1
ATOM 2647 C C . GLU B 1 124 ? -33.087 16.379 31.924 1.00 31.98 212 GLU A C 1
ATOM 2648 O O . GLU B 1 124 ? -33.421 16.843 33.018 1.00 30.32 212 GLU A O 1
ATOM 2654 N N . ILE B 1 125 ? -32.155 16.957 31.166 1.00 30.11 213 ILE A N 1
ATOM 2655 C CA . ILE B 1 125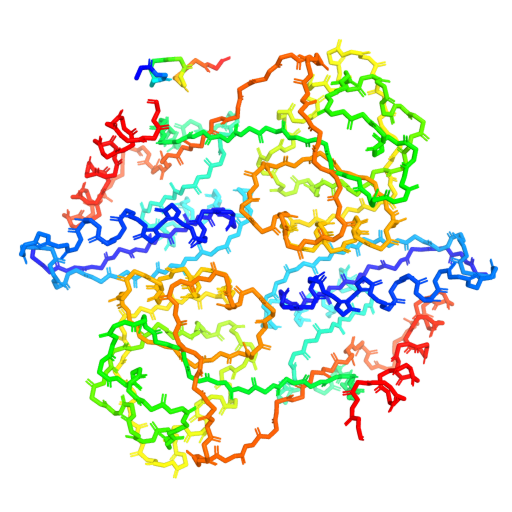 ? -31.450 18.160 31.602 1.00 30.12 213 ILE A CA 1
ATOM 2656 C C . ILE B 1 125 ? -32.103 19.424 31.048 1.00 29.77 213 ILE A C 1
ATOM 2657 O O . ILE B 1 125 ? -31.581 20.529 31.217 1.00 37.82 213 ILE A O 1
ATOM 2662 N N . ASN B 1 126 ? -33.266 19.276 30.423 1.00 28.13 214 ASN A N 1
ATOM 2663 C CA . ASN B 1 126 ? -34.023 20.402 29.875 1.00 29.76 214 ASN A CA 1
ATOM 2664 C C . ASN B 1 126 ? -33.171 21.264 28.938 1.00 33.02 214 ASN A C 1
ATOM 2665 O O . ASN B 1 126 ? -33.090 22.488 29.065 1.00 30.53 214 ASN A O 1
ATOM 2670 N N . ILE B 1 127 ? -32.555 20.612 27.959 1.00 29.38 215 ILE A N 1
ATOM 2671 C CA . ILE B 1 127 ? -31.775 21.287 26.933 1.00 24.94 215 ILE A CA 1
ATOM 2672 C C . ILE B 1 127 ? -32.385 20.905 25.595 1.00 31.14 215 ILE A C 1
ATOM 2673 O O . ILE B 1 127 ? -32.675 19.726 25.356 1.00 24.01 215 ILE A O 1
ATOM 2678 N N . GLN B 1 128 ? -32.589 21.895 24.731 1.00 25.59 216 GLN A N 1
ATOM 2679 C CA . GLN B 1 128 ? -33.021 21.626 23.364 1.00 30.85 216 GLN A CA 1
ATOM 2680 C C . GLN B 1 128 ? -31.807 21.842 22.479 1.00 32.08 216 GLN A C 1
ATOM 2681 O O . GLN B 1 128 ? -31.411 22.993 22.247 1.00 30.93 216 GLN A O 1
ATOM 2687 N N . PRO B 1 129 ? -31.143 20.778 22.018 1.00 26.61 217 PRO A N 1
ATOM 2688 C CA . PRO B 1 129 ? -29.886 20.955 21.285 1.00 21.52 217 PRO A CA 1
ATOM 2689 C C . PRO B 1 129 ? -30.095 21.708 19.984 1.00 23.80 217 PRO A C 1
ATOM 2690 O O . PRO B 1 129 ? -31.132 21.587 19.325 1.00 20.63 217 PRO A O 1
ATOM 2694 N N . LYS B 1 130 ? -29.087 22.496 19.624 1.00 21.75 218 LYS A N 1
ATOM 2695 C CA . LYS B 1 130 ? -29.051 23.111 18.306 1.00 20.19 218 LYS A CA 1
ATOM 2696 C C . LYS B 1 130 ? -28.692 22.037 17.292 1.00 22.94 218 LYS A C 1
ATOM 2697 O O . LYS B 1 130 ? -27.595 21.471 17.350 1.00 23.32 218 LYS A O 1
ATOM 2703 N N . ILE B 1 131 ? -29.588 21.739 16.361 1.00 19.39 219 ILE A N 1
ATOM 2704 C CA . ILE B 1 131 ? -29.320 20.690 15.379 1.00 18.52 219 ILE A CA 1
ATOM 2705 C C . ILE B 1 131 ? -28.979 21.339 14.045 1.00 21.05 219 ILE A C 1
ATOM 2706 O O . ILE B 1 131 ? -29.804 22.050 13.458 1.00 24.89 219 ILE A O 1
ATOM 2711 N N . GLY B 1 132 ? -27.762 21.092 13.566 1.00 19.54 220 GLY A N 1
ATOM 2712 C CA . GLY B 1 132 ? -27.317 21.649 12.305 1.00 19.47 220 GLY A CA 1
ATOM 2713 C C . GLY B 1 132 ? -27.683 20.788 11.115 1.00 24.19 220 GLY A C 1
ATOM 2714 O O . GLY B 1 132 ? -27.988 21.298 10.033 1.00 19.52 220 GLY A O 1
ATOM 2715 N N . CYS B 1 133 ? -27.620 19.474 11.289 1.00 18.81 221 CYS A N 1
ATOM 2716 C CA . CYS B 1 133 ? -27.941 18.553 10.209 1.00 17.69 221 CYS A CA 1
ATOM 2717 C C . CYS B 1 133 ? -28.233 17.199 10.828 1.00 18.39 221 CYS A C 1
ATOM 2718 O O . CYS B 1 133 ? -27.949 16.958 12.006 1.00 14.59 221 CYS A O 1
ATOM 2721 N N . TYR B 1 134 ? -28.826 16.328 10.020 1.00 18.79 222 TYR A N 1
ATOM 2722 C CA . TYR B 1 134 ? -29.126 14.952 10.395 1.00 21.07 222 TYR A CA 1
ATOM 2723 C C . TYR B 1 134 ? -28.338 13.991 9.514 1.00 22.86 222 TYR A C 1
ATOM 2724 O O . TYR B 1 134 ? -28.104 14.250 8.331 1.00 15.06 222 TYR A O 1
ATOM 2733 N N . VAL B 1 135 ? -27.935 12.868 10.105 1.00 15.97 223 VAL A N 1
ATOM 2734 C CA . VAL B 1 135 ? -27.293 11.781 9.383 1.00 13.48 223 VAL A CA 1
ATOM 2735 C C . VAL B 1 135 ? -27.820 10.497 9.994 1.00 16.89 223 VAL A C 1
ATOM 2736 O O . VAL B 1 135 ? -28.281 10.475 11.138 1.00 14.13 223 VAL A O 1
ATOM 2740 N N . GLU B 1 136 ? -27.725 9.408 9.239 1.00 17.16 224 GLU A N 1
ATOM 2741 C CA . GLU B 1 136 ? -28.165 8.137 9.804 1.00 21.99 224 GLU A CA 1
ATOM 2742 C C . GLU B 1 136 ? -27.010 7.260 10.275 1.00 15.90 224 GLU A C 1
ATOM 2743 O O . GLU B 1 136 ? -27.036 6.743 11.393 1.00 24.59 224 GLU A O 1
ATOM 2749 N N . GLU B 1 137 ? -25.985 7.089 9.458 1.00 13.45 225 GLU A N 1
ATOM 2750 C CA . GLU B 1 137 ? -24.951 6.107 9.743 1.00 13.94 225 GLU A CA 1
ATOM 2751 C C . GLU B 1 137 ? -23.738 6.766 10.413 1.00 14.41 225 GLU A C 1
ATOM 2752 O O . GLU B 1 137 ? -23.488 7.963 10.254 1.00 16.39 225 GLU A O 1
ATOM 2758 N N . ASP B 1 138 ? -22.992 5.973 11.192 1.00 18.13 226 ASP A N 1
ATOM 2759 C CA . ASP B 1 138 ? -22.035 6.543 12.148 1.00 12.15 226 ASP A CA 1
ATOM 2760 C C . ASP B 1 138 ? -20.780 7.080 11.467 1.00 13.38 226 ASP A C 1
ATOM 2761 O O . ASP B 1 138 ? -20.228 8.093 11.903 1.00 10.90 226 ASP A O 1
ATOM 2766 N N . THR B 1 139 ? -20.280 6.416 10.415 1.00 10.35 227 THR A N 1
ATOM 2767 C CA . THR B 1 139 ? -19.066 6.952 9.809 1.00 15.42 227 THR A CA 1
ATOM 2768 C C . THR B 1 139 ? -19.343 8.289 9.135 1.00 14.69 227 THR A C 1
ATOM 2769 O O . THR B 1 139 ? -18.493 9.178 9.1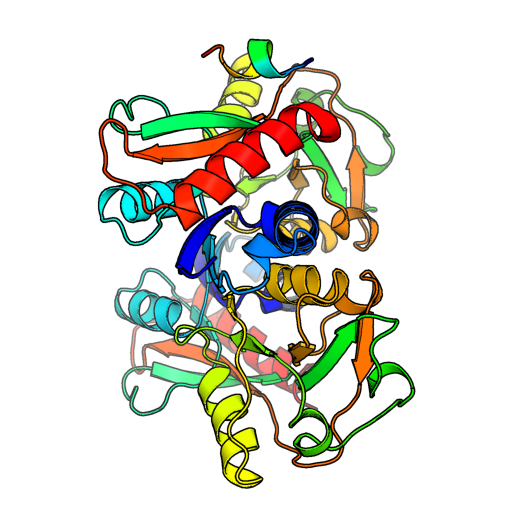74 1.00 14.22 227 THR A O 1
ATOM 2773 N N . ALA B 1 140 ? -20.533 8.474 8.552 1.00 12.15 228 ALA A N 1
ATOM 2774 C CA . ALA B 1 140 ? -20.866 9.789 8.000 1.00 15.74 228 ALA A CA 1
ATOM 2775 C C . ALA B 1 140 ? -20.892 10.851 9.094 1.00 17.24 228 ALA A C 1
ATOM 2776 O O . ALA B 1 140 ? -20.508 12.010 8.866 1.00 14.78 228 ALA A O 1
ATOM 2778 N N . MET B 1 141 ? -21.341 10.472 10.295 1.00 9.68 229 MET A N 1
ATOM 2779 C CA . MET B 1 141 ? -21.391 11.421 11.405 1.00 11.14 229 MET A CA 1
ATOM 2780 C C . MET B 1 141 ? -19.988 11.839 11.832 1.00 9.99 229 MET A C 1
ATOM 2781 O O . MET B 1 141 ? -19.660 13.031 11.848 1.00 11.06 229 MET A O 1
ATOM 2786 N N . VAL B 1 142 ? -19.125 10.877 12.163 1.00 15.72 230 VAL A N 1
ATOM 2787 C CA . VAL B 1 142 ? -17.788 11.294 12.575 1.00 13.68 230 VAL A CA 1
ATOM 2788 C C . VAL B 1 142 ? -17.040 11.971 11.424 1.00 14.25 230 VAL A C 1
ATOM 2789 O O . VAL B 1 142 ? -16.205 12.852 11.656 1.00 11.19 230 VAL A O 1
ATOM 2793 N N . GLY B 1 143 ? -17.322 11.590 10.180 1.00 9.72 231 GLY A N 1
ATOM 2794 C CA . GLY B 1 143 ? -16.725 12.303 9.057 1.00 16.42 231 GLY A CA 1
ATOM 2795 C C . GLY B 1 143 ? -17.033 13.788 9.098 1.00 12.31 231 GLY A C 1
ATOM 2796 O O . GLY B 1 143 ? -16.146 14.631 8.906 1.00 14.60 231 GLY A O 1
ATOM 2797 N N . LEU B 1 144 ? -18.287 14.130 9.373 1.00 17.20 232 LEU A N 1
ATOM 2798 C CA . LEU B 1 144 ? -18.667 15.539 9.447 1.00 14.15 232 LEU A CA 1
ATOM 2799 C C . LEU B 1 144 ? -18.098 16.216 10.688 1.00 13.51 232 LEU A C 1
ATOM 2800 O O . LEU B 1 144 ? -17.697 17.386 10.624 1.00 14.13 232 LEU A O 1
ATOM 2805 N N . VAL B 1 145 ? -18.026 15.507 11.823 1.00 13.60 233 VAL A N 1
ATOM 2806 C CA . VAL B 1 145 ? -17.382 16.113 12.994 1.00 11.47 233 VAL A CA 1
ATOM 2807 C C . VAL B 1 145 ? -15.918 16.419 12.696 1.00 15.64 233 VAL A C 1
ATOM 2808 O O . VAL B 1 145 ? -15.391 17.461 13.113 1.00 15.20 233 VAL A O 1
ATOM 2812 N N . SER B 1 146 ? -15.245 15.541 11.941 1.00 11.63 234 SER A N 1
ATOM 2813 C CA . SER B 1 146 ? -13.810 15.702 11.706 1.00 12.31 234 SER A CA 1
ATOM 2814 C C . SER B 1 146 ? -13.463 16.926 10.866 1.00 14.02 234 SER A C 1
ATOM 2815 O O . SER B 1 146 ? -12.289 17.331 10.858 1.00 16.18 234 SER A O 1
ATOM 2818 N N . VAL B 1 147 ? -14.401 17.489 10.112 1.00 11.92 235 VAL A N 1
ATOM 2819 C CA . VAL B 1 147 ? -14.160 18.774 9.448 1.00 14.26 235 VAL A CA 1
ATOM 2820 C C . VAL B 1 147 ? -14.796 19.933 10.225 1.00 17.53 235 VAL A C 1
ATOM 2821 O O . VAL B 1 147 ? -14.889 21.064 9.708 1.00 13.69 235 VAL A O 1
ATOM 2825 N N . ASP B 1 148 ? -15.172 19.688 11.481 1.00 16.18 236 ASP A N 1
ATOM 2826 C CA . ASP B 1 148 ? -15.782 20.684 12.370 1.00 14.78 236 ASP A CA 1
ATOM 2827 C C . ASP B 1 148 ? -17.076 21.247 11.794 1.00 13.88 236 ASP A C 1
ATOM 2828 O O . ASP B 1 148 ? -17.389 22.431 11.988 1.00 15.75 236 ASP A O 1
ATOM 2833 N N . TYR B 1 149 ? -17.843 20.409 11.088 1.00 11.40 237 TYR A N 1
ATOM 2834 C CA . TYR B 1 149 ? -19.163 20.831 10.647 1.00 11.94 237 TYR A CA 1
ATOM 2835 C C . TYR B 1 149 ? -20.147 20.858 11.812 1.00 17.71 237 TYR A C 1
ATOM 2836 O O . TYR B 1 149 ? -21.157 21.567 11.754 1.00 15.77 237 TYR A O 1
ATOM 2845 N N . GLY B 1 150 ? -19.825 20.158 12.891 1.00 11.85 238 GLY A N 1
ATOM 2846 C CA . GLY B 1 150 ? -20.639 20.169 14.089 1.00 12.26 238 GLY A CA 1
ATOM 2847 C C . GLY B 1 150 ? -20.018 19.250 15.119 1.00 13.19 238 GLY A C 1
ATOM 2848 O O . GLY B 1 150 ? -18.917 18.728 14.919 1.00 15.21 238 GLY A O 1
ATOM 2849 N N . ILE B 1 151 ? -20.720 19.070 16.236 1.00 13.70 239 ILE A N 1
ATOM 2850 C CA . ILE B 1 151 ? -20.345 18.069 17.225 1.00 17.44 239 ILE A CA 1
ATOM 2851 C C . ILE B 1 151 ? -21.375 16.954 17.171 1.00 17.30 239 ILE A C 1
ATOM 2852 O O . ILE B 1 151 ? -22.393 17.055 16.488 1.00 16.81 239 ILE A O 1
ATOM 2857 N N . SER B 1 152 ? -21.115 15.877 17.908 1.00 16.23 240 SER A N 1
ATOM 2858 C CA . SER B 1 152 ? -22.114 14.819 17.929 1.00 15.27 240 SER A CA 1
ATOM 2859 C C . SER B 1 152 ? -22.094 14.094 19.265 1.00 14.03 240 SER A C 1
ATOM 2860 O O . SER B 1 152 ? -21.113 14.151 20.018 1.00 14.10 240 SER A O 1
ATOM 2863 N N . ILE B 1 153 ? -23.219 13.437 19.561 1.00 12.75 241 ILE A N 1
ATOM 2864 C CA . ILE B 1 153 ? -23.291 12.407 20.586 1.00 17.91 241 ILE A CA 1
ATOM 2865 C C . ILE B 1 153 ? -23.542 11.085 19.877 1.00 14.07 241 ILE A C 1
ATOM 2866 O O . ILE B 1 153 ? -24.450 10.992 19.041 1.00 15.40 241 ILE A O 1
ATOM 2871 N N . MET B 1 154 ? -22.719 10.076 20.171 1.00 12.32 242 MET A N 1
ATOM 2872 C CA . MET B 1 154 ? -22.776 8.843 19.391 1.00 14.02 242 MET A CA 1
ATOM 2873 C C . MET B 1 154 ? -22.116 7.726 20.188 1.00 11.98 242 MET A C 1
ATOM 2874 O O . MET B 1 154 ? -21.480 7.978 21.222 1.00 18.42 242 MET A O 1
ATOM 2879 N N . PRO B 1 155 ? -22.272 6.478 19.752 1.00 11.72 243 PRO A N 1
ATOM 2880 C CA . PRO B 1 155 ? -21.596 5.372 20.438 1.00 13.28 243 PRO A CA 1
ATOM 2881 C C . PRO B 1 155 ? -20.095 5.474 20.262 1.00 12.64 243 PRO A C 1
ATOM 2882 O O . PRO B 1 155 ? -19.600 5.912 19.221 1.00 15.77 243 PRO A O 1
ATOM 2886 N N . LYS B 1 156 ? -19.371 5.082 21.312 1.00 16.57 244 LYS A N 1
ATOM 2887 C CA . LYS B 1 156 ? -17.921 4.993 21.247 1.00 16.76 244 LYS A CA 1
ATOM 2888 C C . LYS B 1 156 ? -17.580 3.762 20.431 1.00 18.61 244 LYS A C 1
ATOM 2889 O O . LYS B 1 156 ? -17.868 2.637 20.851 1.00 21.69 244 LYS A O 1
ATOM 2895 N N . ILE B 1 157 ? -17.003 3.968 19.253 1.00 14.41 245 ILE A N 1
ATOM 2896 C CA . ILE B 1 157 ? -16.682 2.880 18.345 1.00 21.68 245 ILE A CA 1
ATOM 2897 C C . ILE B 1 157 ? -15.230 3.035 17.919 1.00 18.21 245 ILE A C 1
ATOM 2898 O O . ILE B 1 157 ? -14.649 4.120 17.989 1.00 17.16 245 ILE A O 1
ATOM 2903 N N . SER B 1 158 ? -14.640 1.916 17.487 1.00 18.91 246 SER A N 1
ATOM 2904 C CA . SER B 1 158 ? -13.195 1.873 17.300 1.00 23.53 246 SER A CA 1
ATOM 2905 C C . SER B 1 158 ? -12.714 2.863 16.247 1.00 15.84 246 SER A C 1
ATOM 2906 O O . SER B 1 158 ? -11.574 3.335 16.326 1.00 19.31 246 SER A O 1
ATOM 2909 N N . SER B 1 159 ? -13.554 3.202 15.264 1.00 17.48 247 SER A N 1
ATOM 2910 C CA . SER B 1 159 ? -13.085 4.079 14.195 1.00 16.71 247 SER A CA 1
ATOM 2911 C C . SER B 1 159 ? -12.841 5.510 14.668 1.00 17.77 247 SER A C 1
ATOM 2912 O O . SER B 1 159 ? -12.070 6.233 14.025 1.00 17.79 247 SER A O 1
ATOM 2915 N N . LEU B 1 160 ? -13.440 5.931 15.788 1.00 16.16 248 LEU A N 1
ATOM 2916 C CA . LEU B 1 160 ? -13.289 7.328 16.189 1.00 13.09 248 LEU A CA 1
ATOM 2917 C C . LEU B 1 160 ? -11.828 7.692 16.395 1.00 14.07 248 LEU A C 1
ATOM 2918 O O . LEU B 1 160 ? -11.423 8.828 16.129 1.00 17.49 248 LEU A O 1
ATOM 2923 N N . ALA B 1 161 ? -11.019 6.742 16.857 1.00 15.97 249 ALA A N 1
ATOM 2924 C CA . ALA B 1 161 ? -9.608 7.006 17.109 1.00 14.87 249 ALA A CA 1
ATOM 2925 C C . ALA B 1 161 ? -8.832 7.354 15.852 1.00 20.58 249 ALA A C 1
ATOM 2926 O O . ALA B 1 161 ? -7.692 7.816 15.959 1.00 21.67 249 ALA A O 1
ATOM 2928 N N . HIS B 1 162 ? -9.416 7.160 14.675 1.00 13.15 250 HIS A N 1
ATOM 2929 C CA . HIS B 1 162 ? -8.735 7.366 13.403 1.00 18.30 250 HIS A CA 1
ATOM 2930 C C . HIS B 1 162 ? -9.231 8.600 12.657 1.00 20.16 250 HIS A C 1
ATOM 2931 O O . HIS B 1 162 ? -8.895 8.791 11.487 1.00 22.20 250 HIS A O 1
ATOM 2938 N N . TYR B 1 163 ? -10.028 9.430 13.299 1.00 19.91 251 TYR A N 1
ATOM 2939 C CA . TYR B 1 163 ? -10.370 10.735 12.772 1.00 14.64 251 TYR A CA 1
ATOM 2940 C C . TYR B 1 163 ? -9.747 11.801 13.660 1.00 20.40 251 TYR A C 1
ATOM 2941 O O . TYR B 1 163 ? -9.383 11.544 14.809 1.00 14.97 251 TYR A O 1
ATOM 2950 N N . ASN B 1 164 ? -9.619 13.008 13.117 1.00 19.10 252 ASN A N 1
ATOM 2951 C CA . ASN B 1 164 ? -9.013 14.098 13.876 1.00 20.43 252 ASN A CA 1
ATOM 2952 C C . ASN B 1 164 ? -10.071 14.710 14.797 1.00 18.50 252 ASN A C 1
ATOM 2953 O O . ASN B 1 164 ? -10.517 15.849 14.634 1.00 19.31 252 ASN A O 1
ATOM 2958 N N . VAL B 1 165 ? -10.478 13.918 15.793 1.00 19.83 253 VAL A N 1
ATOM 2959 C CA . VAL B 1 165 ? -11.534 14.315 16.713 1.00 14.64 253 VAL A CA 1
ATOM 2960 C C . VAL B 1 165 ? -11.111 13.948 18.131 1.00 19.09 253 VAL A C 1
ATOM 2961 O O . VAL B 1 165 ? -10.283 13.059 18.353 1.00 17.79 253 VAL A O 1
ATOM 2965 N N . LYS B 1 166 ? -11.666 14.682 19.088 1.00 13.04 254 LYS A N 1
ATOM 2966 C CA . LYS B 1 166 ? -11.512 14.393 20.506 1.00 13.59 254 LYS A CA 1
ATOM 2967 C C . LYS B 1 166 ? -12.782 13.713 20.993 1.00 21.96 254 LYS A C 1
ATOM 2968 O O . LYS B 1 166 ? -13.890 14.178 20.699 1.00 16.76 254 LYS A O 1
ATOM 2974 N N . VAL B 1 167 ? -12.619 12.594 21.691 1.00 14.81 255 VAL A N 1
ATOM 2975 C CA . VAL B 1 167 ? -13.741 11.838 22.247 1.00 17.37 255 VAL A CA 1
ATOM 2976 C C . VAL B 1 167 ? -13.826 12.159 23.731 1.00 21.16 255 VAL A C 1
ATOM 2977 O O . VAL B 1 167 ? -12.845 11.998 24.462 1.00 22.99 255 VAL A O 1
ATOM 2981 N N . LEU B 1 168 ? -14.999 12.615 24.165 1.00 17.22 256 LEU A N 1
ATOM 2982 C CA . LEU B 1 168 ? -15.261 13.051 25.528 1.00 19.15 256 LEU A CA 1
ATOM 2983 C C . LEU B 1 168 ? -16.231 12.085 26.182 1.00 21.98 256 LEU A C 1
ATOM 2984 O O . LEU B 1 168 ? -17.244 11.728 25.578 1.00 20.13 256 LEU A O 1
ATOM 2989 N N . SER B 1 169 ? -15.915 11.632 27.391 1.00 20.58 257 SER A N 1
ATOM 2990 C CA . SER B 1 169 ? -16.889 10.855 28.136 1.00 17.91 257 SER A CA 1
ATOM 2991 C C . SER B 1 169 ? -17.945 11.785 28.735 1.00 22.95 257 SER A C 1
ATOM 2992 O O . SER B 1 169 ? -17.698 12.970 28.977 1.00 27.62 257 SER A O 1
ATOM 2995 N N . ILE B 1 170 ? -19.135 11.239 28.961 1.00 24.07 258 ILE A N 1
ATOM 2996 C CA . ILE B 1 170 ? -20.280 11.994 29.466 1.00 23.89 258 ILE A CA 1
ATOM 2997 C C . ILE B 1 170 ? -20.446 11.684 30.950 1.00 23.94 258 ILE A C 1
ATOM 2998 O O . ILE B 1 170 ? -20.654 10.526 31.332 1.00 24.93 258 ILE A O 1
ATOM 3003 N N . ASN B 1 171 ? -20.312 12.705 31.794 1.00 21.41 259 ASN A N 1
ATOM 3004 C CA . ASN B 1 171 ? -20.526 12.515 33.225 1.00 25.13 259 ASN A CA 1
ATOM 3005 C C . ASN B 1 171 ? -22.014 12.471 33.548 1.00 34.94 259 ASN A C 1
ATOM 3006 O O . ASN B 1 171 ? -22.521 11.469 34.066 1.00 38.70 259 ASN A O 1
ATOM 3011 N N . GLU B 1 172 ? -22.727 13.545 33.217 1.00 24.03 260 GLU A N 1
ATOM 3012 C CA . GLU B 1 172 ? -24.166 13.672 33.452 1.00 23.39 260 GLU A CA 1
ATOM 3013 C C . GLU B 1 172 ? -24.843 14.115 32.149 1.00 24.74 260 GLU A C 1
ATOM 3014 O O . GLU B 1 172 ? -24.257 14.868 31.376 1.00 25.70 260 GLU A O 1
ATOM 3020 N N . PRO B 1 173 ? -26.065 13.623 31.889 1.00 27.68 261 PRO A N 1
ATOM 3021 C CA . PRO B 1 173 ? -26.732 12.662 32.767 1.00 30.50 261 PRO A CA 1
ATOM 3022 C C . PRO B 1 173 ? -26.209 11.254 32.552 1.00 30.05 261 PRO A C 1
ATOM 3023 O O . PRO B 1 173 ? -25.378 11.043 31.675 1.00 30.46 261 PRO A O 1
ATOM 3027 N N . LYS B 1 174 ? -26.670 10.323 33.378 1.00 34.17 262 LYS A N 1
ATOM 3028 C CA . LYS B 1 174 ? -26.269 8.931 33.289 1.00 41.03 262 LYS A CA 1
ATOM 3029 C C . LYS B 1 174 ? -27.029 8.242 32.169 1.00 35.35 262 LYS A C 1
ATOM 3030 O O . LYS B 1 174 ? -28.135 8.644 31.793 1.00 36.35 262 LYS A O 1
ATOM 3036 N N . HIS B 1 175 ? -26.436 7.177 31.645 1.00 28.47 263 HIS A N 1
ATOM 3037 C CA . HIS B 1 175 ? -27.081 6.465 30.557 1.00 37.55 263 HIS A CA 1
ATOM 3038 C C . HIS B 1 175 ? -26.623 5.016 30.559 1.00 35.10 263 HIS A C 1
ATOM 3039 O O . HIS B 1 175 ? -25.514 4.698 30.999 1.00 44.05 263 HIS A O 1
ATOM 3046 N N . ASP B 1 176 ? -27.508 4.137 30.101 1.00 31.44 264 ASP A N 1
ATOM 3047 C CA . ASP B 1 176 ? -27.116 2.827 29.605 1.00 26.26 264 ASP A CA 1
ATOM 3048 C C . ASP B 1 176 ? -27.696 2.684 28.214 1.00 22.95 264 ASP A C 1
ATOM 3049 O O . ASP B 1 176 ? -28.888 2.935 28.010 1.00 26.96 264 ASP A O 1
ATOM 3054 N N . ARG B 1 177 ? -26.854 2.283 27.269 1.00 21.61 265 ARG A N 1
ATOM 3055 C CA . ARG B 1 177 ? -27.254 1.996 25.898 1.00 19.40 265 ARG A CA 1
ATOM 3056 C C . ARG B 1 177 ? -27.097 0.487 25.722 1.00 19.24 265 ARG A C 1
ATOM 3057 O O . ARG B 1 177 ? -25.975 -0.016 25.579 1.00 20.94 265 ARG A O 1
ATOM 3065 N N . PHE B 1 178 ? -28.216 -0.231 25.738 1.00 21.93 266 PHE A N 1
ATOM 3066 C CA . PHE B 1 178 ? -28.246 -1.668 25.503 1.00 20.77 266 PHE A CA 1
ATOM 3067 C C . PHE B 1 178 ? -28.593 -1.961 24.049 1.00 18.11 266 PHE A C 1
ATOM 3068 O O . PHE B 1 178 ? -29.310 -1.204 23.392 1.00 20.30 266 PHE A O 1
ATOM 3076 N N . ILE B 1 179 ? -28.081 -3.079 23.553 1.00 19.66 267 ILE A N 1
ATOM 3077 C CA . ILE B 1 179 ? -28.426 -3.567 22.228 1.00 18.97 267 ILE A CA 1
ATOM 3078 C C . ILE B 1 179 ? -28.980 -4.977 22.385 1.00 15.01 267 ILE A C 1
ATOM 3079 O O . ILE B 1 179 ? -28.527 -5.746 23.239 1.00 15.05 267 ILE A O 1
ATOM 3084 N N . TYR B 1 180 ? -29.981 -5.294 21.576 1.00 13.90 268 TYR A N 1
ATOM 3085 C CA . TYR B 1 180 ? -30.839 -6.444 21.780 1.00 14.65 268 TYR A CA 1
ATOM 3086 C C . TYR B 1 180 ? -30.818 -7.395 20.597 1.00 17.94 268 TYR A C 1
ATOM 3087 O O . TYR B 1 180 ? -30.699 -6.979 19.439 1.00 17.94 268 TYR A O 1
ATOM 3096 N N . LEU B 1 181 ? -30.964 -8.678 20.918 1.00 19.24 269 LEU A N 1
ATOM 3097 C CA . LEU B 1 181 ? -31.300 -9.701 19.947 1.00 19.64 269 LEU A CA 1
ATOM 3098 C C . LEU B 1 181 ? -32.824 -9.700 19.833 1.00 18.26 269 LEU A C 1
ATOM 3099 O O . LEU B 1 181 ? -33.530 -9.925 20.829 1.00 19.44 269 LEU A O 1
ATOM 3104 N N . ALA B 1 182 ? -33.331 -9.394 18.641 1.00 18.49 270 ALA A N 1
ATOM 3105 C CA . ALA B 1 182 ? -34.763 -9.219 18.412 1.00 22.42 270 ALA A CA 1
ATOM 3106 C C . ALA B 1 182 ? -35.290 -10.336 17.524 1.00 19.18 270 ALA A C 1
ATOM 3107 O O . ALA B 1 182 ? -34.639 -10.717 16.544 1.00 19.46 270 ALA A O 1
ATOM 3109 N N . SER B 1 183 ? -36.474 -10.851 17.864 1.00 25.68 271 SER A N 1
ATOM 3110 C CA . SER B 1 183 ? -37.107 -11.908 17.087 1.00 28.96 271 SER A CA 1
ATOM 3111 C C . SER B 1 183 ? -38.623 -11.822 17.245 1.00 33.22 271 SER A C 1
ATOM 3112 O O . SER B 1 183 ? -39.139 -11.194 18.174 1.00 27.14 271 SER A O 1
ATOM 3115 N N . LEU B 1 184 ? -39.336 -12.461 16.317 1.00 33.12 272 LEU A N 1
ATOM 3116 C CA . LEU B 1 184 ? -40.797 -12.490 16.362 1.00 41.63 272 LEU A CA 1
ATOM 3117 C C . LEU B 1 184 ? -41.299 -13.440 17.439 1.00 38.93 272 LEU A C 1
ATOM 3118 O O . LEU B 1 184 ? -40.871 -14.596 17.509 1.00 35.93 272 LEU A O 1
ATOM 3123 N N . LYS B 1 185 ? -42.198 -12.946 18.285 1.00 40.06 273 LYS A N 1
ATOM 3124 C CA . LYS B 1 185 ? -42.801 -13.781 19.314 1.00 38.14 273 LYS A CA 1
ATOM 3125 C C . LYS B 1 185 ? -43.739 -14.802 18.681 1.00 41.99 273 LYS A C 1
ATOM 3126 O O . LYS B 1 185 ? -44.401 -14.519 17.679 1.00 40.64 273 LYS A O 1
ATOM 3132 N N . ASN B 1 186 ? -43.779 -16.006 19.259 1.00 43.78 274 ASN A N 1
ATOM 3133 C CA . ASN B 1 186 ? -44.742 -17.031 18.846 1.00 52.15 274 ASN A CA 1
ATOM 3134 C C . ASN B 1 186 ? -44.599 -17.370 17.368 1.00 57.26 274 ASN A C 1
ATOM 3135 O O . ASN B 1 186 ? -45.585 -17.583 16.661 1.00 63.12 274 ASN A O 1
ATOM 3140 N N . HIS B 1 187 ? -43.371 -17.349 16.875 1.00 51.40 275 HIS A N 1
ATOM 3141 C CA . HIS B 1 187 ? -43.113 -17.587 15.467 1.00 50.32 275 HIS A CA 1
ATOM 3142 C C . HIS B 1 187 ? -42.200 -18.793 15.291 1.00 53.08 275 HIS A C 1
ATOM 3143 O O . HIS B 1 187 ? -41.319 -19.052 16.119 1.00 46.58 275 HIS A O 1
ATOM 3150 N N . TYR B 1 188 ? -42.420 -19.526 14.202 1.00 54.16 276 TYR A N 1
ATOM 3151 C CA . TYR B 1 188 ? -41.566 -20.662 13.891 1.00 55.51 276 TYR A CA 1
ATOM 3152 C C . TYR B 1 188 ? -40.205 -20.201 13.399 1.00 48.01 276 TYR A C 1
ATOM 3153 O O . TYR B 1 188 ? -40.103 -19.299 12.559 1.00 53.74 276 TYR A O 1
ATOM 3154 N N . ILE B 1 189 ? -39.151 -20.832 13.909 1.00 44.48 277 ILE A N 1
ATOM 3155 C CA . ILE B 1 189 ? -37.769 -20.446 13.640 1.00 39.80 277 ILE A CA 1
ATOM 3156 C C . ILE B 1 189 ? -36.980 -21.702 13.280 1.00 28.93 277 ILE A C 1
ATOM 3157 O O . ILE B 1 189 ? -37.143 -22.744 13.919 1.00 31.54 277 ILE A O 1
ATOM 3162 N N . SER B 1 190 ? -36.136 -21.609 12.247 1.00 26.69 278 SER A N 1
ATOM 3163 C CA . SER B 1 190 ? -35.434 -22.784 11.733 1.00 27.77 278 SER A CA 1
ATOM 3164 C C . SER B 1 190 ? -34.414 -23.308 12.745 1.00 31.58 278 SER A C 1
ATOM 3165 O O . SER B 1 190 ? -33.957 -22.570 13.623 1.00 25.88 278 SER A O 1
ATOM 3168 N N . PRO B 1 191 ? -34.030 -24.587 12.634 1.00 28.28 279 PRO A N 1
ATOM 3169 C CA . PRO B 1 191 ? -33.050 -25.121 13.596 1.00 26.59 279 PRO A CA 1
ATOM 3170 C C . PRO B 1 191 ? -31.757 -24.327 13.628 1.00 22.26 279 PRO A C 1
ATOM 3171 O O . PRO B 1 191 ? -31.265 -24.019 14.722 1.00 22.94 279 PRO A O 1
ATOM 3175 N N . ALA B 1 192 ? -31.221 -23.933 12.466 1.00 19.61 280 ALA A N 1
ATOM 3176 C CA . ALA B 1 192 ? -30.000 -23.132 12.459 1.00 20.09 280 ALA A CA 1
ATOM 3177 C C . ALA B 1 192 ? -30.221 -21.780 13.121 1.00 23.17 280 ALA A C 1
ATOM 3178 O O . ALA B 1 192 ? -29.354 -21.289 13.852 1.00 20.24 280 ALA A O 1
ATOM 3180 N N . SER B 1 193 ? -31.352 -21.132 12.839 1.00 22.77 281 SER A N 1
ATOM 3181 C CA . SER B 1 193 ? -31.595 -19.821 13.429 1.00 24.07 281 SER A CA 1
ATOM 3182 C C . SER B 1 193 ? -31.705 -19.918 14.944 1.00 18.42 281 SER A C 1
ATOM 3183 O O . SER B 1 193 ? -31.107 -19.115 15.666 1.00 19.06 281 SER A O 1
ATOM 3186 N N . LYS B 1 194 ? -32.435 -20.923 15.437 1.00 21.25 282 LYS A N 1
ATOM 3187 C CA . LYS B 1 194 ? -32.532 -21.151 16.873 1.00 19.08 282 LYS A CA 1
ATOM 3188 C C . LYS B 1 194 ? -31.159 -21.427 17.478 1.00 23.31 282 LYS A C 1
ATOM 3189 O O . LYS B 1 194 ? -30.825 -20.888 18.538 1.00 21.65 282 LYS A O 1
ATOM 3195 N N . ALA B 1 195 ? -30.341 -22.251 16.810 1.00 17.60 283 ALA A N 1
ATOM 3196 C CA . ALA B 1 195 ? -28.991 -22.517 17.301 1.00 21.43 283 ALA A CA 1
ATOM 3197 C C . ALA B 1 195 ? -28.177 -21.238 17.398 1.00 21.38 283 ALA A C 1
ATOM 3198 O O . ALA B 1 195 ? -27.478 -21.012 18.393 1.00 17.26 283 ALA A O 1
ATOM 3200 N N . PHE B 1 196 ? -28.255 -20.381 16.379 1.00 19.59 284 PHE A N 1
ATOM 3201 C CA . PHE B 1 196 ? -27.506 -19.135 16.449 1.00 21.57 284 PHE A CA 1
ATOM 3202 C C . PHE B 1 196 ? -28.078 -18.212 17.516 1.00 19.37 284 PHE A C 1
ATOM 3203 O O . PHE B 1 196 ? -27.320 -17.561 18.252 1.00 20.79 284 PHE A O 1
ATOM 3211 N N . LYS B 1 197 ? -29.411 -18.134 17.612 1.00 16.87 285 LYS A N 1
ATOM 3212 C CA . LYS B 1 197 ? -30.024 -17.291 18.632 1.00 16.27 285 LYS A CA 1
ATOM 3213 C C . LYS B 1 197 ? -29.539 -17.677 20.035 1.00 17.29 285 LYS A C 1
ATOM 3214 O O . LYS B 1 197 ? -28.989 -16.843 20.763 1.00 17.18 285 LYS A O 1
ATOM 3220 N N . ASP B 1 198 ? -29.684 -18.950 20.408 1.00 16.40 286 ASP A N 1
ATOM 3221 C CA . ASP B 1 198 ? -29.256 -19.376 21.739 1.00 16.79 286 ASP A CA 1
ATOM 3222 C C . ASP B 1 198 ? -27.753 -19.173 21.933 1.00 18.46 286 ASP A C 1
ATOM 3223 O O . ASP B 1 198 ? -27.312 -18.707 22.989 1.00 16.65 286 ASP A O 1
ATOM 3228 N N . PHE B 1 199 ? -26.953 -19.510 20.919 1.00 21.05 287 PHE A N 1
ATOM 3229 C CA . PHE B 1 199 ? -25.513 -19.297 21.007 1.00 20.82 287 PHE A CA 1
ATOM 3230 C C . PHE B 1 199 ? -25.189 -17.830 21.279 1.00 20.76 287 PHE A C 1
ATOM 3231 O O . PHE B 1 199 ? -24.400 -17.505 22.177 1.00 17.20 287 PHE A O 1
ATOM 3239 N N . ALA B 1 200 ? -25.778 -16.924 20.500 1.00 15.31 288 ALA A N 1
ATOM 3240 C CA . ALA B 1 200 ? -25.430 -15.514 20.633 1.00 17.27 288 ALA A CA 1
ATOM 3241 C C . ALA B 1 200 ? -25.844 -14.981 21.996 1.00 19.20 288 ALA A C 1
ATOM 3242 O O . ALA B 1 200 ? -25.128 -14.167 22.585 1.00 15.76 288 ALA A O 1
ATOM 3244 N N . LEU B 1 201 ? -27.008 -15.419 22.510 1.00 16.28 289 LEU A N 1
ATOM 3245 C CA . LEU B 1 201 ? -27.436 -14.970 23.836 1.00 20.44 289 LEU A CA 1
ATOM 3246 C C . LEU B 1 201 ? -26.486 -15.451 24.926 1.00 19.67 289 LEU A C 1
ATOM 3247 O O . LEU B 1 201 ? -26.134 -14.682 25.825 1.00 19.75 289 LEU A O 1
ATOM 3252 N N . ARG B 1 202 ? -26.061 -16.715 24.865 1.00 20.75 290 ARG A N 1
ATOM 3253 C CA . ARG B 1 202 ? -25.047 -17.192 25.803 1.00 18.48 290 ARG A CA 1
ATOM 3254 C C . ARG B 1 202 ? -23.767 -16.388 25.659 1.00 24.15 290 ARG A C 1
ATOM 3255 O O . ARG B 1 202 ? -23.152 -15.998 26.662 1.00 19.62 290 ARG A O 1
ATOM 3263 N N . TYR B 1 203 ? -23.345 -16.138 24.409 1.00 18.80 291 TYR A N 1
ATOM 3264 C CA . TYR B 1 203 ? -22.085 -15.447 24.171 1.00 17.21 291 TYR A CA 1
ATOM 3265 C C . TYR B 1 203 ? -22.125 -14.038 24.732 1.00 18.10 291 TYR A C 1
ATOM 3266 O O . TYR B 1 203 ? -21.159 -13.581 25.356 1.00 18.08 291 TYR A O 1
ATOM 3275 N N . GLY B 1 204 ? -23.225 -13.323 24.496 1.00 16.55 292 GLY A N 1
ATOM 3276 C CA . GLY B 1 204 ? -23.346 -11.979 25.033 1.00 15.13 292 GLY A CA 1
ATOM 3277 C C . GLY B 1 204 ? -23.317 -11.935 26.554 1.00 15.72 292 GLY A C 1
ATOM 3278 O O . GLY B 1 204 ? -22.653 -11.080 27.142 1.00 22.89 292 GLY A O 1
ATOM 3279 N N . LYS B 1 205 ? -24.044 -12.842 27.216 1.00 19.83 293 LYS A N 1
ATOM 3280 C CA . LYS B 1 205 ? -23.991 -12.870 28.681 1.00 21.60 293 LYS A CA 1
ATOM 3281 C C . LYS B 1 205 ? -22.566 -13.081 29.172 1.00 25.96 293 LYS A C 1
ATOM 3282 O O . LYS B 1 205 ? -22.123 -12.418 30.115 1.00 33.87 293 LYS A O 1
ATOM 3288 N N . LYS B 1 206 ? -21.829 -13.997 28.540 1.00 23.61 294 LYS A N 1
ATOM 3289 C CA . LYS B 1 206 ? -20.487 -14.330 29.008 1.00 28.18 294 LYS A CA 1
ATOM 3290 C C . LYS B 1 206 ? -19.476 -13.246 28.645 1.00 30.49 294 LYS A C 1
ATOM 3291 O O . LYS B 1 206 ? -18.607 -12.918 29.457 1.00 30.86 294 LYS A O 1
ATOM 3297 N N . HIS B 1 207 ? -19.591 -12.640 27.456 1.00 26.00 295 HIS A N 1
ATOM 3298 C CA . HIS B 1 207 ? -18.538 -11.770 26.942 1.00 24.73 295 HIS A CA 1
ATOM 3299 C C . HIS B 1 207 ? -18.905 -10.306 26.757 1.00 26.70 295 HIS A C 1
ATOM 3300 O O . HIS B 1 207 ? -17.993 -9.479 26.678 1.00 27.79 295 HIS A O 1
ATOM 3307 N N . PHE B 1 208 ? -20.181 -9.958 26.616 1.00 22.79 296 PHE A N 1
ATOM 3308 C CA . PHE B 1 208 ? -20.546 -8.592 26.261 1.00 22.47 296 PHE A CA 1
ATOM 3309 C C . PHE B 1 208 ? -21.161 -7.805 27.404 1.00 28.81 296 PHE A C 1
ATOM 3310 O O . PHE B 1 208 ? -21.020 -6.581 27.440 1.00 28.80 296 PHE A O 1
ATOM 3318 N N . LEU B 1 209 ? -21.880 -8.466 28.301 1.00 22.61 297 LEU A N 1
ATOM 3319 C CA . LEU B 1 209 ? -22.676 -7.770 29.296 1.00 32.70 297 LEU A CA 1
ATOM 3320 C C . LEU B 1 209 ? -21.989 -7.704 30.668 1.00 45.53 297 LEU A C 1
ATOM 3321 O O . LEU B 1 209 ? -21.332 -8.654 31.094 1.00 52.18 297 LEU A O 1
ATOM 3326 N N . GLY C 2 1 ? -23.576 -9.954 33.810 1.00 58.60 298 GLY H N 1
ATOM 3327 C CA . GLY C 2 1 ? -23.985 -9.198 34.980 1.00 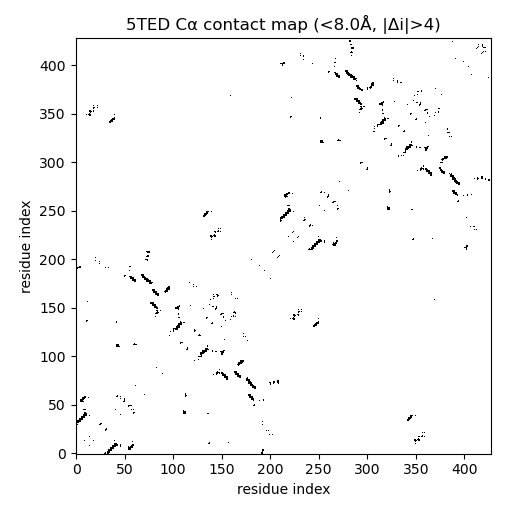54.39 298 GLY H CA 1
ATOM 3328 C C . GLY C 2 1 ? -25.074 -8.188 34.668 1.00 47.68 298 GLY H C 1
ATOM 3329 O O . GLY C 2 1 ? -26.061 -8.074 35.401 1.00 45.14 298 GLY H O 1
ATOM 3330 N N . ALA C 2 2 ? -24.898 -7.459 33.564 1.00 42.25 299 ALA H N 1
ATOM 3331 C CA . ALA C 2 2 ? -25.846 -6.427 33.166 1.00 34.62 299 ALA H CA 1
ATOM 3332 C C . ALA C 2 2 ? -27.069 -6.977 32.435 1.00 33.22 299 ALA H C 1
ATOM 3333 O O . ALA C 2 2 ? -27.911 -6.184 31.997 1.00 35.82 299 ALA H O 1
ATOM 3335 N N . TYR C 2 3 ? -27.200 -8.301 32.292 1.00 35.37 300 TYR H N 1
ATOM 3336 C CA . TYR C 2 3 ? -28.319 -8.841 31.526 1.00 33.39 300 TYR H CA 1
ATOM 3337 C C . TYR C 2 3 ? -29.651 -8.496 32.186 1.00 36.37 300 TYR H C 1
ATOM 3338 O O . TYR C 2 3 ? -30.545 -7.928 31.544 1.00 29.71 300 TYR H O 1
ATOM 3347 N N . GLY C 2 4 ? -29.803 -8.838 33.469 1.00 33.05 301 GLY H N 1
ATOM 3348 C CA . GLY C 2 4 ? -31.010 -8.457 34.190 1.00 39.28 301 GLY H CA 1
ATOM 3349 C C . GLY C 2 4 ? -31.333 -6.981 34.054 1.00 40.26 301 GLY H C 1
ATOM 3350 O O . GLY C 2 4 ? -32.473 -6.601 33.776 1.00 38.34 301 GLY H O 1
ATOM 3351 N N . ALA C 2 5 ? -30.328 -6.121 34.238 1.00 42.38 302 ALA H N 1
ATOM 3352 C CA . ALA C 2 5 ? -30.564 -4.690 34.076 1.00 39.05 302 ALA H CA 1
ATOM 3353 C C . ALA C 2 5 ? -31.110 -4.377 32.684 1.00 39.56 302 ALA H C 1
ATOM 3354 O O . ALA C 2 5 ? -31.976 -3.507 32.527 1.00 33.57 302 ALA H O 1
ATOM 3356 N N . GLY C 2 6 ? -30.636 -5.096 31.661 1.00 33.94 303 GLY H N 1
ATOM 3357 C CA . GLY C 2 6 ? -31.065 -4.819 30.300 1.00 32.96 303 GLY H CA 1
ATOM 3358 C C . GLY C 2 6 ? -32.496 -5.210 30.006 1.00 31.47 303 GLY H C 1
ATOM 3359 O O . GLY C 2 6 ? -33.049 -4.772 28.993 1.00 30.31 303 GLY H O 1
ATOM 3360 N N . LEU C 2 7 ? -33.116 -6.011 30.872 1.00 30.06 304 LEU H N 1
ATOM 3361 C CA . LEU C 2 7 ? -34.511 -6.389 30.684 1.00 33.17 304 LEU H CA 1
ATOM 3362 C C . LEU C 2 7 ? -35.489 -5.318 31.159 1.00 40.78 304 LEU H C 1
ATOM 3363 O O . LEU C 2 7 ? -36.676 -5.399 30.820 1.00 48.10 304 LEU H O 1
ATOM 3368 N N . ALA C 2 8 ? -35.028 -4.318 31.914 1.00 38.71 305 ALA H N 1
ATOM 3369 C CA . ALA C 2 8 ? -35.917 -3.305 32.473 1.00 45.39 305 ALA H CA 1
ATOM 3370 C C . ALA C 2 8 ? -36.242 -2.226 31.443 1.00 47.62 305 ALA H C 1
ATOM 3371 O O . ALA C 2 8 ? -35.346 -1.695 30.780 1.00 44.12 305 ALA H O 1
ATOM 3373 N N . HIS C 2 9 ? -37.528 -1.902 31.317 1.00 52.69 306 HIS H N 1
ATOM 3374 C CA . HIS C 2 9 ? -37.990 -0.804 30.464 1.00 49.91 306 HIS H CA 1
ATOM 3375 C C . HIS C 2 9 ? -39.075 0.013 31.177 1.00 53.54 306 HIS H C 1
ATOM 3376 O O . HIS C 2 9 ? -38.880 1.183 31.515 1.00 52.54 306 HIS H O 1
#